Protein AF-A0A947HTC8-F1 (afdb_monomer_lite)

Secondary structure (DSSP, 8-state):
----HHHHHHHHHHHHHHTT-STT----TTHHHHHHHHHHHHHHTT-HHHHHHHHHHHHHHTT-SS--TTHHHHHHHHHHHHS--SS-----SS-TT-HHHHHHHHHHHHHHHHHTTT--HHHHHHHHHHHHHHHHH-TT--HHHHHHHHHHHHHTT--HHHHHHHHHHHHT-TTS-HHHHHHHHHHHHHTT--HHHHHHHHHHHHHHHHHTT-HHHHHHHHHHHHHHHHHHHHHHHHHHHHTT-HHHHHHHHHHHHHH-TT-HHHHHHHHHHHHHHT-HHHHHHHHHHHHHHHHHHT-HHHHHHHHHHHHHHHHHTT-HHHHHHHHHHHHHTT---HHHHHHHHHHTTPPPPHHHHHHHHHHHHHHHHH-HHHHHHHHHHTT-SSHHHHHHHHHTS-HHHHHHHHHHHHHT-TTTTTTTS--

Foldseek 3Di:
DQDPPVNLVVLLVVLVVVVDPDPDDDPPPVCVVVVLVVLVVCLVVLDPSSLSNLLVVLQVQLPDPFQDLCLVVSQVSNCSSQLARLDQADDDDPPSGDSVNSNVSSVSSVVVCVVCHRDDSVVSNVVSLVVLVVLLVDPPRDLSSVLSSLLSCLSNVHDLVSSLVSLLVSLLALPNDPVCNVVSLVSNVSSVNDPVSSVVSPVNSLVVCVVVVNVVSVVVVVLVVLQVQLVVLLVQLVVCVLLVVLVSNLVSLVSSCVSPVLPLSSLLSNLVSCLLVVVLVVSLVSLVVQCVSCVVVVPLVSNLSSLLSNLLSCLLVVVLVVSLVSLVVSVVVVDPDPLSVQLNCQSVVHAHPLVLLLVQQLQLLLLCLVHPVSSVSSCSSSNNSDVVSSVVSLVPDDPVSNVVSNVNSQVSRPSNVVNVVVD

Structure (mmCIF, N/CA/C/O backbone):
data_AF-A0A947HTC8-F1
#
_entry.id   AF-A0A947HTC8-F1
#
loop_
_atom_site.group_PDB
_atom_site.id
_atom_site.type_symbol
_atom_site.label_atom_id
_atom_site.label_alt_id
_atom_site.label_comp_id
_atom_site.label_asym_id
_atom_site.label_entity_id
_atom_site.label_seq_id
_atom_site.pdbx_PDB_ins_code
_atom_site.Cartn_x
_atom_site.Cartn_y
_atom_site.Cartn_z
_atom_site.occupancy
_atom_site.B_iso_or_equiv
_atom_site.auth_seq_id
_atom_site.auth_comp_id
_atom_site.auth_asym_id
_atom_site.auth_atom_id
_atom_site.pdbx_PDB_model_num
ATOM 1 N N . SER A 1 1 ? 40.062 18.038 -25.831 1.00 37.59 1 SER A N 1
ATOM 2 C CA . SER A 1 1 ? 41.380 18.134 -26.493 1.00 37.59 1 SER A CA 1
ATOM 3 C C . SER A 1 1 ? 41.331 17.327 -27.783 1.00 37.59 1 SER A C 1
ATOM 5 O O . SER A 1 1 ? 40.903 16.182 -27.748 1.00 37.59 1 SER A O 1
ATOM 7 N N . LYS A 1 2 ? 41.679 17.910 -28.940 1.00 32.16 2 LYS A N 1
ATOM 8 C CA . LYS A 1 2 ? 41.811 17.141 -30.190 1.00 32.16 2 LYS A CA 1
ATOM 9 C C . LYS A 1 2 ? 43.158 16.424 -30.151 1.00 32.16 2 LYS A C 1
ATOM 11 O O . LYS A 1 2 ? 44.192 17.079 -30.236 1.00 32.16 2 LYS A O 1
ATOM 16 N N . LEU A 1 3 ? 43.154 15.108 -29.970 1.00 39.50 3 LEU A N 1
ATOM 17 C CA . LEU A 1 3 ? 44.371 14.311 -30.090 1.00 39.50 3 LEU A CA 1
ATOM 18 C C . LEU A 1 3 ? 44.641 14.100 -31.583 1.00 39.50 3 LEU A C 1
ATOM 20 O O . LEU A 1 3 ? 43.840 13.495 -32.292 1.00 39.50 3 LEU A O 1
ATOM 24 N N . GLY A 1 4 ? 45.741 14.663 -32.084 1.00 39.41 4 GLY A N 1
ATOM 25 C CA . GLY A 1 4 ? 46.214 14.382 -33.440 1.00 39.41 4 GLY A CA 1
ATOM 26 C C . GLY A 1 4 ? 46.600 12.906 -33.600 1.00 39.41 4 GLY A C 1
ATOM 27 O O . GLY A 1 4 ? 46.805 12.203 -32.611 1.00 39.41 4 GLY A O 1
ATOM 28 N N . LYS A 1 5 ? 46.757 12.443 -34.850 1.00 39.69 5 LYS A N 1
ATOM 29 C CA . LYS A 1 5 ? 47.095 11.043 -35.202 1.00 39.69 5 LYS A CA 1
ATOM 30 C C . LYS A 1 5 ? 48.277 10.450 -34.410 1.00 39.69 5 LYS A C 1
ATOM 32 O O . LYS A 1 5 ? 48.327 9.245 -34.208 1.00 39.69 5 LYS A O 1
ATOM 37 N N . GLN A 1 6 ? 49.205 11.288 -33.945 1.00 39.66 6 GLN A N 1
ATOM 38 C CA . GLN A 1 6 ? 50.375 10.884 -33.157 1.00 39.66 6 GLN A CA 1
ATOM 39 C C . GLN A 1 6 ? 50.067 10.624 -31.669 1.00 39.66 6 GLN A C 1
ATOM 41 O O . GLN A 1 6 ? 50.689 9.748 -31.079 1.00 39.66 6 GLN A O 1
ATOM 46 N N . GLY A 1 7 ? 49.082 11.310 -31.075 1.00 43.47 7 GLY A N 1
ATOM 47 C CA . GLY A 1 7 ? 48.643 11.046 -29.694 1.00 43.47 7 GLY A CA 1
ATOM 48 C C . GLY A 1 7 ? 47.893 9.716 -29.570 1.00 43.47 7 GLY A C 1
ATOM 49 O O . GLY A 1 7 ? 48.117 8.956 -28.640 1.00 43.47 7 GLY A O 1
ATOM 50 N N . LEU A 1 8 ? 47.099 9.378 -30.589 1.00 43.06 8 LEU A N 1
ATOM 51 C CA . LEU A 1 8 ? 46.361 8.114 -30.687 1.00 43.06 8 LEU A CA 1
ATOM 52 C C . LEU A 1 8 ? 47.263 6.874 -30.793 1.00 43.06 8 LEU A C 1
ATOM 54 O O . LEU A 1 8 ? 46.932 5.829 -30.241 1.00 43.06 8 LEU A O 1
ATOM 58 N N . ALA A 1 9 ? 48.408 6.983 -31.472 1.00 43.97 9 ALA A N 1
ATOM 59 C CA . ALA A 1 9 ? 49.385 5.898 -31.556 1.00 43.97 9 ALA A CA 1
ATOM 60 C C . ALA A 1 9 ? 50.110 5.664 -30.219 1.00 43.97 9 ALA A C 1
ATOM 62 O O . ALA A 1 9 ? 50.383 4.519 -29.864 1.00 43.97 9 ALA A O 1
ATOM 63 N N . ALA A 1 10 ? 50.384 6.736 -29.467 1.00 40.41 10 ALA A N 1
ATOM 64 C CA . ALA A 1 10 ? 50.970 6.652 -28.132 1.00 40.41 10 ALA A CA 1
ATOM 65 C C . ALA A 1 10 ? 49.989 6.033 -27.125 1.00 40.41 10 ALA A C 1
ATOM 67 O O . ALA A 1 10 ? 50.370 5.139 -26.376 1.00 40.41 10 ALA A O 1
ATOM 68 N N . ASP A 1 11 ? 48.712 6.414 -27.174 1.00 46.56 11 ASP A N 1
ATOM 69 C CA . ASP A 1 11 ? 47.682 5.842 -26.303 1.00 46.56 11 ASP A CA 1
ATOM 70 C C . ASP A 1 11 ? 47.370 4.377 -26.643 1.00 46.56 11 ASP A C 1
ATOM 72 O O . ASP A 1 11 ? 47.245 3.546 -25.746 1.00 46.56 11 ASP A O 1
ATOM 76 N N . TYR A 1 12 ? 47.327 4.017 -27.932 1.00 43.56 12 TYR A N 1
ATOM 77 C CA . TYR A 1 12 ? 47.220 2.619 -28.362 1.00 43.56 12 TYR A CA 1
ATOM 78 C C . TYR A 1 12 ? 48.422 1.788 -27.885 1.00 43.56 12 TYR A C 1
ATOM 80 O O . TYR A 1 12 ? 48.249 0.652 -27.451 1.00 43.56 12 TYR A O 1
ATOM 88 N N . ALA A 1 13 ? 49.633 2.356 -27.903 1.00 46.38 13 ALA A N 1
ATOM 89 C CA . ALA A 1 13 ? 50.829 1.708 -27.370 1.00 46.38 13 ALA A CA 1
ATOM 90 C C . ALA A 1 13 ? 50.787 1.559 -25.838 1.00 46.38 13 ALA A C 1
ATOM 92 O O . ALA A 1 13 ? 51.180 0.510 -25.335 1.00 46.38 13 ALA A O 1
ATOM 93 N N . ILE A 1 14 ? 50.264 2.550 -25.105 1.00 47.16 14 ILE A N 1
ATOM 94 C CA . ILE A 1 14 ? 50.073 2.496 -23.644 1.00 47.16 14 ILE A CA 1
ATOM 95 C C . ILE A 1 14 ? 49.041 1.428 -23.272 1.00 47.16 14 ILE A C 1
ATOM 97 O O . ILE A 1 14 ? 49.296 0.606 -22.400 1.00 47.16 14 ILE A O 1
ATOM 101 N N . VAL A 1 15 ? 47.910 1.374 -23.975 1.00 48.50 15 VAL A N 1
ATOM 102 C CA . VAL A 1 15 ? 46.885 0.336 -23.792 1.00 48.50 15 VAL A CA 1
ATOM 103 C C . VAL A 1 15 ? 47.446 -1.050 -24.125 1.00 48.50 15 VAL A C 1
ATOM 105 O O . VAL A 1 15 ? 47.226 -1.998 -23.380 1.00 48.50 15 VAL A O 1
ATOM 108 N N . LYS A 1 16 ? 48.240 -1.182 -25.194 1.00 46.19 16 LYS A N 1
ATOM 109 C CA . LYS A 1 16 ? 48.905 -2.442 -25.563 1.00 46.19 16 LYS A CA 1
ATOM 110 C C . LYS A 1 16 ? 49.964 -2.882 -24.537 1.00 46.19 16 LYS A C 1
ATOM 112 O O . LYS A 1 16 ? 50.125 -4.078 -24.321 1.00 46.19 16 LYS A O 1
ATOM 117 N N . LEU A 1 17 ? 50.652 -1.930 -23.899 1.00 43.50 17 LEU A N 1
ATOM 118 C CA . LEU A 1 17 ? 51.604 -2.158 -22.802 1.00 43.50 17 LEU A CA 1
ATOM 119 C C . LEU A 1 17 ? 50.908 -2.560 -21.495 1.00 43.50 17 LEU A C 1
ATOM 121 O O . LEU A 1 17 ? 51.397 -3.443 -20.800 1.00 43.50 17 LEU A O 1
ATOM 125 N N . LEU A 1 18 ? 49.768 -1.944 -21.174 1.00 45.06 18 LEU A N 1
ATOM 126 C CA . LEU A 1 18 ? 48.987 -2.250 -19.970 1.00 45.06 18 LEU A CA 1
ATOM 127 C C . LEU A 1 18 ? 48.257 -3.600 -20.051 1.00 45.06 18 LEU A C 1
ATOM 129 O O . LEU A 1 18 ? 47.931 -4.171 -19.019 1.00 45.06 18 LEU A O 1
ATOM 133 N N . LEU A 1 19 ? 48.013 -4.113 -21.260 1.00 49.78 19 LEU A N 1
ATOM 134 C CA . LEU A 1 19 ? 47.212 -5.318 -21.506 1.00 49.78 19 LEU A CA 1
ATOM 135 C C . LEU A 1 19 ? 48.035 -6.567 -21.871 1.00 49.78 19 LEU A C 1
ATOM 137 O O . LEU A 1 19 ? 47.471 -7.532 -22.378 1.00 49.78 19 LEU A O 1
ATOM 141 N N . GLY A 1 20 ? 49.352 -6.557 -21.630 1.00 46.50 20 GLY A N 1
ATOM 142 C CA . GLY A 1 20 ? 50.170 -7.777 -21.572 1.00 46.50 20 GLY A CA 1
ATOM 143 C C . GLY A 1 20 ? 50.124 -8.674 -22.814 1.00 46.50 20 GLY A C 1
ATOM 144 O O . GLY A 1 20 ? 49.879 -9.868 -22.702 1.00 46.50 20 GLY A O 1
ATOM 145 N N . GLY A 1 21 ? 50.361 -8.124 -24.007 1.00 39.91 21 GLY A N 1
ATOM 146 C CA . GLY A 1 21 ? 50.500 -8.928 -25.227 1.00 39.91 21 GLY A CA 1
ATOM 147 C C . GLY A 1 21 ? 51.840 -9.672 -25.292 1.00 39.91 21 GLY A C 1
ATOM 148 O O . GLY A 1 21 ? 52.751 -9.207 -25.975 1.00 39.91 21 GLY A O 1
ATOM 149 N N . GLY A 1 22 ? 51.948 -10.806 -24.601 1.00 39.06 22 GLY A N 1
ATOM 150 C CA . GLY A 1 22 ? 53.032 -11.783 -24.725 1.00 39.06 22 GLY A CA 1
ATOM 151 C C . GLY A 1 22 ? 52.645 -13.102 -24.053 1.00 39.06 22 GLY A C 1
ATOM 152 O O . GLY A 1 22 ? 51.991 -13.074 -23.015 1.00 39.06 22 GLY A O 1
ATOM 153 N N . ASP A 1 23 ? 53.047 -14.234 -24.638 1.00 38.38 23 ASP A N 1
ATOM 154 C CA . ASP A 1 23 ? 52.631 -15.601 -24.258 1.00 38.38 23 ASP A CA 1
ATOM 155 C C . ASP A 1 23 ? 53.044 -16.052 -22.831 1.00 38.38 23 ASP A C 1
ATOM 157 O O . ASP A 1 23 ? 52.721 -17.164 -22.429 1.00 38.38 23 ASP A O 1
ATOM 161 N N . ASP A 1 24 ? 53.684 -15.179 -22.041 1.00 41.41 24 ASP A N 1
ATOM 162 C CA . ASP A 1 24 ? 54.155 -15.423 -20.666 1.00 41.41 24 ASP A CA 1
ATOM 163 C C . ASP A 1 24 ? 53.624 -14.375 -19.653 1.00 41.41 24 ASP A C 1
ATOM 165 O O . ASP A 1 24 ? 54.340 -13.928 -18.751 1.00 41.41 24 ASP A O 1
ATOM 169 N N . ALA A 1 25 ? 52.378 -13.912 -19.795 1.00 37.25 25 ALA A N 1
ATOM 170 C CA . ALA A 1 25 ? 51.784 -12.976 -18.833 1.00 37.25 25 ALA A CA 1
ATOM 171 C C . ALA A 1 25 ? 51.341 -13.689 -17.525 1.00 37.25 25 ALA A C 1
ATOM 173 O O . ALA A 1 25 ? 50.720 -14.750 -17.602 1.00 37.25 25 ALA A O 1
ATOM 174 N N . PRO A 1 26 ? 51.615 -13.130 -16.323 1.00 32.25 26 PRO A N 1
ATOM 175 C CA . PRO A 1 26 ? 51.184 -13.718 -15.050 1.00 32.25 26 PRO A CA 1
ATOM 176 C C . PRO A 1 26 ? 49.655 -13.812 -14.943 1.00 32.25 26 PRO A C 1
ATOM 178 O O . PRO A 1 26 ? 48.945 -12.937 -15.439 1.00 32.25 26 PRO A O 1
ATOM 181 N N . ASP A 1 27 ? 49.150 -14.836 -14.249 1.00 39.12 27 ASP A N 1
ATOM 182 C CA . ASP A 1 27 ? 47.723 -14.979 -13.933 1.00 39.12 27 ASP A CA 1
ATOM 183 C C . ASP A 1 27 ? 47.271 -13.834 -13.013 1.00 39.12 27 ASP A C 1
ATOM 185 O O . ASP A 1 27 ? 47.595 -13.780 -11.826 1.00 39.12 27 ASP A O 1
ATOM 189 N N . PHE A 1 28 ? 46.558 -12.876 -13.602 1.00 38.16 28 PHE A N 1
ATOM 190 C CA . PHE A 1 28 ? 46.047 -11.680 -12.945 1.00 38.16 28 PHE A CA 1
ATOM 191 C C . PHE A 1 28 ? 44.541 -11.791 -12.691 1.00 38.16 28 PHE A C 1
ATOM 193 O O . PHE A 1 28 ? 43.739 -10.957 -13.122 1.00 38.16 28 PHE A O 1
ATOM 200 N N . THR A 1 29 ? 44.135 -12.809 -11.943 1.00 39.03 29 THR A N 1
ATOM 201 C CA . THR A 1 29 ? 42.746 -12.943 -11.490 1.00 39.03 29 THR A CA 1
ATOM 202 C C . THR A 1 29 ? 42.307 -11.756 -10.607 1.00 39.03 29 THR A C 1
ATOM 204 O O . THR A 1 29 ? 41.148 -11.362 -10.678 1.00 39.03 29 THR A O 1
ATOM 207 N N . GLU A 1 30 ? 43.231 -11.085 -9.899 1.00 34.22 30 GLU A N 1
ATOM 208 C CA . GLU A 1 30 ? 42.984 -9.815 -9.176 1.00 34.22 30 GLU A CA 1
ATOM 209 C C . GLU A 1 30 ? 42.958 -8.556 -10.078 1.00 34.22 30 GLU A C 1
ATOM 211 O O . GLU A 1 30 ? 42.337 -7.550 -9.723 1.00 34.22 30 GLU A O 1
ATOM 216 N N . ALA A 1 31 ? 43.57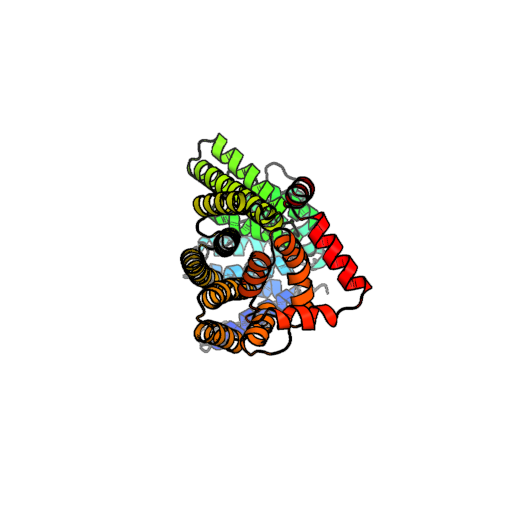1 -8.568 -11.274 1.00 40.47 31 ALA A N 1
ATOM 217 C CA . ALA A 1 31 ? 43.501 -7.404 -12.172 1.00 40.47 31 ALA A CA 1
ATOM 218 C C . ALA A 1 31 ? 42.166 -7.314 -12.925 1.00 40.47 31 ALA A C 1
ATOM 220 O O . ALA A 1 31 ? 41.823 -6.232 -13.397 1.00 40.47 31 ALA A O 1
ATOM 221 N N . ARG A 1 32 ? 41.382 -8.402 -12.993 1.00 47.44 32 ARG A N 1
ATOM 222 C CA . ARG A 1 32 ? 40.043 -8.417 -13.616 1.00 47.44 32 ARG A CA 1
ATOM 223 C C . ARG A 1 32 ? 39.078 -7.410 -12.975 1.00 47.44 32 ARG A C 1
ATOM 225 O O . ARG A 1 32 ? 38.402 -6.682 -13.702 1.00 47.44 32 ARG A O 1
ATOM 232 N N . ASP A 1 33 ? 39.082 -7.294 -11.647 1.00 47.19 33 ASP A N 1
ATOM 233 C CA . ASP A 1 33 ? 38.272 -6.298 -10.924 1.00 47.19 33 ASP A CA 1
ATOM 234 C C . ASP A 1 33 ? 38.830 -4.876 -11.085 1.00 47.19 33 ASP A C 1
ATOM 236 O O . ASP A 1 33 ? 38.086 -3.892 -11.154 1.00 47.19 33 ASP A O 1
ATOM 240 N N . THR A 1 34 ? 40.152 -4.764 -11.233 1.00 52.62 34 THR A N 1
ATOM 241 C CA . THR A 1 34 ? 40.850 -3.490 -11.446 1.00 52.62 34 THR A CA 1
ATOM 242 C C . THR A 1 34 ? 40.570 -2.923 -12.841 1.00 52.62 34 THR A C 1
ATOM 244 O O . THR A 1 34 ? 40.392 -1.718 -12.992 1.00 52.62 34 THR A O 1
ATOM 247 N N . GLU A 1 35 ? 40.461 -3.777 -13.861 1.00 54.34 35 GLU A N 1
ATOM 248 C CA . GLU A 1 35 ? 40.179 -3.393 -15.248 1.00 54.34 35 GLU A CA 1
ATOM 249 C C . GLU A 1 35 ? 38.733 -2.904 -15.421 1.00 54.34 35 GLU A C 1
ATOM 251 O O . GLU A 1 35 ? 38.506 -1.854 -16.020 1.00 54.34 35 GLU A O 1
ATOM 256 N N . SER A 1 36 ? 37.755 -3.611 -14.839 1.00 52.16 36 SER A N 1
ATOM 257 C CA . SER A 1 36 ? 36.343 -3.189 -14.824 1.00 52.16 36 SER A CA 1
ATOM 258 C C . SER A 1 36 ? 36.170 -1.846 -14.103 1.00 52.16 36 SER A C 1
ATOM 260 O O . SER A 1 36 ? 35.521 -0.926 -14.609 1.00 52.16 36 SER A O 1
ATOM 262 N N . THR A 1 37 ? 36.865 -1.679 -12.974 1.00 55.25 37 THR A N 1
ATOM 263 C CA . THR A 1 37 ? 36.914 -0.418 -12.225 1.00 55.25 37 THR A CA 1
ATOM 264 C C . THR A 1 37 ? 37.569 0.699 -13.043 1.00 55.25 37 THR A C 1
ATOM 266 O O . THR A 1 37 ? 37.038 1.806 -13.108 1.00 55.25 37 THR A O 1
ATOM 269 N N . LEU A 1 38 ? 38.681 0.420 -13.729 1.00 57.91 38 LEU A N 1
ATOM 270 C CA . LEU A 1 38 ? 39.374 1.382 -14.587 1.00 57.91 38 LEU A CA 1
ATOM 271 C C . LEU A 1 38 ? 38.491 1.822 -15.760 1.00 57.91 38 LEU A C 1
ATOM 273 O O . LEU A 1 38 ? 38.420 3.013 -16.051 1.00 57.91 38 LEU A O 1
ATOM 277 N N . TYR A 1 39 ? 37.786 0.899 -16.413 1.00 60.38 39 TYR A N 1
ATOM 278 C CA . TYR A 1 39 ? 36.871 1.230 -17.504 1.00 60.38 39 TYR A CA 1
ATOM 279 C C . TYR A 1 39 ? 35.643 1.999 -17.025 1.00 60.38 39 TYR A C 1
ATOM 281 O O . TYR A 1 39 ? 35.261 2.965 -17.681 1.00 60.38 39 TYR A O 1
ATOM 289 N N . GLY A 1 40 ? 35.083 1.654 -15.863 1.00 56.94 40 GLY A N 1
ATOM 290 C CA . GLY A 1 40 ? 34.029 2.440 -15.221 1.00 56.94 40 GLY A CA 1
ATOM 291 C C . GLY A 1 40 ? 34.487 3.866 -14.896 1.00 56.94 40 GLY A C 1
ATOM 292 O O . GLY A 1 40 ? 33.787 4.829 -15.206 1.00 56.94 40 GLY A O 1
ATOM 293 N N . ILE A 1 41 ? 35.700 4.027 -14.358 1.00 55.44 41 ILE A N 1
ATOM 294 C CA . ILE A 1 41 ? 36.325 5.330 -14.076 1.00 55.44 41 ILE A CA 1
ATOM 295 C C . ILE A 1 41 ? 36.556 6.114 -15.376 1.00 55.44 41 ILE A C 1
ATOM 297 O O . ILE A 1 41 ? 36.179 7.280 -15.485 1.00 55.44 41 ILE A O 1
ATOM 301 N N . LEU A 1 42 ? 37.127 5.479 -16.398 1.00 58.28 42 LEU A N 1
ATOM 302 C CA . LEU A 1 42 ? 37.405 6.100 -17.692 1.00 58.28 42 LEU A CA 1
ATOM 303 C C . LEU A 1 42 ? 36.123 6.493 -18.446 1.00 58.28 42 LEU A C 1
ATOM 305 O O . LEU A 1 42 ? 36.099 7.548 -19.087 1.00 58.28 42 LEU A O 1
ATOM 309 N N . ALA A 1 43 ? 35.058 5.695 -18.327 1.00 54.09 43 ALA A N 1
ATOM 310 C CA . ALA A 1 43 ? 33.732 6.008 -18.850 1.00 54.09 43 ALA A CA 1
ATOM 311 C C . ALA A 1 43 ? 33.091 7.186 -18.111 1.00 54.09 43 ALA A C 1
ATOM 313 O O . ALA A 1 43 ? 32.599 8.120 -18.747 1.00 54.09 43 ALA A O 1
ATOM 314 N N . THR A 1 44 ? 33.207 7.202 -16.781 1.00 57.94 44 THR A N 1
ATOM 315 C CA . THR A 1 44 ? 32.726 8.295 -15.923 1.00 57.94 44 THR A CA 1
ATOM 316 C C . THR A 1 44 ? 33.443 9.614 -16.229 1.00 57.94 44 THR A C 1
ATOM 318 O O . THR A 1 44 ? 32.822 10.675 -16.232 1.00 57.94 44 THR A O 1
ATOM 321 N N . HIS A 1 45 ? 34.740 9.570 -16.554 1.00 60.91 45 HIS A N 1
ATOM 322 C CA . HIS A 1 45 ? 35.524 10.756 -16.914 1.00 60.91 45 HIS A CA 1
ATOM 323 C C . HIS A 1 45 ? 35.468 11.127 -18.407 1.00 60.91 45 HIS A C 1
ATOM 325 O O . HIS A 1 45 ? 36.026 12.153 -18.795 1.00 60.91 45 HIS A O 1
ATOM 331 N N . GLY A 1 46 ? 34.796 10.332 -19.250 1.00 59.09 46 GLY A N 1
ATOM 332 C CA . GLY A 1 46 ? 34.501 10.682 -20.643 1.00 59.09 46 GLY A CA 1
ATOM 333 C C . GLY A 1 46 ? 35.718 10.823 -21.566 1.00 59.09 46 GLY A C 1
ATOM 334 O O . GLY A 1 46 ? 35.641 11.511 -22.582 1.00 59.09 46 GLY A O 1
ATOM 335 N N . SER A 1 47 ? 36.857 10.209 -21.237 1.00 69.00 47 SER A N 1
ATOM 336 C CA . SER A 1 47 ? 38.078 10.377 -22.034 1.00 69.00 47 SER A CA 1
ATOM 337 C C . SER A 1 47 ? 37.944 9.702 -23.411 1.00 69.00 47 SER A C 1
ATOM 339 O O . SER A 1 47 ? 37.707 8.496 -23.465 1.00 69.00 47 SER A O 1
ATOM 341 N N . PRO A 1 48 ? 38.178 10.404 -24.541 1.00 67.06 48 PRO A N 1
ATOM 342 C CA . PRO A 1 48 ? 38.238 9.788 -25.873 1.00 67.06 48 PRO A CA 1
ATOM 343 C C . PRO A 1 48 ? 39.234 8.625 -25.983 1.00 67.06 48 PRO A C 1
ATOM 345 O O . PRO A 1 48 ? 39.060 7.732 -26.806 1.00 67.06 48 PRO A O 1
ATOM 348 N N . VAL A 1 49 ? 40.260 8.616 -25.128 1.00 70.12 49 VAL A N 1
ATOM 349 C CA . VAL A 1 49 ? 41.261 7.544 -25.035 1.00 70.12 49 VAL A CA 1
ATOM 350 C C . VAL A 1 49 ? 40.639 6.232 -24.547 1.00 70.12 49 VAL A C 1
ATOM 352 O O . VAL A 1 49 ? 41.025 5.152 -24.993 1.00 70.12 49 VAL A O 1
ATOM 355 N N . ALA A 1 50 ? 39.616 6.319 -23.693 1.00 73.19 50 ALA A N 1
ATOM 356 C CA . ALA A 1 50 ? 38.882 5.164 -23.189 1.00 73.19 50 ALA A CA 1
ATOM 357 C C . ALA A 1 50 ? 38.170 4.399 -24.312 1.00 73.19 50 ALA A C 1
ATOM 359 O O . ALA A 1 50 ? 38.122 3.174 -24.275 1.00 73.19 50 ALA A O 1
ATOM 360 N N . VAL A 1 51 ? 37.682 5.107 -25.339 1.00 74.38 51 VAL A N 1
ATOM 361 C CA . VAL A 1 51 ? 37.001 4.502 -26.495 1.00 74.38 51 VAL A CA 1
ATOM 362 C C . VAL A 1 51 ? 37.935 3.532 -27.215 1.00 74.38 51 VAL A C 1
ATOM 364 O O . VAL A 1 51 ? 37.556 2.398 -27.476 1.00 74.38 51 VAL A O 1
ATOM 367 N N . VAL A 1 52 ? 39.187 3.925 -27.462 1.00 76.44 52 VAL A N 1
ATOM 368 C CA . VAL A 1 52 ? 40.178 3.063 -28.129 1.00 76.44 52 VAL A CA 1
ATOM 369 C C . VAL A 1 52 ? 40.494 1.822 -27.290 1.00 76.44 52 VAL A C 1
ATOM 371 O O . VAL A 1 52 ? 40.593 0.722 -27.834 1.00 76.44 52 VAL A O 1
ATOM 374 N N . GLY A 1 53 ? 40.606 1.979 -25.967 1.00 76.12 53 GLY A N 1
ATOM 375 C CA . GLY A 1 53 ? 40.823 0.861 -25.047 1.00 76.12 53 GLY A CA 1
ATOM 376 C C . GLY A 1 53 ? 39.665 -0.139 -25.031 1.00 76.12 53 GLY A C 1
ATOM 377 O O . GLY A 1 53 ? 39.892 -1.343 -25.154 1.00 76.12 53 GLY A O 1
ATOM 378 N N . LEU A 1 54 ? 38.432 0.365 -24.951 1.00 78.75 54 LEU A N 1
ATOM 379 C CA . LEU A 1 54 ? 37.206 -0.436 -24.961 1.00 78.75 54 LEU A CA 1
ATOM 380 C C . LEU A 1 54 ? 37.006 -1.160 -26.302 1.00 78.75 54 LEU A C 1
ATOM 382 O O . LEU A 1 54 ? 36.711 -2.352 -26.313 1.00 78.75 54 LEU A O 1
ATOM 386 N N . LEU A 1 55 ? 37.254 -0.488 -27.431 1.00 76.56 55 LEU A N 1
ATOM 387 C CA . LEU A 1 55 ? 37.213 -1.106 -28.764 1.00 76.56 55 LEU A CA 1
ATOM 388 C C . LEU A 1 55 ? 38.274 -2.195 -28.928 1.00 76.56 55 LEU A C 1
ATOM 390 O O . LEU A 1 55 ? 37.994 -3.250 -29.491 1.00 76.56 55 LEU A O 1
ATOM 394 N N . GLY A 1 56 ? 39.486 -1.962 -28.414 1.00 76.75 56 GLY A N 1
ATOM 395 C CA . GLY A 1 56 ? 40.552 -2.960 -28.423 1.00 76.75 56 GLY A CA 1
ATOM 396 C C . GLY A 1 56 ? 40.171 -4.223 -27.649 1.00 76.75 56 GLY A C 1
ATOM 397 O O . GLY A 1 56 ? 40.472 -5.326 -28.100 1.00 76.75 56 GLY A O 1
ATOM 398 N N . ARG A 1 57 ? 39.476 -4.075 -26.514 1.00 77.00 57 ARG A N 1
ATOM 399 C CA . ARG A 1 57 ? 38.936 -5.203 -25.744 1.00 77.00 57 ARG A CA 1
ATOM 400 C C . ARG A 1 57 ? 37.823 -5.922 -26.500 1.00 77.00 57 ARG A C 1
ATOM 402 O O . ARG A 1 57 ? 37.917 -7.129 -26.694 1.00 77.00 57 ARG A O 1
ATOM 409 N N . LEU A 1 58 ? 36.844 -5.178 -27.008 1.00 74.38 58 LEU A N 1
ATOM 410 C CA . LEU A 1 58 ? 35.732 -5.728 -27.783 1.00 74.38 58 LEU A CA 1
ATOM 411 C C . LEU A 1 58 ? 36.223 -6.524 -29.009 1.00 74.38 58 LEU A C 1
ATOM 413 O O . LEU A 1 58 ? 35.729 -7.615 -29.277 1.00 74.38 58 LEU A O 1
ATOM 417 N N . HIS A 1 59 ? 37.255 -6.031 -29.703 1.00 73.94 59 HIS A N 1
ATOM 418 C CA . HIS A 1 59 ? 37.867 -6.722 -30.841 1.00 73.94 59 HIS A CA 1
ATOM 419 C C . HIS A 1 59 ? 38.631 -7.997 -30.449 1.00 73.94 59 HIS A C 1
ATOM 421 O O . HIS A 1 59 ? 38.536 -8.996 -31.157 1.00 73.94 59 HIS A O 1
ATOM 427 N N . ARG A 1 60 ? 39.366 -8.002 -29.325 1.00 75.38 60 ARG A N 1
ATOM 428 C CA . ARG A 1 60 ? 40.019 -9.230 -28.826 1.00 75.38 60 ARG A CA 1
ATOM 429 C C . ARG A 1 60 ? 38.990 -10.299 -28.465 1.00 75.38 60 ARG A C 1
ATOM 431 O O . ARG A 1 60 ? 39.170 -11.457 -28.824 1.00 75.38 60 ARG A O 1
ATOM 438 N N . ASN A 1 61 ? 37.897 -9.892 -27.828 1.00 69.12 61 ASN A N 1
ATOM 439 C CA . ASN A 1 61 ? 36.821 -10.794 -27.423 1.00 69.12 61 ASN A CA 1
ATOM 440 C C . ASN A 1 61 ? 36.073 -11.392 -28.618 1.00 69.12 61 ASN A C 1
ATOM 442 O O . ASN A 1 61 ? 35.680 -12.549 -28.578 1.00 69.12 61 ASN A O 1
ATOM 446 N N . ALA A 1 62 ? 35.929 -10.638 -29.710 1.00 66.75 62 ALA A N 1
ATOM 447 C CA . ALA A 1 62 ? 35.354 -11.141 -30.956 1.00 66.75 62 ALA A CA 1
ATOM 448 C C . ALA A 1 62 ? 36.155 -12.297 -31.593 1.00 66.75 62 ALA A C 1
ATOM 450 O O . ALA A 1 62 ? 35.622 -13.014 -32.440 1.00 66.75 62 ALA A O 1
ATOM 451 N N . GLY A 1 63 ? 37.431 -12.458 -31.224 1.00 68.88 63 GLY A N 1
ATOM 452 C CA . GLY A 1 63 ? 38.287 -13.569 -31.647 1.00 68.88 63 GLY A CA 1
ATOM 453 C C . GLY A 1 63 ? 38.376 -14.719 -30.640 1.00 68.88 63 GLY A C 1
ATOM 454 O O . GLY A 1 63 ? 39.073 -15.694 -30.918 1.00 68.88 63 GLY A O 1
ATOM 455 N N . ALA A 1 64 ? 37.719 -14.613 -29.481 1.00 71.88 64 ALA A N 1
ATOM 456 C CA . ALA A 1 64 ? 37.750 -15.640 -28.448 1.00 71.88 64 ALA A CA 1
ATOM 457 C C . ALA A 1 64 ? 36.820 -16.816 -28.790 1.00 71.88 64 ALA A C 1
ATOM 459 O O . ALA A 1 64 ? 35.793 -16.657 -29.449 1.00 71.88 64 ALA A O 1
ATOM 460 N N . THR A 1 65 ? 37.186 -18.012 -28.327 1.00 72.94 65 THR A N 1
ATOM 461 C CA . THR A 1 65 ? 36.377 -19.236 -28.470 1.00 72.94 65 THR A CA 1
ATOM 462 C C . THR A 1 65 ? 35.249 -19.329 -27.450 1.00 72.94 65 THR A C 1
ATOM 464 O O . THR A 1 65 ? 34.404 -20.211 -27.569 1.00 72.94 65 THR A O 1
ATOM 467 N N . GLU A 1 66 ? 35.243 -18.440 -26.459 1.00 71.19 66 GLU A N 1
ATOM 468 C CA . GLU A 1 66 ? 34.217 -18.344 -25.431 1.00 71.19 66 GLU A CA 1
ATOM 469 C C . GLU A 1 66 ? 33.691 -16.902 -25.360 1.00 71.19 66 GLU A C 1
ATOM 471 O O . GLU A 1 66 ? 34.460 -15.957 -25.571 1.00 71.19 66 GLU A O 1
ATOM 476 N N . PRO A 1 67 ? 32.394 -16.714 -25.077 1.00 65.56 67 PRO A N 1
ATOM 477 C CA . PRO A 1 67 ? 31.814 -15.391 -24.887 1.00 65.56 67 PRO A CA 1
ATOM 478 C C . PRO A 1 67 ? 32.475 -14.652 -23.714 1.00 65.56 67 PRO A C 1
ATOM 480 O O . PRO A 1 67 ? 32.622 -15.218 -22.631 1.00 65.56 67 PRO A O 1
ATOM 483 N N . ASP A 1 68 ? 32.832 -13.373 -23.889 1.00 70.19 68 ASP A N 1
ATOM 484 C CA . ASP A 1 68 ? 33.265 -12.550 -22.751 1.00 70.19 68 ASP A CA 1
ATOM 485 C C . ASP A 1 68 ? 32.026 -12.084 -21.965 1.00 70.19 68 ASP A C 1
ATOM 487 O O . ASP A 1 68 ? 31.262 -11.267 -22.493 1.00 70.19 68 ASP A O 1
ATOM 491 N N . PRO A 1 69 ? 31.836 -12.505 -20.698 1.00 67.56 69 PRO A N 1
ATOM 492 C CA . PRO A 1 69 ? 30.722 -12.035 -19.871 1.00 67.56 69 PRO A CA 1
ATOM 493 C C . PRO A 1 69 ? 30.726 -10.510 -19.661 1.00 67.56 69 PRO A C 1
ATOM 495 O O . PRO A 1 69 ? 29.717 -9.938 -19.248 1.00 67.56 69 PRO A O 1
ATOM 498 N N . TRP A 1 70 ? 31.838 -9.829 -19.960 1.00 71.88 70 TRP A N 1
ATOM 499 C CA . TRP A 1 70 ? 31.986 -8.383 -19.814 1.00 71.88 70 TRP A CA 1
ATOM 500 C C . TRP A 1 70 ? 31.688 -7.571 -21.076 1.00 71.88 70 TRP A C 1
ATOM 502 O O . TRP A 1 70 ? 31.695 -6.339 -21.014 1.00 71.88 70 TRP A O 1
ATOM 512 N N . ALA A 1 71 ? 31.419 -8.206 -22.218 1.00 73.12 71 ALA A N 1
ATOM 513 C CA . ALA A 1 71 ? 31.215 -7.480 -23.469 1.00 73.12 71 ALA A CA 1
ATOM 514 C C . ALA A 1 71 ? 30.037 -6.494 -23.396 1.00 73.12 71 ALA A C 1
ATOM 516 O O . ALA A 1 71 ? 30.152 -5.369 -23.882 1.00 73.12 71 ALA A O 1
ATOM 517 N N . THR A 1 72 ? 28.955 -6.860 -22.706 1.00 70.69 72 THR A N 1
ATOM 518 C CA . THR A 1 72 ? 27.816 -5.966 -22.446 1.00 70.69 72 THR A CA 1
ATOM 519 C C . THR A 1 72 ? 28.246 -4.699 -21.700 1.00 70.69 72 THR A C 1
ATOM 521 O O . THR A 1 72 ? 27.883 -3.598 -22.105 1.00 70.69 72 THR A O 1
ATOM 524 N N . TYR A 1 73 ? 29.080 -4.823 -20.662 1.00 73.94 73 TYR A N 1
ATOM 525 C CA . TYR A 1 73 ? 29.577 -3.670 -19.903 1.00 73.94 73 TYR A CA 1
ATOM 526 C C . TYR A 1 73 ? 30.471 -2.761 -20.754 1.00 73.94 73 TYR A C 1
ATOM 528 O O . TYR A 1 73 ? 30.392 -1.538 -20.653 1.00 73.94 73 TYR A O 1
ATOM 536 N N . VAL A 1 74 ? 31.303 -3.350 -21.620 1.00 77.12 74 VAL A N 1
ATOM 537 C CA . VAL A 1 74 ? 32.153 -2.603 -22.562 1.00 77.12 74 VAL A CA 1
ATOM 538 C C . VAL A 1 74 ? 31.300 -1.817 -23.560 1.00 77.12 74 VAL A C 1
ATOM 540 O O . VAL A 1 74 ? 31.592 -0.652 -23.832 1.00 77.12 74 VAL A O 1
ATOM 543 N N . LEU A 1 75 ? 30.233 -2.426 -24.080 1.00 78.25 75 LEU A N 1
ATOM 544 C CA . LEU A 1 75 ? 29.300 -1.788 -25.008 1.00 78.25 75 LEU A CA 1
ATOM 545 C C . LEU A 1 75 ? 28.496 -0.667 -24.337 1.00 78.25 75 LEU A C 1
ATOM 547 O O . LEU A 1 75 ? 28.404 0.425 -24.896 1.00 78.25 75 LEU A O 1
ATOM 551 N N . ASP A 1 76 ? 27.996 -0.889 -23.119 1.00 74.50 76 ASP A N 1
ATOM 552 C CA . ASP A 1 76 ? 27.319 0.145 -22.327 1.00 74.50 76 ASP A CA 1
ATOM 553 C C . ASP A 1 76 ? 28.262 1.328 -22.036 1.00 74.50 76 ASP A C 1
ATOM 555 O O . ASP A 1 76 ? 27.878 2.490 -22.190 1.00 74.50 76 ASP A O 1
ATOM 559 N N . ALA A 1 77 ? 29.525 1.062 -21.687 1.00 76.38 77 ALA A N 1
ATOM 560 C CA . ALA A 1 77 ? 30.527 2.105 -21.465 1.00 76.38 77 ALA A CA 1
ATOM 561 C C . ALA A 1 77 ? 30.826 2.901 -22.748 1.00 76.38 77 ALA A C 1
ATOM 563 O O . ALA A 1 77 ? 30.867 4.135 -22.719 1.00 76.38 77 ALA A O 1
ATOM 564 N N . LEU A 1 78 ? 30.991 2.221 -23.891 1.00 79.38 78 LEU A N 1
ATOM 565 C CA . LEU A 1 78 ? 31.146 2.871 -25.197 1.00 79.38 78 LEU A CA 1
ATOM 566 C C . LEU A 1 78 ? 29.946 3.766 -25.510 1.00 79.38 78 LEU A C 1
ATOM 568 O O . LEU A 1 78 ? 30.129 4.910 -25.947 1.00 79.38 78 LEU A O 1
ATOM 572 N N . ALA A 1 79 ? 28.734 3.289 -25.230 1.00 78.25 79 ALA A N 1
ATOM 573 C CA . ALA A 1 79 ? 27.520 4.049 -25.459 1.00 78.25 79 ALA A CA 1
ATOM 574 C C . ALA A 1 79 ? 27.417 5.292 -24.568 1.00 78.25 79 ALA A C 1
ATOM 576 O O . ALA A 1 79 ? 27.114 6.379 -25.061 1.00 78.25 79 ALA A O 1
ATOM 577 N N . GLN A 1 80 ? 27.766 5.186 -23.286 1.00 74.94 80 GLN A N 1
ATOM 578 C CA . GLN A 1 80 ? 27.779 6.321 -22.355 1.00 74.94 80 GLN A CA 1
ATOM 579 C C . GLN A 1 80 ? 28.837 7.379 -22.709 1.00 74.94 80 GLN A C 1
ATOM 581 O O . GLN A 1 80 ? 28.591 8.592 -22.628 1.00 74.94 80 GLN A O 1
ATOM 586 N N . ILE A 1 81 ? 30.033 6.945 -23.123 1.00 75.25 81 ILE A N 1
ATOM 587 C CA . ILE A 1 81 ? 31.118 7.864 -23.490 1.00 75.25 81 ILE A CA 1
ATOM 588 C C . ILE A 1 81 ? 30.752 8.626 -24.760 1.00 75.25 81 ILE A C 1
ATOM 590 O O . ILE A 1 81 ? 30.871 9.855 -24.800 1.00 75.25 81 ILE A O 1
ATOM 594 N N . THR A 1 82 ? 30.318 7.905 -25.792 1.00 75.81 82 THR A N 1
ATOM 595 C CA . THR A 1 82 ? 30.118 8.459 -27.136 1.00 75.81 82 THR A CA 1
ATOM 596 C C . THR A 1 82 ? 28.733 9.065 -27.330 1.00 75.81 82 THR A C 1
ATOM 598 O O . THR A 1 82 ? 28.547 9.884 -28.225 1.00 75.81 82 THR A O 1
ATOM 601 N N . GLY A 1 83 ? 27.756 8.683 -26.505 1.00 72.50 83 GLY A N 1
ATOM 602 C CA . GLY A 1 83 ? 26.346 8.950 -26.762 1.00 72.50 83 GLY A CA 1
ATOM 603 C C . GLY A 1 83 ? 25.825 8.223 -28.003 1.00 72.50 83 GLY A C 1
ATOM 604 O O . GLY A 1 83 ? 24.776 8.600 -28.508 1.00 72.50 83 GLY A O 1
ATOM 605 N N . HIS A 1 84 ? 26.538 7.229 -28.538 1.00 74.62 84 HIS A N 1
ATOM 606 C CA . HIS A 1 84 ? 26.135 6.461 -29.713 1.00 74.62 84 HIS A CA 1
ATOM 607 C C . HIS A 1 84 ? 25.893 4.999 -29.337 1.00 74.62 84 HIS A C 1
ATOM 609 O O . HIS A 1 84 ? 26.366 4.518 -28.327 1.00 74.62 84 HIS A O 1
ATOM 615 N N . ASP A 1 85 ? 25.151 4.278 -30.156 1.00 71.69 85 ASP A N 1
ATOM 616 C CA . ASP A 1 85 ? 25.001 2.833 -30.055 1.00 71.69 85 ASP A CA 1
ATOM 617 C C . ASP A 1 85 ? 25.169 2.326 -31.471 1.00 71.69 85 ASP A C 1
ATOM 619 O O . ASP A 1 85 ? 24.269 2.447 -32.306 1.00 71.69 85 ASP A O 1
ATOM 623 N N . ALA A 1 86 ? 26.408 1.966 -31.797 1.00 60.62 86 ALA A N 1
ATOM 624 C CA . ALA A 1 86 ? 26.744 1.529 -33.142 1.00 60.62 86 ALA A CA 1
ATOM 625 C C . ALA A 1 86 ? 26.105 0.171 -33.469 1.00 60.62 86 ALA A C 1
ATOM 627 O O . ALA A 1 86 ? 26.116 -0.221 -34.633 1.00 60.62 86 ALA A O 1
ATOM 628 N N . TYR A 1 87 ? 25.519 -0.509 -32.475 1.00 62.22 87 TYR A N 1
ATOM 629 C CA . TYR A 1 87 ? 24.928 -1.823 -32.628 1.00 62.22 87 TYR A CA 1
ATOM 630 C C . TYR A 1 87 ? 23.498 -1.866 -32.072 1.00 62.22 87 TYR A C 1
ATOM 632 O O . TYR A 1 87 ? 23.257 -1.844 -30.875 1.00 62.22 87 TYR A O 1
ATOM 640 N N . THR A 1 88 ? 22.513 -1.910 -32.963 1.00 57.38 88 THR A N 1
ATOM 641 C CA . THR A 1 88 ? 21.090 -1.789 -32.617 1.00 57.38 88 THR A CA 1
ATOM 642 C C . THR A 1 88 ? 20.516 -3.147 -32.187 1.00 57.38 88 THR A C 1
ATOM 644 O O . THR A 1 88 ? 19.968 -3.862 -33.021 1.00 57.38 88 THR A O 1
ATOM 647 N N . TYR A 1 89 ? 20.626 -3.535 -30.909 1.00 55.81 89 TYR A N 1
ATOM 648 C CA . TYR A 1 89 ? 19.820 -4.641 -30.354 1.00 55.81 89 TYR A CA 1
ATOM 649 C C . TYR A 1 89 ? 19.550 -4.528 -28.836 1.00 55.81 89 TYR A C 1
ATOM 651 O O . TYR A 1 89 ? 20.297 -3.872 -28.116 1.00 55.81 89 TYR A O 1
ATOM 659 N N . LEU A 1 90 ? 18.446 -5.132 -28.368 1.00 50.22 90 LEU A N 1
ATOM 660 C CA . LEU A 1 90 ? 17.891 -5.052 -27.000 1.00 50.22 90 LEU A CA 1
ATOM 661 C C . LEU A 1 90 ? 18.797 -5.610 -25.867 1.00 50.22 90 LEU A C 1
ATOM 663 O O . LEU A 1 90 ? 19.739 -6.355 -26.136 1.00 50.22 90 LEU A O 1
ATOM 667 N N . PRO A 1 91 ? 18.475 -5.305 -24.585 1.00 47.53 91 PRO A N 1
ATOM 668 C CA . PRO A 1 91 ? 19.193 -5.784 -23.405 1.00 47.53 91 PRO A CA 1
ATOM 669 C C . PRO A 1 91 ? 19.039 -7.292 -23.175 1.00 47.53 91 PRO A C 1
ATOM 671 O O . PRO A 1 91 ? 17.933 -7.811 -23.047 1.00 47.53 91 PRO A O 1
ATOM 674 N N . THR A 1 92 ? 20.187 -7.955 -23.061 1.00 56.72 92 THR A N 1
ATOM 675 C CA . THR A 1 92 ? 20.544 -8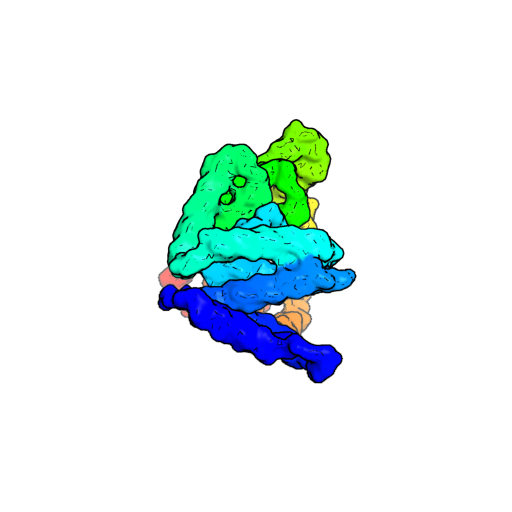.960 -22.046 1.00 56.72 92 THR A CA 1
ATOM 676 C C . THR A 1 92 ? 19.415 -9.647 -21.275 1.00 56.72 92 THR A C 1
ATOM 678 O O . THR A 1 92 ? 18.962 -9.138 -20.255 1.00 56.72 92 THR A O 1
ATOM 681 N N . TYR A 1 93 ? 19.114 -10.879 -21.680 1.00 48.03 93 TYR A N 1
ATOM 682 C CA . TYR A 1 93 ? 19.060 -12.018 -20.746 1.00 48.03 93 TYR A CA 1
ATOM 683 C C . TYR A 1 93 ? 19.625 -13.310 -21.367 1.00 48.03 93 TYR A C 1
ATOM 685 O O . TYR A 1 93 ? 20.077 -14.176 -20.631 1.00 48.03 93 TYR A O 1
ATOM 693 N N . TYR A 1 94 ? 19.720 -13.398 -22.703 1.00 46.06 94 TYR A N 1
ATOM 694 C CA . TYR A 1 94 ? 20.206 -14.597 -23.412 1.00 46.06 94 TYR A CA 1
ATOM 695 C C . TYR A 1 94 ? 21.461 -14.385 -24.283 1.00 46.06 94 TYR A C 1
ATOM 697 O O . TYR A 1 94 ? 21.859 -15.281 -25.017 1.00 46.06 94 TYR A O 1
ATOM 705 N N . LEU A 1 95 ? 22.090 -13.204 -24.242 1.00 51.88 95 LEU A N 1
ATOM 706 C CA . LEU A 1 95 ? 23.117 -12.809 -25.225 1.00 51.88 95 LEU A CA 1
ATOM 707 C C . LEU A 1 95 ? 24.565 -12.942 -24.745 1.00 51.88 95 LEU A C 1
ATOM 709 O O . LEU A 1 95 ? 25.483 -12.748 -25.536 1.00 51.88 95 LEU A O 1
ATOM 713 N N . ASN A 1 96 ? 24.784 -13.343 -23.493 1.00 52.44 96 ASN A N 1
ATOM 714 C CA . ASN A 1 96 ? 26.132 -13.626 -23.002 1.00 52.44 96 ASN A CA 1
ATOM 715 C C . ASN A 1 96 ? 26.739 -14.892 -23.636 1.00 52.44 96 ASN A C 1
ATOM 717 O O . ASN A 1 96 ? 27.833 -15.260 -23.243 1.00 52.44 96 ASN A O 1
ATOM 721 N N . GLU A 1 97 ? 26.067 -15.563 -24.581 1.00 57.44 97 GLU A N 1
ATOM 722 C CA . GLU A 1 97 ? 26.512 -16.852 -25.128 1.00 57.44 97 GLU A CA 1
ATOM 723 C C . GLU A 1 97 ? 26.832 -16.849 -26.637 1.00 57.44 97 GLU A C 1
ATOM 725 O O . GLU A 1 97 ? 27.401 -17.820 -27.133 1.00 57.44 97 GLU A O 1
ATOM 730 N N . ASP A 1 98 ? 26.550 -15.770 -27.381 1.00 70.88 98 ASP A N 1
ATOM 731 C CA . ASP A 1 98 ? 26.750 -15.749 -28.840 1.00 70.88 98 ASP A CA 1
ATOM 732 C C . ASP A 1 98 ? 28.030 -14.992 -29.258 1.00 70.88 98 ASP A C 1
ATOM 734 O O . ASP A 1 98 ? 28.130 -13.765 -29.205 1.00 70.88 98 ASP A O 1
ATOM 738 N N . ILE A 1 99 ? 29.044 -15.733 -29.711 1.00 70.00 99 ILE A N 1
ATOM 739 C CA . ILE A 1 99 ? 30.318 -15.178 -30.204 1.00 70.00 99 ILE A CA 1
ATOM 740 C C . ILE A 1 99 ? 30.135 -14.413 -31.525 1.00 70.00 99 ILE A C 1
ATOM 742 O O . ILE A 1 99 ? 30.809 -13.403 -31.752 1.00 70.00 99 ILE A O 1
ATOM 746 N N . ALA A 1 100 ? 29.213 -14.844 -32.394 1.00 76.12 100 ALA A N 1
ATOM 747 C CA . ALA A 1 100 ? 28.958 -14.159 -33.660 1.00 76.12 100 ALA A CA 1
ATOM 748 C C . ALA A 1 100 ? 28.394 -12.754 -33.413 1.00 76.12 100 ALA A C 1
ATOM 750 O O . ALA A 1 100 ? 28.760 -11.799 -34.105 1.00 76.12 100 ALA A O 1
ATOM 751 N N . TRP A 1 101 ? 27.575 -12.619 -32.370 1.00 75.81 101 TRP A N 1
ATOM 752 C CA . TRP A 1 101 ? 27.051 -11.339 -31.913 1.00 75.81 101 TRP A CA 1
ATOM 753 C C . TRP A 1 101 ? 28.160 -10.390 -31.447 1.00 75.81 101 TRP A C 1
ATOM 755 O O . TRP A 1 101 ? 28.246 -9.259 -31.933 1.00 75.81 101 TRP A O 1
ATOM 765 N N . HIS A 1 102 ? 29.062 -10.858 -30.576 1.00 72.25 102 HIS A N 1
ATOM 766 C CA . HIS A 1 102 ? 30.190 -10.053 -30.093 1.00 72.25 102 HIS A CA 1
ATOM 767 C C . HIS A 1 102 ? 31.046 -9.519 -31.242 1.00 72.25 102 HIS A C 1
ATOM 769 O O . HIS A 1 102 ? 31.462 -8.358 -31.235 1.00 72.25 102 HIS A O 1
ATOM 775 N N . LYS A 1 103 ? 31.265 -10.354 -32.262 1.00 76.25 103 LYS A N 1
ATOM 776 C CA . LYS A 1 103 ? 32.019 -9.976 -33.452 1.00 76.25 103 LYS A CA 1
ATOM 777 C C . LYS A 1 103 ? 31.319 -8.904 -34.280 1.00 76.25 103 LYS A C 1
ATOM 779 O O . LYS A 1 103 ? 31.952 -7.906 -34.621 1.00 76.25 103 LYS A O 1
ATOM 784 N N . ALA A 1 104 ? 30.027 -9.063 -34.552 1.00 80.38 104 ALA A N 1
ATOM 785 C CA . ALA A 1 104 ? 29.262 -8.067 -35.298 1.00 80.38 104 ALA A CA 1
ATOM 786 C C . ALA A 1 104 ? 29.214 -6.715 -34.562 1.00 80.38 104 ALA A C 1
ATOM 788 O O . ALA A 1 104 ? 29.394 -5.661 -35.178 1.00 80.38 104 ALA A O 1
ATOM 789 N N . ALA A 1 105 ? 29.051 -6.737 -33.235 1.00 77.31 105 ALA A N 1
ATOM 790 C CA . ALA A 1 105 ? 29.097 -5.538 -32.405 1.00 77.31 105 ALA A CA 1
ATOM 791 C C . ALA A 1 105 ? 30.474 -4.859 -32.453 1.00 77.31 105 ALA A C 1
ATOM 793 O O . ALA A 1 105 ? 30.552 -3.641 -32.632 1.00 77.31 105 ALA A O 1
ATOM 794 N N . ALA A 1 106 ? 31.560 -5.634 -32.361 1.00 77.69 106 ALA A N 1
ATOM 795 C CA . ALA A 1 106 ? 32.925 -5.124 -32.481 1.00 77.69 106 ALA A CA 1
ATOM 796 C C . ALA A 1 106 ? 33.174 -4.444 -33.833 1.00 77.69 106 ALA A C 1
ATOM 798 O O . ALA A 1 106 ? 33.686 -3.325 -33.881 1.00 77.69 106 ALA A O 1
ATOM 799 N N . GLU A 1 107 ? 32.789 -5.097 -34.930 1.00 81.44 107 GLU A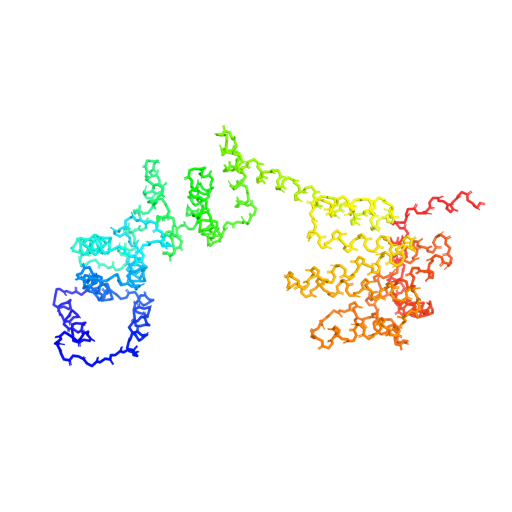 N 1
ATOM 800 C CA . GLU A 1 107 ? 32.960 -4.580 -36.291 1.00 81.44 107 GLU A CA 1
ATOM 801 C C . GLU A 1 107 ? 32.155 -3.294 -36.519 1.00 81.44 107 GLU A C 1
ATOM 803 O O . GLU A 1 107 ? 32.683 -2.319 -37.062 1.00 81.44 107 GLU A O 1
ATOM 808 N N . ALA A 1 108 ? 30.906 -3.245 -36.047 1.00 82.56 108 ALA A N 1
ATOM 809 C CA . ALA A 1 108 ? 30.065 -2.057 -36.150 1.00 82.56 108 ALA A CA 1
ATOM 810 C C . ALA A 1 108 ? 30.665 -0.860 -35.395 1.00 82.56 108 ALA A C 1
ATOM 812 O O . ALA A 1 108 ? 30.733 0.255 -35.923 1.00 82.56 108 ALA A O 1
ATOM 813 N N . TRP A 1 109 ? 31.156 -1.093 -34.179 1.00 82.88 109 TRP A N 1
ATOM 814 C CA . TRP A 1 109 ? 31.788 -0.067 -33.357 1.00 82.88 109 TRP A CA 1
ATOM 815 C C . TRP A 1 109 ? 33.137 0.409 -33.911 1.00 82.88 109 TRP A C 1
ATOM 817 O O . TRP A 1 109 ? 33.419 1.610 -33.876 1.00 82.88 109 TRP A O 1
ATOM 827 N N . LEU A 1 110 ? 33.944 -0.489 -34.483 1.00 80.44 110 LEU A N 1
ATOM 828 C CA . LEU A 1 110 ? 35.176 -0.128 -35.190 1.00 80.44 110 LEU A CA 1
ATOM 829 C C . LEU A 1 110 ? 34.879 0.743 -36.415 1.00 80.44 110 LEU A C 1
ATOM 831 O O . LEU A 1 110 ? 35.450 1.826 -36.551 1.00 80.44 110 LEU A O 1
ATOM 835 N N . GLY A 1 111 ? 33.928 0.332 -37.257 1.00 81.88 111 GLY A N 1
ATOM 836 C CA . GLY A 1 111 ? 33.523 1.113 -38.426 1.00 81.88 111 GLY A CA 1
ATOM 837 C C . GLY A 1 111 ? 32.925 2.475 -38.054 1.00 81.88 111 GLY A C 1
ATOM 838 O O . GLY A 1 111 ? 33.134 3.466 -38.759 1.00 81.88 111 GLY A O 1
ATOM 839 N N . TRP A 1 112 ? 32.206 2.561 -36.931 1.00 87.56 112 TRP A N 1
ATOM 840 C CA . TRP A 1 112 ? 31.746 3.837 -36.384 1.00 87.56 112 TRP A CA 1
ATOM 841 C C . TRP A 1 112 ? 32.920 4.720 -35.951 1.00 87.56 112 TRP A C 1
ATOM 843 O O . TRP A 1 112 ? 32.964 5.897 -36.316 1.00 87.56 112 TRP A O 1
ATOM 853 N N . TRP A 1 113 ? 33.881 4.164 -35.212 1.00 82.94 113 TRP A N 1
ATOM 854 C CA . TRP A 1 113 ? 35.043 4.898 -34.716 1.00 82.94 113 TRP A CA 1
ATOM 855 C C . TRP A 1 113 ? 35.874 5.492 -35.851 1.00 82.94 113 TRP A C 1
ATOM 857 O O . TRP A 1 113 ? 36.196 6.679 -35.818 1.00 82.94 113 TRP A O 1
ATOM 867 N N . GLU A 1 114 ? 36.165 4.702 -36.885 1.00 83.25 114 GLU A N 1
ATOM 868 C CA . GLU A 1 114 ? 36.925 5.138 -38.061 1.00 83.25 114 GLU A CA 1
ATOM 869 C C . GLU A 1 114 ? 36.294 6.354 -38.749 1.00 83.25 114 GLU A C 1
ATOM 871 O O . GLU A 1 114 ? 36.995 7.308 -39.093 1.00 83.25 114 GLU A O 1
ATOM 876 N N . LYS A 1 115 ? 34.962 6.372 -38.878 1.00 85.00 115 LYS A N 1
ATOM 877 C CA . LYS A 1 115 ? 34.211 7.487 -39.480 1.00 85.00 115 LYS A CA 1
ATOM 878 C C . LYS A 1 115 ? 34.173 8.742 -38.608 1.00 85.00 115 LYS A C 1
ATOM 880 O O . LYS A 1 115 ? 33.882 9.824 -39.110 1.00 85.00 115 LYS A O 1
ATOM 885 N N . ASN A 1 116 ? 34.438 8.605 -37.312 1.00 82.94 116 ASN A N 1
ATOM 886 C CA . ASN A 1 116 ? 34.245 9.658 -36.319 1.00 82.94 116 ASN A CA 1
ATOM 887 C C . ASN A 1 116 ? 35.554 10.149 -35.680 1.00 82.94 116 ASN A C 1
ATOM 889 O O . ASN A 1 116 ? 35.513 10.921 -34.715 1.00 82.94 116 ASN A O 1
ATOM 893 N N . GLN A 1 117 ? 36.708 9.752 -36.225 1.00 81.94 117 GLN A N 1
ATOM 894 C CA . GLN A 1 117 ? 38.015 10.217 -35.763 1.00 81.94 117 GLN A CA 1
ATOM 895 C C . GLN A 1 117 ? 38.158 11.743 -35.875 1.00 81.94 117 GLN A C 1
ATOM 897 O O . GLN A 1 117 ? 37.689 12.376 -36.818 1.00 81.94 117 GLN A O 1
ATOM 902 N N . GLY A 1 118 ? 38.847 12.350 -34.903 1.00 81.69 118 GLY A N 1
ATOM 903 C CA . GLY A 1 118 ? 39.131 13.793 -34.878 1.00 81.69 118 GLY A CA 1
ATOM 904 C C . GLY A 1 118 ? 37.984 14.680 -34.376 1.00 81.69 118 GLY A C 1
ATOM 905 O O . GLY A 1 118 ? 38.187 15.884 -34.186 1.00 81.69 118 GLY A O 1
ATOM 906 N N . ARG A 1 119 ? 36.813 14.093 -34.116 1.00 84.44 119 ARG A N 1
ATOM 907 C CA . ARG A 1 119 ? 35.690 14.742 -33.437 1.00 84.44 119 ARG A CA 1
ATOM 908 C C . ARG A 1 119 ? 35.884 14.723 -31.918 1.00 84.44 119 ARG A C 1
ATOM 910 O O . ARG A 1 119 ? 36.642 13.928 -31.366 1.00 84.44 119 ARG A O 1
ATOM 917 N N . THR A 1 120 ? 35.209 15.636 -31.243 1.00 85.00 120 THR A N 1
ATOM 918 C CA . THR A 1 120 ? 35.160 15.752 -29.786 1.00 85.00 120 THR A CA 1
ATOM 919 C C . THR A 1 120 ? 34.011 14.927 -29.211 1.00 85.00 120 THR A C 1
ATOM 921 O O . THR A 1 120 ? 33.029 14.639 -29.891 1.00 85.00 120 THR A O 1
ATOM 924 N N . GLN A 1 121 ? 34.090 14.607 -27.919 1.00 81.50 121 GLN A N 1
ATOM 925 C CA . GLN A 1 121 ? 33.019 13.896 -27.220 1.00 81.50 121 GLN A CA 1
ATOM 926 C C . GLN A 1 121 ? 31.676 14.639 -27.274 1.00 81.50 121 GLN A C 1
ATOM 928 O O . GLN A 1 121 ? 30.632 14.016 -27.441 1.00 81.50 121 GLN A O 1
ATOM 933 N N . ALA A 1 122 ? 31.698 15.970 -27.167 1.00 83.19 122 ALA A N 1
ATOM 934 C CA . ALA A 1 122 ? 30.495 16.788 -27.278 1.00 83.19 122 ALA A CA 1
ATOM 935 C C . ALA A 1 122 ? 29.843 16.652 -28.664 1.00 83.19 122 ALA A C 1
ATOM 937 O O . ALA A 1 122 ? 28.625 16.536 -28.754 1.00 83.19 122 ALA A O 1
ATOM 938 N N . GLU A 1 123 ? 30.646 16.606 -29.732 1.00 86.12 123 GLU A N 1
ATOM 939 C CA . GLU A 1 123 ? 30.153 16.387 -31.096 1.00 86.12 123 GLU A CA 1
ATOM 940 C C . GLU A 1 123 ? 29.587 14.972 -31.275 1.00 86.12 123 GLU A C 1
ATOM 942 O O . GLU A 1 123 ? 28.537 14.828 -31.894 1.00 86.12 123 GLU A O 1
ATOM 947 N N . TRP A 1 124 ? 30.223 13.935 -30.714 1.00 86.75 124 TRP A N 1
ATOM 948 C CA . TRP A 1 124 ? 29.666 12.574 -30.739 1.00 86.75 124 TRP A CA 1
ATOM 949 C C . TRP A 1 124 ? 28.322 12.493 -30.018 1.00 86.75 124 TRP A C 1
ATOM 951 O O . TRP A 1 124 ? 27.359 11.966 -30.573 1.00 86.75 124 TRP A O 1
ATOM 961 N N . ARG A 1 125 ? 28.234 13.071 -28.814 1.00 83.56 125 ARG A N 1
ATOM 962 C CA . ARG A 1 125 ? 26.999 13.081 -28.024 1.00 83.56 125 ARG A CA 1
ATOM 963 C C . ARG A 1 125 ? 25.889 13.857 -28.719 1.00 83.56 125 ARG A C 1
ATOM 965 O O . ARG A 1 125 ? 24.759 13.383 -28.752 1.00 83.56 125 ARG A O 1
ATOM 972 N N . ALA A 1 126 ? 26.198 15.017 -29.298 1.00 86.50 126 ALA A N 1
ATOM 973 C CA . ALA A 1 126 ? 25.222 15.811 -30.039 1.00 86.50 126 ALA A CA 1
ATOM 974 C C . ALA A 1 126 ? 24.632 15.027 -31.223 1.00 86.50 126 ALA A C 1
ATOM 976 O O . ALA A 1 126 ? 23.410 14.976 -31.369 1.00 86.50 126 ALA A O 1
ATOM 977 N N . ASP A 1 127 ? 25.476 14.355 -32.010 1.00 86.69 127 ASP A N 1
ATOM 978 C CA . ASP A 1 127 ? 25.030 13.508 -33.120 1.00 86.69 127 ASP A CA 1
ATOM 979 C C . ASP A 1 127 ? 24.240 12.295 -32.644 1.00 86.69 127 ASP A C 1
ATOM 981 O O . ASP A 1 127 ? 23.199 11.967 -33.206 1.00 86.69 127 ASP A O 1
ATOM 985 N N . GLY A 1 128 ? 24.713 11.634 -31.590 1.00 84.25 128 GLY A N 1
ATOM 986 C CA . GLY A 1 128 ? 24.050 10.478 -31.009 1.00 84.25 128 GLY A CA 1
ATOM 987 C C . GLY A 1 128 ? 22.652 10.804 -30.481 1.00 84.25 128 GLY A C 1
ATOM 988 O O . GLY A 1 128 ? 21.711 10.035 -30.708 1.00 84.25 128 GLY A O 1
ATOM 989 N N . LEU A 1 129 ? 22.494 11.969 -29.844 1.00 85.75 129 LEU A N 1
ATOM 990 C CA . LEU A 1 129 ? 21.203 12.513 -29.425 1.00 85.75 129 LEU A CA 1
ATOM 991 C C . LEU A 1 129 ? 20.333 12.884 -30.632 1.00 85.75 129 LEU A C 1
ATOM 993 O O . LEU A 1 129 ? 19.150 12.555 -30.646 1.00 85.75 129 LEU A O 1
ATOM 997 N N . ALA A 1 130 ? 20.891 13.533 -31.658 1.00 87.50 130 ALA A N 1
ATOM 998 C CA . ALA A 1 130 ? 20.155 13.870 -32.877 1.00 87.50 130 ALA A CA 1
ATOM 999 C C . ALA A 1 130 ? 19.636 12.614 -33.600 1.00 87.50 130 ALA A C 1
ATOM 1001 O O . ALA A 1 130 ? 18.464 12.562 -33.974 1.00 87.50 130 ALA A O 1
ATOM 1002 N N . ALA A 1 131 ? 20.469 11.578 -33.712 1.00 86.12 131 ALA A N 1
ATOM 1003 C CA . ALA A 1 131 ? 20.093 10.286 -34.270 1.00 86.12 131 ALA A CA 1
ATOM 1004 C C . ALA A 1 131 ? 18.989 9.613 -33.445 1.00 86.12 131 ALA A C 1
ATOM 1006 O O . ALA A 1 131 ? 18.014 9.138 -34.016 1.00 86.12 131 ALA A O 1
ATOM 1007 N N . ALA A 1 132 ? 19.077 9.632 -32.109 1.00 85.62 132 ALA A N 1
ATOM 1008 C CA . ALA A 1 132 ? 18.010 9.097 -31.263 1.00 85.62 132 ALA A CA 1
ATOM 1009 C C . ALA A 1 132 ? 16.679 9.833 -31.466 1.00 85.62 132 ALA A C 1
ATOM 1011 O O . ALA A 1 132 ? 15.643 9.188 -31.613 1.00 85.62 132 ALA A O 1
ATOM 1012 N N . ARG A 1 133 ? 16.692 11.169 -31.553 1.00 87.06 133 ARG A N 1
ATOM 1013 C CA . ARG A 1 133 ? 15.476 11.940 -31.863 1.00 87.06 133 ARG A CA 1
ATOM 1014 C C . ARG A 1 133 ? 14.894 11.559 -33.223 1.00 87.06 133 ARG A C 1
ATOM 1016 O O . ARG A 1 133 ? 13.680 11.411 -33.330 1.00 87.06 133 ARG A O 1
ATOM 1023 N N . ALA A 1 134 ? 15.744 11.371 -34.233 1.00 87.81 134 ALA A N 1
ATOM 1024 C CA . ALA A 1 134 ? 15.316 10.939 -35.560 1.00 87.81 134 ALA A CA 1
ATOM 1025 C C . ALA A 1 134 ? 14.687 9.536 -35.528 1.00 87.81 134 ALA A C 1
ATOM 1027 O O . ALA A 1 134 ? 13.601 9.348 -36.070 1.00 87.81 134 ALA A O 1
ATOM 1028 N N . THR A 1 135 ? 15.303 8.582 -34.825 1.00 87.12 135 THR A N 1
ATOM 1029 C CA . THR A 1 135 ? 14.768 7.222 -34.648 1.00 87.12 135 THR A CA 1
ATOM 1030 C C . THR A 1 135 ? 13.421 7.219 -33.925 1.00 87.12 135 THR A C 1
ATOM 1032 O O . THR A 1 135 ? 12.520 6.476 -34.302 1.00 87.12 135 THR A O 1
ATOM 1035 N N . LEU A 1 136 ? 13.241 8.066 -32.907 1.00 84.75 136 LEU A N 1
ATOM 1036 C CA . LEU A 1 136 ? 11.955 8.187 -32.211 1.00 84.75 136 LEU A CA 1
ATOM 1037 C C . LEU A 1 136 ? 10.871 8.863 -33.059 1.00 84.75 136 LEU A C 1
ATOM 1039 O O . LEU A 1 136 ? 9.690 8.569 -32.881 1.00 84.75 136 LEU A O 1
ATOM 1043 N N . ALA A 1 137 ? 11.256 9.769 -33.961 1.00 85.19 137 ALA A N 1
ATOM 1044 C CA . ALA A 1 137 ? 10.336 10.445 -34.871 1.00 85.19 137 ALA A CA 1
ATOM 1045 C C . ALA A 1 137 ? 9.926 9.570 -36.068 1.00 85.19 137 ALA A C 1
ATOM 1047 O O . ALA A 1 137 ? 8.847 9.762 -36.628 1.00 85.19 137 ALA A O 1
ATOM 1048 N N . ALA A 1 138 ? 10.766 8.613 -36.464 1.00 86.75 138 ALA A N 1
ATOM 1049 C CA . ALA A 1 138 ? 10.500 7.722 -37.581 1.00 86.75 138 ALA A CA 1
ATOM 1050 C C . ALA A 1 138 ? 9.394 6.707 -37.240 1.00 86.75 138 ALA A C 1
ATOM 1052 O O . ALA A 1 138 ? 9.507 5.903 -36.309 1.00 86.75 138 ALA A O 1
ATOM 1053 N N . ALA A 1 139 ? 8.315 6.727 -38.029 1.00 75.94 139 ALA A N 1
ATOM 1054 C CA . ALA A 1 139 ? 7.175 5.829 -37.850 1.00 75.94 139 ALA A CA 1
ATOM 1055 C C . ALA A 1 139 ? 7.597 4.353 -37.955 1.00 75.94 139 ALA A C 1
ATOM 1057 O O . ALA A 1 139 ? 7.276 3.566 -37.062 1.00 75.94 139 ALA A O 1
ATOM 1058 N N . ASP A 1 140 ? 8.416 4.034 -38.959 1.00 81.38 140 ASP A N 1
ATOM 1059 C CA . ASP A 1 140 ? 8.784 2.664 -39.340 1.00 81.38 140 ASP A CA 1
ATOM 1060 C C . ASP A 1 140 ? 10.038 2.131 -38.636 1.00 81.38 140 ASP A C 1
ATOM 1062 O O . ASP A 1 140 ? 10.503 1.031 -38.935 1.00 81.38 140 ASP A O 1
ATOM 1066 N N . SER A 1 141 ? 10.629 2.890 -37.705 1.00 80.12 141 SER A N 1
ATOM 1067 C CA . SER A 1 141 ? 11.761 2.368 -36.941 1.00 80.12 141 SER A CA 1
ATOM 1068 C C . SER A 1 141 ? 11.336 1.153 -36.123 1.00 80.12 141 SER A C 1
ATOM 1070 O O . SER A 1 141 ? 10.324 1.189 -35.414 1.00 80.12 141 SER A O 1
ATOM 1072 N N . ALA A 1 142 ? 12.156 0.103 -36.205 1.00 81.56 142 ALA A N 1
ATOM 1073 C CA . ALA A 1 142 ? 12.001 -1.103 -35.410 1.00 81.56 142 ALA A CA 1
ATOM 1074 C C . ALA A 1 142 ? 11.882 -0.757 -33.919 1.00 81.56 142 ALA A C 1
ATOM 1076 O O . ALA A 1 142 ? 12.502 0.195 -33.432 1.00 81.56 142 ALA A O 1
ATOM 1077 N N . ARG A 1 143 ? 11.092 -1.549 -33.191 1.00 78.81 143 ARG A N 1
ATOM 1078 C CA . ARG A 1 143 ? 10.839 -1.360 -31.757 1.00 78.81 143 ARG A CA 1
ATOM 1079 C C . ARG A 1 143 ? 12.134 -1.208 -30.961 1.00 78.81 143 ARG A C 1
ATOM 1081 O O . ARG A 1 143 ? 12.282 -0.261 -30.194 1.00 78.81 143 ARG A O 1
ATOM 1088 N N . ASP A 1 144 ? 13.087 -2.089 -31.223 1.00 74.56 144 ASP A N 1
ATOM 1089 C CA . ASP A 1 144 ? 14.371 -2.147 -30.526 1.00 74.56 144 ASP A CA 1
ATOM 1090 C C . ASP A 1 144 ? 15.189 -0.872 -30.755 1.00 74.56 144 ASP A C 1
ATOM 1092 O O . ASP A 1 144 ? 15.786 -0.322 -29.829 1.00 74.56 144 ASP A O 1
ATOM 1096 N N . ALA A 1 145 ? 15.133 -0.325 -31.972 1.00 79.69 145 ALA A N 1
ATOM 1097 C CA . ALA A 1 145 ? 15.769 0.946 -32.290 1.00 79.69 145 ALA A CA 1
ATOM 1098 C C . ALA A 1 145 ? 15.124 2.108 -31.515 1.00 79.69 145 ALA A C 1
ATOM 1100 O O . ALA A 1 145 ? 15.835 2.984 -31.017 1.00 79.69 145 ALA A O 1
ATOM 1101 N N . LYS A 1 146 ? 13.792 2.105 -31.357 1.00 82.69 146 LYS A N 1
ATOM 1102 C CA . LYS A 1 146 ? 13.077 3.108 -30.549 1.00 82.69 146 LYS A CA 1
ATOM 1103 C C . LYS A 1 146 ? 13.414 2.988 -29.060 1.00 82.69 146 LYS A C 1
ATOM 1105 O O . LYS A 1 146 ? 13.609 4.012 -28.408 1.00 82.69 146 LYS A O 1
ATOM 1110 N N . TYR A 1 147 ? 13.557 1.772 -28.534 1.00 81.69 147 TYR A N 1
ATOM 1111 C CA . TYR A 1 147 ? 13.990 1.546 -27.153 1.00 81.69 147 TYR A CA 1
ATOM 1112 C C . TYR A 1 147 ? 15.385 2.117 -26.885 1.00 81.69 147 TYR A C 1
ATOM 1114 O O . TYR A 1 147 ? 15.555 2.929 -25.974 1.00 81.69 147 TYR A O 1
ATOM 1122 N N . LEU A 1 148 ? 16.375 1.750 -27.706 1.00 79.19 148 LEU A N 1
ATOM 1123 C CA . LEU A 1 148 ? 17.754 2.219 -27.540 1.00 79.19 148 LEU A CA 1
ATOM 1124 C C . LEU A 1 148 ? 17.850 3.741 -27.684 1.00 79.19 148 LEU A C 1
ATOM 1126 O O . LEU A 1 148 ? 18.559 4.401 -26.922 1.00 79.19 148 LEU A O 1
ATOM 1130 N N . ALA A 1 149 ? 17.080 4.320 -28.609 1.00 84.44 149 ALA A N 1
ATOM 1131 C CA . ALA A 1 149 ? 16.981 5.765 -28.761 1.00 84.44 149 ALA A CA 1
ATOM 1132 C C . ALA A 1 149 ? 16.397 6.449 -27.512 1.00 84.44 149 ALA A C 1
ATOM 1134 O O . ALA A 1 149 ? 16.935 7.465 -27.066 1.00 84.44 149 ALA A O 1
ATOM 1135 N N . ALA A 1 150 ? 15.342 5.893 -26.909 1.00 84.62 150 ALA A N 1
ATOM 1136 C CA . ALA A 1 150 ? 14.761 6.445 -25.690 1.00 84.62 150 ALA A CA 1
ATOM 1137 C C . ALA A 1 150 ? 15.694 6.302 -24.476 1.00 84.62 150 ALA A C 1
ATOM 1139 O O . ALA A 1 150 ? 15.902 7.279 -23.757 1.00 84.62 150 ALA A O 1
ATOM 1140 N N . ARG A 1 151 ? 16.323 5.132 -24.284 1.00 83.31 151 ARG A N 1
ATOM 1141 C CA . ARG A 1 151 ? 17.345 4.912 -23.244 1.00 83.31 151 ARG A CA 1
ATOM 1142 C C . ARG A 1 151 ? 18.474 5.937 -23.362 1.00 83.31 151 ARG A C 1
ATOM 1144 O O . ARG A 1 151 ? 18.842 6.564 -22.373 1.00 83.31 151 ARG A O 1
ATOM 1151 N N . ARG A 1 152 ? 18.956 6.192 -24.582 1.00 81.44 152 ARG A N 1
ATOM 1152 C CA . ARG A 1 152 ? 20.000 7.191 -24.839 1.00 81.44 152 ARG A CA 1
ATOM 1153 C C . ARG A 1 152 ? 19.587 8.601 -24.430 1.00 81.44 152 ARG A C 1
ATOM 1155 O O . ARG A 1 152 ? 20.377 9.308 -23.809 1.00 81.44 152 ARG A O 1
ATOM 1162 N N . LEU A 1 153 ? 18.368 9.022 -24.772 1.00 85.06 153 LEU A N 1
ATOM 1163 C CA . LEU A 1 153 ? 17.865 10.335 -24.361 1.00 85.06 153 LEU A CA 1
ATOM 1164 C C . LEU A 1 153 ? 17.768 10.468 -22.831 1.00 85.06 153 LEU A C 1
ATOM 1166 O O . LEU A 1 153 ? 17.894 11.579 -22.325 1.00 85.06 153 LEU A O 1
ATOM 1170 N N . LEU A 1 154 ? 17.587 9.369 -22.092 1.00 82.62 154 LEU A N 1
ATOM 1171 C CA . LEU A 1 154 ? 17.576 9.387 -20.627 1.00 82.62 154 LEU A CA 1
ATOM 1172 C C . LEU A 1 154 ? 18.966 9.486 -20.004 1.00 82.62 154 LEU A C 1
ATOM 1174 O O . LEU A 1 154 ? 19.138 10.226 -19.037 1.00 82.62 154 LEU A O 1
ATOM 1178 N N . GLU A 1 155 ? 19.929 8.730 -20.529 1.00 78.12 155 GLU A N 1
ATOM 1179 C CA . GLU A 1 155 ? 21.261 8.586 -19.929 1.00 78.12 155 GLU A CA 1
ATOM 1180 C C . GLU A 1 155 ? 22.204 9.749 -20.266 1.00 78.12 155 GLU A C 1
ATOM 1182 O O . GLU A 1 155 ? 23.055 10.104 -19.456 1.00 78.12 155 GLU A O 1
ATOM 1187 N N . ALA A 1 156 ? 22.055 10.375 -21.437 1.00 72.06 156 ALA A N 1
ATOM 1188 C CA . ALA A 1 156 ? 22.979 11.402 -21.927 1.00 72.06 156 ALA A CA 1
ATOM 1189 C C . ALA A 1 156 ? 22.530 12.852 -21.630 1.00 72.06 156 ALA A C 1
ATOM 1191 O O . ALA A 1 156 ? 22.814 13.746 -22.428 1.00 72.06 156 ALA A O 1
ATOM 1192 N N . ASP A 1 157 ? 21.797 13.081 -20.530 1.00 69.12 157 ASP A N 1
ATOM 1193 C CA . ASP A 1 157 ? 21.139 14.368 -20.210 1.00 69.12 157 ASP A CA 1
ATOM 1194 C C . ASP A 1 157 ? 20.296 14.918 -21.380 1.00 69.12 157 ASP A C 1
ATOM 1196 O O . ASP A 1 157 ? 20.215 16.123 -21.634 1.00 69.12 157 ASP A O 1
ATOM 1200 N N . GLY A 1 158 ? 19.679 14.009 -22.138 1.00 69.06 158 GLY A N 1
ATOM 1201 C CA . GLY A 1 158 ? 18.841 14.336 -23.280 1.00 69.06 158 GLY A CA 1
ATOM 1202 C C . GLY A 1 158 ? 17.438 14.800 -22.883 1.00 69.06 158 GLY A C 1
ATOM 1203 O O . GLY A 1 158 ? 17.135 15.138 -21.738 1.00 69.06 158 GLY A O 1
ATOM 1204 N N . ASP A 1 159 ? 16.546 14.821 -23.873 1.00 84.19 159 ASP A N 1
ATOM 1205 C CA . ASP A 1 159 ? 15.152 15.209 -23.672 1.00 84.19 159 ASP A CA 1
ATOM 1206 C C . ASP A 1 159 ? 14.377 14.084 -22.963 1.00 84.19 159 ASP A C 1
ATOM 1208 O O . ASP A 1 159 ? 13.806 13.192 -23.597 1.00 84.19 159 ASP A O 1
ATOM 1212 N N . LYS A 1 160 ? 14.379 14.117 -21.624 1.00 84.56 160 LYS A N 1
ATOM 1213 C CA . LYS A 1 160 ? 13.682 13.131 -20.782 1.00 84.56 160 LYS A CA 1
ATOM 1214 C C . LYS A 1 160 ? 12.179 13.086 -21.053 1.00 84.56 160 LYS A C 1
ATOM 1216 O O . LYS A 1 160 ? 11.582 12.019 -20.937 1.00 84.56 160 LYS A O 1
ATOM 1221 N N . ALA A 1 161 ? 11.572 14.208 -21.445 1.00 87.94 161 ALA A N 1
ATOM 1222 C CA . ALA A 1 161 ? 10.153 14.252 -21.777 1.00 87.94 161 ALA A CA 1
ATOM 1223 C C . ALA A 1 161 ? 9.878 13.483 -23.075 1.00 87.94 161 ALA A C 1
ATOM 1225 O O . ALA A 1 161 ? 8.985 12.637 -23.116 1.00 87.94 161 ALA A O 1
ATOM 1226 N N . GLN A 1 162 ? 10.693 13.702 -24.109 1.00 87.12 162 GLN A N 1
ATOM 1227 C CA . GLN A 1 162 ? 10.597 12.943 -25.355 1.00 87.12 162 GLN A CA 1
ATOM 1228 C C . GLN A 1 162 ? 10.869 11.447 -25.138 1.00 87.12 162 GLN A C 1
ATOM 1230 O O . GLN A 1 162 ? 10.158 10.605 -25.689 1.00 87.12 162 GLN A O 1
ATOM 1235 N N . ALA A 1 163 ? 11.862 11.112 -24.311 1.00 87.69 163 ALA A N 1
ATOM 1236 C CA . ALA A 1 163 ? 12.168 9.731 -23.958 1.00 87.69 163 ALA A CA 1
ATOM 1237 C C . ALA A 1 163 ? 10.995 9.050 -23.241 1.00 87.69 163 ALA A C 1
ATOM 1239 O O . ALA A 1 163 ? 10.595 7.957 -23.637 1.00 87.69 163 ALA A O 1
ATOM 1240 N N . ARG A 1 164 ? 10.401 9.718 -22.241 1.00 91.12 164 ARG A N 1
ATOM 1241 C CA . ARG A 1 164 ? 9.205 9.245 -21.531 1.00 91.12 164 ARG A CA 1
ATOM 1242 C C . ARG A 1 164 ? 8.079 8.930 -22.511 1.00 91.12 164 ARG A C 1
ATOM 1244 O O . ARG A 1 164 ? 7.591 7.808 -22.506 1.00 91.12 164 ARG A O 1
ATOM 1251 N N . VAL A 1 165 ? 7.724 9.866 -23.397 1.00 90.50 165 VAL A N 1
ATOM 1252 C CA . VAL A 1 165 ? 6.653 9.665 -24.394 1.00 90.50 165 VAL A CA 1
ATOM 1253 C C . VAL A 1 165 ? 6.929 8.452 -25.286 1.00 90.50 165 VAL A C 1
ATOM 1255 O O . VAL A 1 165 ? 6.028 7.656 -25.544 1.00 90.50 165 VAL A O 1
ATOM 1258 N N . ALA A 1 166 ? 8.169 8.287 -25.750 1.00 89.31 166 ALA A N 1
ATOM 1259 C CA . ALA A 1 166 ? 8.542 7.138 -26.566 1.00 89.31 166 ALA A CA 1
ATOM 1260 C C . ALA A 1 166 ? 8.435 5.810 -25.803 1.00 89.31 166 ALA A C 1
ATOM 1262 O O . ALA A 1 166 ? 7.915 4.842 -2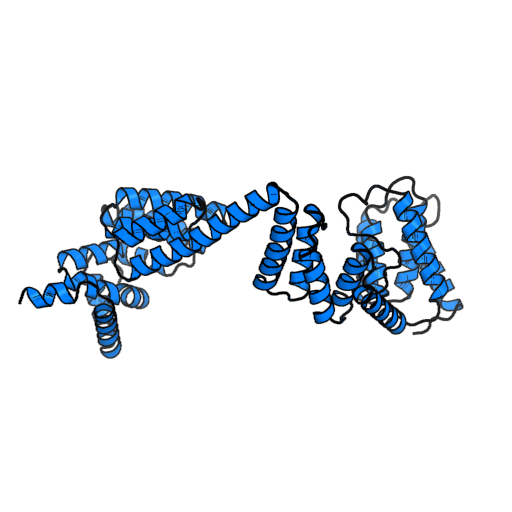6.349 1.00 89.31 166 ALA A O 1
ATOM 1263 N N . ILE A 1 167 ? 8.890 5.767 -24.548 1.00 89.56 167 ILE A N 1
ATOM 1264 C CA . ILE A 1 167 ? 8.829 4.557 -23.719 1.00 89.56 167 ILE A CA 1
ATOM 1265 C C . ILE A 1 167 ? 7.383 4.193 -23.400 1.00 89.56 167 ILE A C 1
ATOM 1267 O O . ILE A 1 167 ? 7.033 3.024 -23.512 1.00 89.56 167 ILE A O 1
ATOM 1271 N N . MET A 1 168 ? 6.530 5.169 -23.078 1.00 92.75 168 MET A N 1
ATOM 1272 C CA . MET A 1 168 ? 5.113 4.909 -22.811 1.00 92.75 168 MET A CA 1
ATOM 1273 C C . MET A 1 168 ? 4.419 4.261 -24.012 1.00 92.75 168 MET A C 1
ATOM 1275 O O . MET A 1 168 ? 3.745 3.251 -23.847 1.00 92.75 168 MET A O 1
ATOM 1279 N N . ARG A 1 169 ? 4.689 4.734 -25.236 1.00 90.44 169 ARG A N 1
ATOM 1280 C CA . ARG A 1 169 ? 4.177 4.093 -26.464 1.00 90.44 169 ARG A CA 1
ATOM 1281 C C . ARG A 1 169 ? 4.669 2.659 -26.653 1.00 90.44 169 ARG A C 1
ATOM 1283 O O . ARG A 1 169 ? 3.964 1.845 -27.234 1.00 90.44 169 ARG A O 1
ATOM 1290 N N . LEU A 1 170 ? 5.887 2.355 -26.205 1.00 88.56 170 LEU A N 1
ATOM 1291 C CA . LEU A 1 170 ? 6.430 0.997 -26.256 1.00 88.56 170 LEU A CA 1
ATOM 1292 C C . LEU A 1 170 ? 5.771 0.098 -25.200 1.00 88.56 170 LEU A C 1
ATOM 1294 O O . LEU A 1 170 ? 5.503 -1.060 -25.490 1.00 88.56 170 LEU A O 1
ATOM 1298 N N . VAL A 1 171 ? 5.461 0.630 -24.012 1.00 90.00 171 VAL A N 1
ATOM 1299 C CA . VAL A 1 171 ? 4.701 -0.081 -22.966 1.00 90.00 171 VAL A CA 1
ATOM 1300 C C . VAL A 1 171 ? 3.266 -0.378 -23.415 1.00 90.00 171 VAL A C 1
ATOM 1302 O O . VAL A 1 171 ? 2.727 -1.419 -23.057 1.00 90.00 171 VAL A O 1
ATOM 1305 N N . GLU A 1 172 ? 2.653 0.497 -24.215 1.00 92.69 172 GLU A N 1
ATOM 1306 C CA . GLU A 1 172 ? 1.318 0.287 -24.798 1.00 92.69 172 GLU A CA 1
ATOM 1307 C C . GLU A 1 172 ? 1.295 -0.785 -25.903 1.00 92.69 172 GLU A C 1
ATOM 1309 O O . GLU A 1 172 ? 0.222 -1.297 -26.229 1.00 92.69 172 GLU A O 1
ATOM 1314 N N . ASP A 1 173 ? 2.448 -1.128 -26.491 1.00 88.62 173 ASP A N 1
ATOM 1315 C CA . ASP A 1 173 ? 2.536 -2.028 -27.642 1.00 88.62 173 ASP A CA 1
ATOM 1316 C C . ASP A 1 173 ? 2.176 -3.478 -27.240 1.00 88.62 173 ASP A C 1
ATOM 1318 O O . ASP A 1 173 ? 2.919 -4.119 -26.486 1.00 88.62 173 ASP A O 1
ATOM 1322 N N . PRO A 1 174 ? 1.058 -4.045 -27.737 1.00 87.88 174 PRO A N 1
ATOM 1323 C CA . PRO A 1 174 ? 0.660 -5.421 -27.430 1.00 87.88 174 PRO A CA 1
ATOM 1324 C C . PRO A 1 174 ? 1.641 -6.465 -27.966 1.00 87.88 174 PRO A C 1
ATOM 1326 O O . PRO A 1 174 ? 1.689 -7.574 -27.453 1.00 87.88 174 PRO A O 1
ATOM 1329 N N . GLU A 1 175 ? 2.444 -6.123 -28.969 1.00 85.75 175 GLU A N 1
ATOM 1330 C CA . GLU A 1 175 ? 3.466 -7.013 -29.512 1.00 85.75 175 GLU A CA 1
ATOM 1331 C C . GLU A 1 175 ? 4.763 -6.983 -28.677 1.00 85.75 175 GLU A C 1
ATOM 1333 O O . GLU A 1 175 ? 5.713 -7.701 -29.000 1.00 85.75 175 GLU A O 1
ATOM 1338 N N . LEU A 1 176 ? 4.858 -6.136 -27.637 1.00 82.50 176 LEU A N 1
ATOM 1339 C CA . LEU A 1 176 ? 5.992 -6.136 -26.711 1.00 82.50 176 LEU A CA 1
ATOM 1340 C C . LEU A 1 176 ? 6.020 -7.463 -25.923 1.00 82.50 176 LEU A C 1
ATOM 1342 O O . LEU A 1 176 ? 5.030 -7.777 -25.242 1.00 82.50 176 LEU A O 1
ATOM 1346 N N . PRO A 1 177 ? 7.144 -8.210 -25.961 1.00 79.75 177 PRO A N 1
ATOM 1347 C CA . PRO A 1 177 ? 7.310 -9.434 -25.184 1.00 79.75 177 PRO A CA 1
ATOM 1348 C C . PRO A 1 177 ? 7.072 -9.209 -23.685 1.00 79.75 177 PRO A C 1
ATOM 1350 O O . PRO A 1 177 ? 7.454 -8.177 -23.127 1.00 79.75 177 PRO A O 1
ATOM 1353 N N . ALA A 1 178 ? 6.417 -10.166 -23.025 1.00 76.94 178 ALA A N 1
ATOM 1354 C CA . ALA A 1 178 ? 6.040 -10.038 -21.616 1.00 76.94 178 ALA A CA 1
ATOM 1355 C C . ALA A 1 178 ? 7.259 -9.945 -20.677 1.00 76.94 178 ALA A C 1
ATOM 1357 O O . ALA A 1 178 ? 7.228 -9.197 -19.704 1.00 76.94 178 ALA A O 1
ATOM 1358 N N . ASP A 1 179 ? 8.345 -10.645 -21.001 1.00 76.12 179 ASP A N 1
ATOM 1359 C CA . ASP A 1 179 ? 9.630 -10.596 -20.293 1.00 76.12 179 ASP A CA 1
ATOM 1360 C C . ASP A 1 179 ? 10.332 -9.235 -20.435 1.00 76.12 179 ASP A C 1
ATOM 1362 O O . ASP A 1 179 ? 10.984 -8.760 -19.505 1.00 76.12 179 ASP A O 1
ATOM 1366 N N . ALA A 1 180 ? 10.132 -8.548 -21.560 1.00 77.25 180 ALA A N 1
ATOM 1367 C CA . ALA A 1 180 ? 10.635 -7.197 -21.764 1.00 77.25 180 ALA A CA 1
ATOM 1368 C C . ALA A 1 180 ? 9.847 -6.142 -20.963 1.00 77.25 180 ALA A C 1
ATOM 1370 O O . ALA A 1 180 ? 10.397 -5.093 -20.628 1.00 77.25 180 ALA A O 1
ATOM 1371 N N . LEU A 1 181 ? 8.582 -6.392 -20.611 1.00 84.06 181 LEU A N 1
ATOM 1372 C CA . LEU A 1 181 ? 7.687 -5.397 -20.006 1.00 84.06 181 LEU A CA 1
ATOM 1373 C C . LEU A 1 181 ? 8.243 -4.775 -18.714 1.00 84.06 181 LEU A C 1
ATOM 1375 O O . LEU A 1 181 ? 8.134 -3.563 -18.506 1.00 84.06 181 LEU A O 1
ATOM 1379 N N . TRP A 1 182 ? 8.891 -5.579 -17.869 1.00 83.00 182 TRP A N 1
ATOM 1380 C CA . TRP A 1 182 ? 9.526 -5.094 -16.640 1.00 83.00 182 TRP A CA 1
ATOM 1381 C C . TRP A 1 182 ? 10.636 -4.072 -16.924 1.00 83.00 182 TRP A C 1
ATOM 1383 O O . TRP A 1 182 ? 10.733 -3.037 -16.260 1.00 83.00 182 TRP A O 1
ATOM 1393 N N . THR A 1 183 ? 11.436 -4.305 -17.965 1.00 82.25 183 THR A N 1
ATOM 1394 C CA . THR A 1 183 ? 12.525 -3.405 -18.362 1.00 82.25 183 THR A CA 1
ATOM 1395 C C . THR A 1 183 ? 11.977 -2.060 -18.835 1.00 82.25 183 THR A C 1
ATOM 1397 O O . THR A 1 183 ? 12.501 -1.006 -18.472 1.00 82.25 183 THR A O 1
ATOM 1400 N N . TYR A 1 184 ? 10.886 -2.072 -19.603 1.00 84.50 184 TYR A N 1
ATOM 1401 C CA . TYR A 1 184 ? 10.303 -0.855 -20.171 1.00 84.50 184 TYR A CA 1
ATOM 1402 C C . TYR A 1 184 ? 9.546 -0.029 -19.128 1.00 84.50 184 TYR A C 1
ATOM 1404 O O . TYR A 1 184 ? 9.701 1.191 -19.087 1.00 84.50 184 TYR A O 1
ATOM 1412 N N . THR A 1 185 ? 8.793 -0.670 -18.234 1.00 87.19 185 THR A N 1
ATOM 1413 C CA . THR A 1 185 ? 8.135 0.012 -17.103 1.00 87.19 185 THR A CA 1
ATOM 1414 C C . THR A 1 185 ? 9.158 0.605 -16.119 1.00 87.19 185 THR A C 1
ATOM 1416 O O . THR A 1 185 ? 9.013 1.749 -15.669 1.00 87.19 185 THR A O 1
ATOM 1419 N N . SER A 1 186 ? 10.265 -0.101 -15.865 1.00 86.31 186 SER A N 1
ATOM 1420 C CA . SER A 1 186 ? 11.407 0.428 -15.102 1.00 86.31 186 SER A CA 1
ATOM 1421 C C . SER A 1 186 ? 12.040 1.646 -15.778 1.00 86.31 186 SER A C 1
ATOM 1423 O O . SER A 1 186 ? 12.370 2.635 -15.116 1.00 86.31 186 SER A O 1
ATOM 1425 N N . LEU A 1 187 ? 12.195 1.613 -17.104 1.00 84.81 187 LEU A N 1
ATOM 1426 C CA . LEU A 1 187 ? 12.755 2.729 -17.860 1.00 84.81 187 LEU A CA 1
ATOM 1427 C C . LEU A 1 187 ? 11.810 3.942 -17.873 1.00 84.81 187 LEU A C 1
ATOM 1429 O O . LEU A 1 187 ? 12.276 5.069 -17.724 1.00 84.81 187 LEU A O 1
ATOM 1433 N N . ALA A 1 188 ? 10.494 3.725 -17.960 1.00 88.50 188 ALA A N 1
ATOM 1434 C CA . ALA A 1 188 ? 9.490 4.784 -17.839 1.00 88.50 188 ALA A CA 1
ATOM 1435 C C . ALA A 1 188 ? 9.594 5.493 -16.480 1.00 88.50 188 ALA A C 1
ATOM 1437 O O . ALA A 1 188 ? 9.614 6.722 -16.410 1.00 88.50 188 ALA A O 1
ATOM 1438 N N . SER A 1 189 ? 9.767 4.722 -15.405 1.00 87.38 189 SER A N 1
ATOM 1439 C CA . SER A 1 189 ? 9.979 5.265 -14.058 1.00 87.38 189 SER A CA 1
ATOM 1440 C C . SER A 1 189 ? 11.253 6.117 -13.985 1.00 87.38 189 SER A C 1
ATOM 1442 O O . SER A 1 189 ? 11.221 7.239 -13.479 1.00 87.38 189 SER A O 1
ATOM 1444 N N . LYS A 1 190 ? 12.368 5.647 -14.569 1.00 85.56 190 LYS A N 1
ATOM 1445 C CA . LYS A 1 190 ? 13.618 6.431 -14.690 1.00 85.56 190 LYS A CA 1
ATOM 1446 C C . LYS A 1 190 ? 13.438 7.707 -15.520 1.00 85.56 190 LYS A C 1
ATOM 1448 O O . LYS A 1 190 ? 14.098 8.710 -15.252 1.00 85.56 190 LYS A O 1
ATOM 1453 N N . ALA A 1 191 ? 12.531 7.687 -16.495 1.00 86.56 191 ALA A N 1
ATOM 1454 C CA . ALA A 1 191 ? 12.137 8.850 -17.285 1.00 86.56 191 ALA A CA 1
ATOM 1455 C C . ALA A 1 191 ? 11.256 9.855 -16.525 1.00 86.56 191 ALA A C 1
ATOM 1457 O O . ALA A 1 191 ? 10.926 10.911 -17.066 1.00 86.56 191 ALA A O 1
ATOM 1458 N N . GLY A 1 192 ? 10.869 9.548 -15.284 1.00 89.50 192 GLY A N 1
ATOM 1459 C CA . GLY A 1 192 ? 9.961 10.373 -14.494 1.00 89.50 192 GLY A CA 1
ATOM 1460 C C . GLY A 1 192 ? 8.493 10.208 -14.891 1.00 89.50 192 GLY A C 1
ATOM 1461 O O . GLY A 1 192 ? 7.714 11.145 -14.710 1.00 89.50 192 GLY A O 1
ATOM 1462 N N . ALA A 1 193 ? 8.109 9.060 -15.461 1.00 90.25 193 ALA A N 1
ATOM 1463 C CA . ALA A 1 193 ? 6.704 8.701 -15.621 1.00 90.25 193 ALA A CA 1
ATOM 1464 C C . ALA A 1 193 ? 6.077 8.426 -14.241 1.00 90.25 193 ALA A C 1
ATOM 1466 O O . ALA A 1 193 ? 6.614 7.615 -13.480 1.00 90.25 193 ALA A O 1
ATOM 1467 N N . PRO A 1 194 ? 4.963 9.087 -13.880 1.00 93.12 194 PRO A N 1
ATOM 1468 C CA . PRO A 1 194 ? 4.191 8.722 -12.703 1.00 93.12 194 PRO A CA 1
ATOM 1469 C C . PRO A 1 194 ? 3.693 7.279 -12.811 1.00 93.12 194 PRO A C 1
ATOM 1471 O O . PRO A 1 194 ? 3.289 6.841 -13.886 1.00 93.12 194 PRO A O 1
ATOM 1474 N N . GLN A 1 195 ? 3.625 6.569 -11.683 1.00 87.94 195 GLN A N 1
ATOM 1475 C CA . GLN A 1 195 ? 3.111 5.192 -11.644 1.00 87.94 195 GLN A CA 1
ATOM 1476 C C . GLN A 1 195 ? 1.699 5.068 -12.240 1.00 87.94 195 GLN A C 1
ATOM 1478 O O . GLN A 1 195 ? 1.413 4.102 -12.936 1.00 87.94 195 GLN A O 1
ATOM 1483 N N . ALA A 1 196 ? 0.847 6.081 -12.039 1.00 89.69 196 ALA A N 1
ATOM 1484 C CA . ALA A 1 196 ? -0.492 6.124 -12.627 1.00 89.69 196 ALA A CA 1
ATOM 1485 C C . ALA A 1 196 ? -0.468 6.106 -14.167 1.00 89.69 196 ALA A C 1
ATOM 1487 O O . ALA A 1 196 ? -1.243 5.389 -14.783 1.00 89.69 196 ALA A O 1
ATOM 1488 N N . GLU A 1 197 ? 0.466 6.827 -14.792 1.00 91.75 197 GLU A N 1
ATOM 1489 C CA . GLU A 1 197 ? 0.590 6.841 -16.255 1.00 91.75 197 GLU A CA 1
ATOM 1490 C C . GLU A 1 197 ? 1.078 5.486 -16.783 1.00 91.75 197 GLU A C 1
ATOM 1492 O O . GLU A 1 197 ? 0.609 5.010 -17.814 1.00 91.75 197 GLU A O 1
ATOM 1497 N N . VAL A 1 198 ? 2.009 4.838 -16.070 1.00 91.50 198 VAL A N 1
ATOM 1498 C CA . VAL A 1 198 ? 2.483 3.490 -16.423 1.00 91.50 198 VAL A CA 1
ATOM 1499 C C . VAL A 1 198 ? 1.345 2.475 -16.322 1.00 91.50 198 VAL A C 1
ATOM 1501 O O . VAL A 1 198 ? 1.176 1.662 -17.229 1.00 91.50 198 VAL A O 1
ATOM 1504 N N . ALA A 1 199 ? 0.531 2.554 -15.268 1.00 89.56 199 ALA A N 1
ATOM 1505 C CA . ALA A 1 199 ? -0.657 1.721 -15.112 1.00 89.56 199 ALA A CA 1
ATOM 1506 C C . ALA A 1 199 ? -1.669 1.936 -16.255 1.00 89.56 199 ALA A C 1
ATOM 1508 O O . ALA A 1 199 ? -2.178 0.961 -16.814 1.00 89.56 199 ALA A O 1
ATOM 1509 N N . ASP A 1 200 ? -1.900 3.186 -16.669 1.00 92.12 200 ASP A N 1
ATOM 1510 C CA . ASP A 1 200 ? -2.779 3.507 -17.799 1.00 92.12 200 ASP A CA 1
ATOM 1511 C C . ASP A 1 200 ? -2.271 2.895 -19.118 1.00 92.12 200 ASP A C 1
ATOM 1513 O O . ASP A 1 200 ? -3.046 2.276 -19.853 1.00 92.12 200 ASP A O 1
ATOM 1517 N N . ALA A 1 201 ? -0.968 2.984 -19.400 1.00 92.31 201 ALA A N 1
ATOM 1518 C CA . ALA A 1 201 ? -0.365 2.368 -20.585 1.00 92.31 201 ALA A CA 1
ATOM 1519 C C . ALA A 1 201 ? -0.495 0.836 -20.586 1.00 92.31 201 ALA A C 1
ATOM 1521 O O . ALA A 1 201 ? -0.835 0.228 -21.605 1.00 92.31 201 ALA A O 1
ATOM 1522 N N . LEU A 1 202 ? -0.295 0.196 -19.430 1.00 92.12 202 LEU A N 1
ATOM 1523 C CA . LEU A 1 202 ? -0.502 -1.246 -19.271 1.00 92.12 202 LEU A CA 1
ATOM 1524 C C . LEU A 1 202 ? -1.965 -1.644 -19.509 1.00 92.12 202 LEU A C 1
ATOM 1526 O O . LEU A 1 202 ? -2.230 -2.685 -20.115 1.00 92.12 202 LEU A O 1
ATOM 1530 N N . LYS A 1 203 ? -2.919 -0.802 -19.097 1.00 91.88 203 LYS A N 1
ATOM 1531 C CA . LYS A 1 203 ? -4.350 -0.999 -19.365 1.00 91.88 203 LYS A CA 1
ATOM 1532 C C . LYS A 1 203 ? -4.664 -0.911 -20.858 1.00 91.88 203 LYS A C 1
ATOM 1534 O O . LYS A 1 203 ? -5.443 -1.719 -21.368 1.00 91.88 203 LYS A O 1
ATOM 1539 N N . VAL A 1 204 ? -4.044 0.026 -21.580 1.00 94.06 204 VAL A N 1
ATOM 1540 C CA . VAL A 1 204 ? -4.155 0.129 -23.048 1.00 94.06 204 VAL A CA 1
ATOM 1541 C C . VAL A 1 204 ? -3.615 -1.136 -23.720 1.00 94.06 204 VAL A C 1
ATOM 1543 O O . VAL A 1 204 ? -4.337 -1.755 -24.507 1.00 94.06 204 VAL A O 1
ATOM 1546 N N . ARG A 1 205 ? -2.402 -1.572 -23.352 1.00 93.62 205 ARG A N 1
ATOM 1547 C CA . ARG A 1 205 ? -1.785 -2.807 -23.866 1.00 93.62 205 ARG A CA 1
ATOM 1548 C C . ARG A 1 205 ? -2.691 -4.018 -23.658 1.00 93.62 205 ARG A C 1
ATOM 1550 O O . ARG A 1 205 ? -2.957 -4.774 -24.592 1.00 93.62 205 ARG A O 1
ATOM 1557 N N . ARG A 1 206 ? -3.203 -4.189 -22.439 1.00 93.94 206 ARG A N 1
ATOM 1558 C CA . ARG A 1 206 ? -4.064 -5.317 -22.064 1.00 93.94 206 ARG A CA 1
ATOM 1559 C C . ARG A 1 206 ? -5.353 -5.357 -22.874 1.00 93.94 206 ARG A C 1
ATOM 1561 O O . ARG A 1 206 ? -5.703 -6.403 -23.407 1.00 93.94 206 ARG A O 1
ATOM 1568 N N . LYS A 1 207 ? -6.021 -4.214 -23.055 1.00 93.69 207 LYS A N 1
ATOM 1569 C CA . LYS A 1 207 ? -7.213 -4.120 -23.915 1.00 93.69 207 LYS A CA 1
ATOM 1570 C C . LYS A 1 207 ? -6.918 -4.532 -25.357 1.00 93.69 207 LYS A C 1
ATOM 1572 O O . LYS A 1 207 ? -7.735 -5.223 -25.965 1.00 93.69 207 LYS A O 1
ATOM 1577 N N . ALA A 1 208 ? -5.764 -4.139 -25.896 1.00 92.75 208 ALA A N 1
ATOM 1578 C CA . ALA A 1 208 ? -5.355 -4.531 -27.241 1.00 92.75 208 ALA A CA 1
ATOM 1579 C C . ALA A 1 208 ? -5.090 -6.045 -27.355 1.00 92.75 208 ALA A C 1
ATOM 1581 O O . ALA A 1 208 ? -5.492 -6.655 -28.344 1.00 92.75 208 ALA A O 1
ATOM 1582 N N . LEU A 1 209 ? -4.482 -6.664 -26.337 1.00 92.75 209 LEU A N 1
ATOM 1583 C CA . LEU A 1 209 ? -4.290 -8.118 -26.261 1.00 92.75 209 LEU A CA 1
ATOM 1584 C C . LEU A 1 209 ? -5.624 -8.877 -26.158 1.00 92.75 209 LEU A C 1
ATOM 1586 O O . LEU A 1 209 ? -5.862 -9.810 -26.924 1.00 92.75 209 LEU A O 1
ATOM 1590 N N . ILE A 1 210 ? -6.546 -8.423 -25.304 1.00 93.69 210 ILE A N 1
ATOM 1591 C CA . ILE A 1 210 ? -7.894 -9.003 -25.177 1.00 93.69 210 ILE A CA 1
ATOM 1592 C C . ILE A 1 210 ? -8.641 -8.959 -26.515 1.00 93.69 210 ILE A C 1
ATOM 1594 O O . ILE A 1 210 ? -9.251 -9.950 -26.916 1.00 93.69 210 ILE A O 1
ATOM 1598 N N . ALA A 1 211 ? -8.571 -7.832 -27.233 1.00 94.19 211 ALA A N 1
ATOM 1599 C CA . ALA A 1 211 ? -9.204 -7.677 -28.544 1.00 94.19 211 ALA A CA 1
ATOM 1600 C C . ALA A 1 211 ? -8.650 -8.649 -29.603 1.00 94.19 211 ALA A C 1
ATOM 1602 O O . ALA A 1 211 ? -9.334 -8.947 -30.581 1.00 94.19 211 ALA A O 1
ATOM 1603 N N . ARG A 1 212 ? -7.432 -9.166 -29.401 1.00 94.94 212 ARG A N 1
ATOM 1604 C CA . ARG A 1 212 ? -6.786 -10.177 -30.251 1.00 94.94 212 ARG A CA 1
ATOM 1605 C C . ARG A 1 212 ? -7.058 -11.614 -29.802 1.00 94.94 212 ARG A C 1
ATOM 1607 O O . ARG A 1 212 ? -6.587 -12.541 -30.451 1.00 94.94 212 ARG A O 1
ATOM 1614 N N . GLY A 1 213 ? -7.828 -11.803 -28.731 1.00 93.56 213 GLY A N 1
ATOM 1615 C CA . GLY A 1 213 ? -8.169 -13.121 -28.201 1.00 93.56 213 GLY A CA 1
ATOM 1616 C C . GLY A 1 213 ? -7.129 -13.709 -27.247 1.00 93.56 213 GLY A C 1
ATOM 1617 O O . GLY A 1 213 ? -7.139 -14.916 -27.040 1.00 93.56 213 GLY A O 1
ATOM 1618 N N . ASP A 1 214 ? -6.250 -12.890 -26.665 1.00 93.06 214 ASP A N 1
ATOM 1619 C CA . ASP A 1 214 ? -5.312 -13.346 -25.634 1.00 93.06 214 ASP A CA 1
ATOM 1620 C C . ASP A 1 214 ? -6.064 -13.656 -24.323 1.00 93.06 214 ASP A C 1
ATOM 1622 O O . ASP A 1 214 ? -6.620 -12.758 -23.684 1.00 93.06 214 ASP A O 1
ATOM 1626 N N . GLU A 1 215 ? -6.115 -14.935 -23.940 1.00 93.44 215 GLU A N 1
ATOM 1627 C CA . GLU A 1 215 ? -6.788 -15.394 -22.715 1.00 93.44 215 GLU A CA 1
ATOM 1628 C C . GLU A 1 215 ? -6.032 -14.991 -21.442 1.00 93.44 215 GLU A C 1
ATOM 1630 O O . GLU A 1 215 ? -6.667 -14.613 -20.459 1.00 93.44 215 GLU A O 1
ATOM 1635 N N . ASN A 1 216 ? -4.695 -14.950 -21.468 1.00 89.50 216 ASN A N 1
ATOM 1636 C CA . ASN A 1 216 ? -3.905 -14.519 -20.311 1.00 89.50 216 ASN A CA 1
ATOM 1637 C C . ASN A 1 216 ? -4.193 -13.046 -19.992 1.00 89.50 216 ASN A C 1
ATOM 1639 O O . ASN A 1 216 ? -4.365 -12.677 -18.833 1.00 89.50 216 ASN A O 1
ATOM 1643 N N . ALA A 1 217 ? -4.314 -12.202 -21.022 1.00 90.38 217 ALA A N 1
ATOM 1644 C CA . ALA A 1 217 ? -4.676 -10.798 -20.846 1.00 90.38 217 ALA A CA 1
ATOM 1645 C C . ALA A 1 217 ? -6.099 -10.617 -20.281 1.00 90.38 217 ALA A C 1
ATOM 1647 O O . ALA A 1 217 ? -6.342 -9.671 -19.528 1.00 90.38 217 ALA A O 1
ATOM 1648 N N . LYS A 1 218 ? -7.041 -11.516 -20.613 1.00 91.94 218 LYS A N 1
ATOM 1649 C CA . LYS A 1 218 ? -8.391 -11.518 -20.021 1.00 91.94 218 LYS A CA 1
ATOM 1650 C C . LYS A 1 218 ? -8.356 -11.912 -18.550 1.00 91.94 218 LYS A C 1
ATOM 1652 O O . LYS A 1 218 ? -8.991 -11.244 -17.738 1.00 91.94 218 LYS A O 1
ATOM 1657 N N . GLU A 1 219 ? -7.621 -12.965 -18.204 1.00 92.12 219 GLU A N 1
ATOM 1658 C CA . GLU A 1 219 ? -7.442 -13.386 -16.811 1.00 92.12 219 GLU A CA 1
ATOM 1659 C C . GLU A 1 219 ? -6.792 -12.277 -15.978 1.00 92.12 219 GLU A C 1
ATOM 1661 O O . GLU A 1 219 ? -7.259 -11.974 -14.879 1.00 92.12 219 GLU A O 1
ATOM 1666 N N . GLU A 1 220 ? -5.782 -11.603 -16.533 1.00 89.50 220 GLU A N 1
ATOM 1667 C CA . GLU A 1 220 ? -5.124 -10.473 -15.885 1.00 89.50 220 GLU A CA 1
ATOM 1668 C C . GLU A 1 220 ? -6.098 -9.306 -15.654 1.00 89.50 220 GLU A C 1
ATOM 1670 O O . GLU A 1 220 ? -6.112 -8.715 -14.576 1.00 89.50 220 GLU A O 1
ATOM 1675 N N . GLU A 1 221 ? -6.934 -8.953 -16.639 1.00 92.75 221 GLU A N 1
ATOM 1676 C CA . GLU A 1 221 ? -7.972 -7.914 -16.500 1.00 92.75 221 GLU A CA 1
ATOM 1677 C C . GLU A 1 221 ? -8.990 -8.274 -15.414 1.00 92.75 221 GLU A C 1
ATOM 1679 O O . GLU A 1 221 ? -9.331 -7.427 -14.592 1.00 92.75 221 GLU A O 1
ATOM 1684 N N . VAL A 1 222 ? -9.439 -9.530 -15.357 1.00 92.69 222 VAL A N 1
ATOM 1685 C CA . VAL A 1 222 ? -10.347 -9.993 -14.298 1.00 92.69 222 VAL A CA 1
ATOM 1686 C C . VAL A 1 222 ? -9.674 -9.911 -12.926 1.00 92.69 222 VAL A C 1
ATOM 1688 O O . VAL A 1 222 ? -10.306 -9.473 -11.963 1.00 92.69 222 VAL A O 1
ATOM 1691 N N . ALA A 1 223 ? -8.404 -10.305 -12.818 1.00 90.56 223 ALA A N 1
ATOM 1692 C CA . ALA A 1 223 ? -7.642 -10.196 -11.577 1.00 90.56 223 ALA A CA 1
ATOM 1693 C C . ALA A 1 223 ? -7.489 -8.733 -11.129 1.00 90.56 223 ALA A C 1
ATOM 1695 O O . ALA A 1 223 ? -7.676 -8.429 -9.953 1.00 90.56 223 ALA A O 1
ATOM 1696 N N . GLU A 1 224 ? -7.223 -7.815 -12.058 1.00 89.44 224 GLU A N 1
ATOM 1697 C CA . GLU A 1 224 ? -7.095 -6.390 -11.749 1.00 89.44 224 GLU A CA 1
ATOM 1698 C C . GLU A 1 224 ? -8.427 -5.771 -11.318 1.00 89.44 224 GLU A C 1
ATOM 1700 O O . GLU A 1 224 ? -8.491 -5.106 -10.288 1.00 89.44 224 GLU A O 1
ATOM 1705 N N . GLN A 1 225 ? -9.526 -6.079 -12.012 1.00 92.06 225 GLN A N 1
ATOM 1706 C CA . GLN A 1 225 ? -10.865 -5.643 -11.603 1.00 92.06 225 GLN A CA 1
ATOM 1707 C C . GLN A 1 225 ? -11.242 -6.164 -10.208 1.00 92.06 225 GLN A C 1
ATOM 1709 O O . GLN A 1 225 ? -11.890 -5.459 -9.429 1.00 92.06 225 GLN A O 1
ATOM 1714 N N . ARG A 1 226 ? -10.827 -7.391 -9.858 1.00 94.56 226 ARG A N 1
ATOM 1715 C CA . ARG A 1 226 ? -11.001 -7.934 -8.501 1.00 94.56 226 ARG A CA 1
ATOM 1716 C C . ARG A 1 226 ? -10.214 -7.130 -7.465 1.00 94.56 226 ARG A C 1
ATOM 1718 O O . ARG A 1 226 ? -10.790 -6.801 -6.429 1.00 94.56 226 ARG A O 1
ATOM 1725 N N . ARG A 1 227 ? -8.960 -6.757 -7.749 1.00 91.31 227 ARG A N 1
ATOM 1726 C CA . ARG A 1 227 ? -8.142 -5.902 -6.866 1.00 91.31 227 ARG A CA 1
ATOM 1727 C C . ARG A 1 227 ? -8.730 -4.499 -6.713 1.00 91.31 227 ARG A C 1
ATOM 1729 O O . ARG A 1 227 ? -8.917 -4.051 -5.585 1.00 91.31 227 ARG A O 1
ATOM 1736 N N . GLU A 1 228 ? -9.096 -3.834 -7.812 1.00 92.25 228 GLU A N 1
ATOM 1737 C CA . GLU A 1 228 ? -9.738 -2.506 -7.794 1.00 92.25 228 GLU A CA 1
ATOM 1738 C C . GLU A 1 228 ? -11.022 -2.523 -6.941 1.00 92.25 228 GLU A C 1
ATOM 1740 O O . GLU A 1 228 ? -11.263 -1.638 -6.108 1.00 92.25 228 GLU A O 1
ATOM 1745 N N . ARG A 1 229 ? -11.839 -3.573 -7.097 1.00 96.69 229 ARG A N 1
ATOM 1746 C CA . ARG A 1 229 ? -13.047 -3.763 -6.289 1.00 96.69 229 ARG A CA 1
ATOM 1747 C C . ARG A 1 229 ? -12.721 -4.044 -4.821 1.00 96.69 229 ARG A C 1
ATOM 1749 O O . ARG A 1 229 ? -13.396 -3.486 -3.958 1.00 96.69 229 ARG A O 1
ATOM 1756 N N . SER A 1 230 ? -11.701 -4.852 -4.529 1.00 97.00 230 SER A N 1
ATOM 1757 C CA . SER A 1 230 ? -11.247 -5.107 -3.156 1.00 97.00 230 SER A CA 1
ATOM 1758 C C . SER A 1 230 ? -10.842 -3.806 -2.453 1.00 97.00 230 SER A C 1
ATOM 1760 O O . SER A 1 230 ? -11.349 -3.521 -1.372 1.00 97.00 230 SER A O 1
ATOM 1762 N N . VAL A 1 231 ? -10.049 -2.946 -3.104 1.00 95.31 231 VAL A N 1
ATOM 1763 C CA . VAL A 1 231 ? -9.660 -1.625 -2.570 1.00 95.31 231 VAL A CA 1
ATOM 1764 C C . VAL A 1 231 ? -10.879 -0.735 -2.317 1.00 95.31 231 VAL A C 1
ATOM 1766 O O . VAL A 1 231 ? -10.979 -0.084 -1.275 1.00 95.31 231 VAL A O 1
ATOM 1769 N N . THR A 1 232 ? -11.836 -0.722 -3.247 1.00 97.31 232 THR A N 1
ATOM 1770 C CA . THR A 1 232 ? -13.083 0.040 -3.086 1.00 97.31 232 THR A CA 1
ATOM 1771 C C . THR A 1 232 ? -13.862 -0.424 -1.853 1.00 97.31 232 THR A C 1
ATOM 1773 O O . THR A 1 232 ? -14.313 0.399 -1.054 1.00 97.31 232 THR A O 1
ATOM 1776 N N . LEU A 1 233 ? -13.971 -1.738 -1.657 1.00 98.12 233 LEU A N 1
ATOM 1777 C CA . LEU A 1 233 ? -14.632 -2.332 -0.497 1.00 98.12 233 LEU A CA 1
ATOM 1778 C C . LEU A 1 233 ? -13.855 -2.101 0.807 1.00 98.12 233 LEU A C 1
ATOM 1780 O O . LEU A 1 233 ? -14.475 -1.860 1.839 1.00 98.12 233 LEU A O 1
ATOM 1784 N N . THR A 1 234 ? -12.520 -2.076 0.783 1.00 97.88 234 THR A N 1
ATOM 1785 C CA . THR A 1 234 ? -11.705 -1.669 1.940 1.00 97.88 234 THR A CA 1
ATOM 1786 C C . THR A 1 234 ? -12.021 -0.242 2.372 1.00 97.88 234 THR A C 1
ATOM 1788 O O . THR A 1 234 ? -12.189 0.011 3.565 1.00 97.88 234 THR A O 1
ATOM 1791 N N . ASN A 1 235 ? -12.136 0.688 1.421 1.00 96.25 235 ASN A N 1
ATOM 1792 C CA . ASN A 1 235 ? -12.490 2.074 1.723 1.00 96.25 235 ASN A CA 1
ATOM 1793 C C . ASN A 1 235 ? -13.903 2.163 2.314 1.00 96.25 235 ASN A C 1
ATOM 1795 O O . ASN A 1 235 ? -14.082 2.793 3.355 1.00 96.25 235 ASN A O 1
ATOM 1799 N N . ALA A 1 236 ? -14.876 1.465 1.717 1.00 97.38 236 ALA A N 1
ATOM 1800 C CA . ALA A 1 236 ? -16.238 1.385 2.245 1.00 97.38 236 ALA A CA 1
ATOM 1801 C C . ALA A 1 236 ? -16.273 0.781 3.661 1.00 97.38 236 ALA A C 1
ATOM 1803 O O . ALA A 1 236 ? -16.972 1.287 4.538 1.00 97.38 236 ALA A O 1
ATOM 1804 N N . CYS A 1 237 ? -15.468 -0.255 3.916 1.00 97.38 237 CYS A N 1
ATOM 1805 C CA . CYS A 1 237 ? -15.329 -0.848 5.239 1.00 97.38 237 CYS A CA 1
ATOM 1806 C C . CYS A 1 237 ? -14.804 0.156 6.272 1.00 97.38 237 CYS A C 1
ATOM 1808 O O . CYS A 1 237 ? -15.339 0.234 7.382 1.00 97.38 237 CYS A O 1
ATOM 1810 N N . GLN A 1 238 ? -13.766 0.922 5.925 1.00 95.12 238 GLN A N 1
ATOM 1811 C CA . GLN A 1 238 ? -13.199 1.933 6.815 1.00 95.12 238 GLN A CA 1
ATOM 1812 C C . GLN A 1 238 ? -14.196 3.059 7.079 1.00 95.12 238 GLN A C 1
ATOM 1814 O O . GLN A 1 238 ? -14.401 3.419 8.235 1.00 95.12 238 GLN A O 1
ATOM 1819 N N . GLU A 1 239 ? -14.837 3.586 6.038 1.00 94.25 239 GLU A N 1
ATOM 1820 C CA . GLU A 1 239 ? -15.859 4.626 6.157 1.00 94.25 239 GLU A CA 1
ATOM 1821 C C . GLU A 1 239 ? -16.992 4.178 7.089 1.00 94.25 239 GLU A C 1
ATOM 1823 O O . GLU A 1 239 ? -17.233 4.811 8.117 1.00 94.25 239 GLU A O 1
ATOM 1828 N N . ALA A 1 240 ? -17.588 3.011 6.824 1.00 94.94 240 ALA A N 1
ATOM 1829 C CA . ALA A 1 240 ? -18.629 2.438 7.670 1.00 94.94 240 ALA A CA 1
ATOM 1830 C C . ALA A 1 240 ? -18.153 2.222 9.120 1.00 94.94 240 ALA A C 1
ATOM 1832 O O . ALA A 1 240 ? -18.901 2.476 10.066 1.00 94.94 240 ALA A O 1
ATOM 1833 N N . PHE A 1 241 ? -16.895 1.815 9.328 1.00 93.69 241 PHE A N 1
ATOM 1834 C CA . PHE A 1 241 ? -16.315 1.678 10.666 1.00 93.69 241 PHE A CA 1
ATOM 1835 C C . PHE A 1 241 ? -16.200 3.022 11.401 1.00 93.69 241 PHE A C 1
ATOM 1837 O O . PHE A 1 241 ? -16.449 3.092 12.608 1.00 93.69 241 PHE A O 1
ATOM 1844 N N . TYR A 1 242 ? -15.776 4.085 10.710 1.00 88.56 242 TYR A N 1
ATOM 1845 C CA . TYR A 1 242 ? -15.667 5.427 11.290 1.00 88.56 242 TYR A CA 1
ATOM 1846 C C . TYR A 1 242 ? -17.034 6.049 11.581 1.00 88.56 242 TYR A C 1
ATOM 1848 O O . TYR A 1 242 ? -17.158 6.724 12.604 1.00 88.56 242 TYR A O 1
ATOM 1856 N N . ASP A 1 243 ? -18.044 5.713 10.782 1.00 88.69 243 ASP A N 1
ATOM 1857 C CA . ASP A 1 243 ? -19.444 6.094 10.996 1.00 88.69 243 ASP A CA 1
ATOM 1858 C C . ASP A 1 243 ? -20.173 5.201 12.011 1.00 88.69 243 ASP A C 1
ATOM 1860 O O . ASP A 1 243 ? -21.355 5.404 12.279 1.00 88.69 243 ASP A O 1
ATOM 1864 N N . LEU A 1 244 ? -19.495 4.194 12.577 1.00 89.44 244 LEU A N 1
ATOM 1865 C CA . LEU A 1 244 ? -20.056 3.221 13.525 1.00 89.44 244 LEU A CA 1
ATOM 1866 C C . LEU A 1 244 ? -21.224 2.390 12.946 1.00 89.44 244 LEU A C 1
ATOM 1868 O O . LEU A 1 244 ? -22.017 1.819 13.699 1.00 89.44 244 LEU A O 1
ATOM 1872 N N . ARG A 1 245 ? -21.282 2.246 11.615 1.00 93.12 245 ARG A N 1
ATOM 1873 C CA . ARG A 1 245 ? -22.115 1.276 10.881 1.00 93.12 245 ARG A CA 1
ATOM 1874 C C . ARG A 1 245 ? -21.411 -0.085 10.862 1.00 93.12 245 ARG A C 1
ATOM 1876 O O . ARG A 1 245 ? -20.893 -0.538 9.845 1.00 93.12 245 ARG A O 1
ATOM 1883 N N . LEU A 1 246 ? -21.312 -0.708 12.037 1.00 94.88 246 LEU A N 1
ATOM 1884 C CA . LEU A 1 246 ? -20.400 -1.836 12.272 1.00 94.88 246 LEU A CA 1
ATOM 1885 C C . LEU A 1 246 ? -20.729 -3.096 11.453 1.00 94.88 246 LEU A C 1
ATOM 1887 O O . LEU A 1 246 ? -19.802 -3.747 10.978 1.00 94.88 246 LEU A O 1
ATOM 1891 N N . ASP A 1 247 ? -22.007 -3.428 11.252 1.00 96.38 247 ASP A N 1
ATOM 1892 C CA . ASP A 1 247 ? -22.393 -4.570 10.409 1.00 96.38 247 ASP A CA 1
ATOM 1893 C C . ASP A 1 247 ? -22.036 -4.339 8.933 1.00 96.38 247 ASP A C 1
ATOM 1895 O O . ASP A 1 247 ? -21.476 -5.230 8.297 1.00 96.38 247 ASP A O 1
ATOM 1899 N N . GLU A 1 248 ? -22.276 -3.132 8.409 1.00 97.25 248 GLU A N 1
ATOM 1900 C CA . GLU A 1 248 ? -21.882 -2.757 7.042 1.00 97.25 248 GLU A CA 1
ATOM 1901 C C . GLU A 1 248 ? -20.361 -2.797 6.872 1.00 97.25 248 GLU A C 1
ATOM 1903 O O . GLU A 1 248 ? -19.857 -3.311 5.875 1.00 97.25 248 GLU A O 1
ATOM 1908 N N . SER A 1 249 ? -19.624 -2.311 7.876 1.00 97.88 249 SER A N 1
ATOM 1909 C CA . SER A 1 249 ? -18.165 -2.394 7.910 1.00 97.88 249 SER A CA 1
ATOM 1910 C C . SER A 1 249 ? -17.684 -3.844 7.859 1.00 97.88 249 SER A C 1
ATOM 1912 O O . SER A 1 249 ? -16.846 -4.183 7.022 1.00 97.88 249 SER A O 1
ATOM 1914 N N . ARG A 1 250 ? -18.259 -4.721 8.695 1.00 98.06 250 ARG A N 1
ATOM 1915 C CA . ARG A 1 250 ? -17.943 -6.154 8.714 1.00 98.06 250 ARG A CA 1
ATOM 1916 C C . ARG A 1 250 ? -18.152 -6.779 7.332 1.00 98.06 250 ARG A C 1
ATOM 1918 O O . ARG A 1 250 ? -17.223 -7.396 6.820 1.00 98.06 250 ARG A O 1
ATOM 1925 N N . THR A 1 251 ? -19.322 -6.576 6.721 1.00 98.25 251 THR A N 1
ATOM 1926 C CA . THR A 1 251 ? -19.654 -7.130 5.397 1.00 98.25 251 THR A CA 1
ATOM 1927 C C . THR A 1 251 ? -18.717 -6.617 4.306 1.00 98.25 251 THR A C 1
ATOM 1929 O O . THR A 1 251 ? -18.167 -7.415 3.552 1.00 98.25 251 THR A O 1
ATOM 1932 N N . ALA A 1 252 ? -18.468 -5.306 4.242 1.00 98.31 252 ALA A N 1
ATOM 1933 C CA . ALA A 1 252 ? -17.584 -4.734 3.228 1.00 98.31 252 ALA A CA 1
ATOM 1934 C C . ALA A 1 252 ? -16.144 -5.259 3.353 1.00 98.31 252 ALA A C 1
ATOM 1936 O O . ALA A 1 252 ? -15.504 -5.572 2.349 1.00 98.31 252 ALA A O 1
ATOM 1937 N N . CYS A 1 253 ? -15.634 -5.395 4.579 1.00 98.19 253 CYS A N 1
ATOM 1938 C CA . CYS A 1 253 ? -14.306 -5.953 4.802 1.00 98.19 253 CYS A CA 1
ATOM 1939 C C . CYS A 1 253 ? -14.216 -7.443 4.433 1.00 98.19 253 CYS A C 1
ATOM 1941 O O . CYS A 1 253 ? -13.232 -7.854 3.822 1.00 98.19 253 CYS A O 1
ATOM 1943 N N . GLU A 1 254 ? -15.230 -8.244 4.764 1.00 97.69 254 GLU A N 1
ATOM 1944 C CA . GLU A 1 254 ? -15.284 -9.668 4.408 1.00 97.69 254 GLU A CA 1
ATOM 1945 C C . GLU A 1 254 ? -15.329 -9.874 2.883 1.00 97.69 254 GLU A C 1
ATOM 1947 O O . GLU A 1 254 ? -14.592 -10.701 2.337 1.00 97.69 254 GLU A O 1
ATOM 1952 N N . GLU A 1 255 ? -16.116 -9.064 2.167 1.00 98.00 255 GLU A N 1
ATOM 1953 C CA . GLU A 1 255 ? -16.128 -9.073 0.701 1.00 98.00 255 GLU A CA 1
ATOM 1954 C C . GLU A 1 255 ? -14.771 -8.655 0.113 1.00 98.00 255 GLU A C 1
ATOM 1956 O O . GLU A 1 255 ? -14.290 -9.289 -0.829 1.00 98.00 255 GLU A O 1
ATOM 1961 N N . ALA A 1 256 ? -14.118 -7.630 0.674 1.00 97.88 256 ALA A N 1
ATOM 1962 C CA . ALA A 1 256 ? -12.788 -7.205 0.233 1.00 97.88 256 ALA A CA 1
ATOM 1963 C C . ALA A 1 256 ? -11.749 -8.329 0.390 1.00 97.88 256 ALA A C 1
ATOM 1965 O O . ALA A 1 256 ? -10.988 -8.591 -0.544 1.00 97.88 256 ALA A O 1
ATOM 1966 N N . MET A 1 257 ? -11.759 -9.021 1.534 1.00 96.44 257 MET A N 1
ATOM 1967 C CA . MET A 1 257 ? -10.875 -10.159 1.821 1.00 96.44 257 MET A CA 1
ATOM 1968 C C . MET A 1 257 ? -11.164 -11.379 0.938 1.00 96.44 257 MET A C 1
ATOM 1970 O O . MET A 1 257 ? -10.256 -12.145 0.636 1.00 96.44 257 MET A O 1
ATOM 1974 N N . THR A 1 258 ? -12.413 -11.561 0.503 1.00 96.81 258 THR A N 1
ATOM 1975 C CA . THR A 1 258 ? -12.785 -12.630 -0.440 1.00 96.81 258 THR A CA 1
ATOM 1976 C C . THR A 1 258 ? -12.232 -12.363 -1.844 1.00 96.81 258 THR A C 1
ATOM 1978 O O . THR A 1 258 ? -11.909 -13.296 -2.577 1.00 96.81 258 THR A O 1
ATOM 1981 N N . LEU A 1 259 ? -12.133 -11.090 -2.239 1.00 95.81 259 LEU A N 1
ATOM 1982 C CA . LEU A 1 259 ? -11.574 -10.688 -3.534 1.00 95.81 259 LEU A CA 1
ATOM 1983 C C . LEU A 1 259 ? -10.043 -10.647 -3.541 1.00 95.81 259 LEU A C 1
ATOM 1985 O O . LEU A 1 259 ? -9.443 -10.874 -4.591 1.00 95.81 259 LEU A O 1
ATOM 1989 N N . ASP A 1 260 ? -9.437 -10.340 -2.396 1.00 94.00 260 ASP A N 1
ATOM 1990 C CA . ASP A 1 260 ? -7.993 -10.292 -2.195 1.00 94.00 260 ASP A CA 1
ATOM 1991 C C . ASP A 1 260 ? -7.650 -10.795 -0.789 1.00 94.00 260 ASP A C 1
ATOM 1993 O O . ASP A 1 260 ? -7.791 -10.085 0.213 1.00 94.00 260 ASP A O 1
ATOM 1997 N N . GLU A 1 261 ? -7.182 -12.039 -0.722 1.00 92.06 261 GLU A N 1
ATOM 1998 C CA . GLU A 1 261 ? -6.822 -12.697 0.532 1.00 92.06 261 GLU A CA 1
ATOM 1999 C C . GLU A 1 261 ? -5.647 -12.016 1.245 1.00 92.06 261 GLU A C 1
ATOM 2001 O O . GLU A 1 261 ? -5.529 -12.137 2.466 1.00 92.06 261 GLU A O 1
ATOM 2006 N N . ASN A 1 262 ? -4.829 -11.243 0.526 1.00 91.31 262 ASN A N 1
ATOM 2007 C CA . ASN A 1 262 ? -3.692 -10.506 1.073 1.00 91.31 262 ASN A CA 1
ATOM 2008 C C . ASN A 1 262 ? -4.055 -9.060 1.433 1.00 91.31 262 ASN A C 1
ATOM 2010 O O . ASN A 1 262 ? -3.192 -8.274 1.811 1.00 91.31 262 ASN A O 1
ATOM 2014 N N . ASN A 1 263 ? -5.339 -8.687 1.395 1.00 93.25 263 ASN A N 1
ATOM 2015 C CA . ASN A 1 263 ? -5.761 -7.341 1.758 1.00 93.25 263 ASN A CA 1
ATOM 2016 C C . ASN A 1 263 ? -5.686 -7.112 3.280 1.00 93.25 263 ASN A C 1
ATOM 2018 O O . ASN A 1 263 ? -6.661 -7.251 4.029 1.00 93.25 263 ASN A O 1
ATOM 2022 N N . PHE A 1 264 ? -4.495 -6.734 3.744 1.00 94.31 264 PHE A N 1
ATOM 2023 C CA . PHE A 1 264 ? -4.190 -6.474 5.148 1.00 94.31 264 PHE A CA 1
ATOM 2024 C C . PHE A 1 264 ? -5.086 -5.384 5.760 1.00 94.31 264 PHE A C 1
ATOM 2026 O O . PHE A 1 264 ? -5.563 -5.516 6.891 1.00 94.31 264 PHE A O 1
ATOM 2033 N N . ALA A 1 265 ? -5.361 -4.313 5.011 1.00 94.19 265 ALA A N 1
ATOM 2034 C CA . ALA A 1 265 ? -6.180 -3.201 5.487 1.00 94.19 265 ALA A CA 1
ATOM 2035 C C . ALA A 1 265 ? -7.639 -3.619 5.736 1.00 94.19 265 ALA A C 1
ATOM 2037 O O . ALA A 1 265 ? -8.214 -3.231 6.758 1.00 94.19 265 ALA A O 1
ATOM 2038 N N . ALA A 1 266 ? -8.219 -4.438 4.851 1.00 96.38 266 ALA A N 1
ATOM 2039 C CA . ALA A 1 266 ? -9.533 -5.035 5.070 1.00 96.38 266 ALA A CA 1
ATOM 2040 C C . ALA A 1 266 ? -9.519 -5.987 6.274 1.00 96.38 266 ALA A C 1
ATOM 2042 O O . ALA A 1 266 ? -10.403 -5.916 7.123 1.00 96.38 266 ALA A O 1
ATOM 2043 N N . ARG A 1 267 ? -8.476 -6.810 6.424 1.00 97.06 267 ARG A N 1
ATOM 2044 C CA . ARG A 1 267 ? -8.358 -7.739 7.558 1.00 97.06 267 ARG A CA 1
ATOM 2045 C C . ARG A 1 267 ? -8.301 -7.018 8.909 1.00 97.06 267 ARG A C 1
ATOM 2047 O O . ARG A 1 267 ? -9.007 -7.399 9.843 1.00 97.06 267 ARG A O 1
ATOM 2054 N N . LEU A 1 268 ? -7.549 -5.920 9.008 1.00 96.06 268 LEU A N 1
ATOM 2055 C CA . LEU A 1 268 ? -7.568 -5.070 10.203 1.00 96.06 268 LEU A CA 1
ATOM 2056 C C . LEU A 1 268 ? -8.939 -4.435 10.451 1.00 96.06 268 LEU A C 1
ATOM 2058 O O . LEU A 1 268 ? -9.402 -4.420 11.593 1.00 96.06 268 LEU A O 1
ATOM 2062 N N . GLY A 1 269 ? -9.574 -3.892 9.408 1.00 96.62 269 GLY A N 1
ATOM 2063 C CA . GLY A 1 269 ? -10.907 -3.294 9.511 1.00 96.62 269 GLY A CA 1
ATOM 2064 C C . GLY A 1 269 ? -11.942 -4.300 10.018 1.00 96.62 269 GLY A C 1
ATOM 2065 O O . GLY A 1 269 ? -12.671 -4.003 10.964 1.00 96.62 269 GLY A O 1
ATOM 2066 N N . PHE A 1 270 ? -11.916 -5.520 9.475 1.00 98.25 270 PHE A N 1
ATOM 2067 C CA . PHE A 1 270 ? -12.760 -6.637 9.885 1.00 98.25 270 PHE A CA 1
ATOM 2068 C C . PHE A 1 270 ? -12.576 -6.966 11.367 1.00 98.25 270 PHE A C 1
ATOM 2070 O O . PHE A 1 270 ? -13.544 -7.006 12.125 1.00 98.25 270 PHE A O 1
ATOM 2077 N N . GLY A 1 271 ? -11.326 -7.128 11.809 1.00 98.00 271 GLY A N 1
ATOM 2078 C CA . GLY A 1 271 ? -11.015 -7.437 13.201 1.00 98.00 271 GLY A CA 1
ATOM 2079 C C . GLY A 1 271 ? -11.463 -6.344 14.178 1.00 98.00 271 GLY A C 1
ATOM 2080 O O . GLY A 1 271 ? -12.019 -6.649 15.234 1.00 98.00 271 GLY A O 1
ATOM 2081 N N . TRP A 1 272 ? -11.301 -5.066 13.822 1.00 97.56 272 TRP A N 1
ATOM 2082 C CA . TRP A 1 272 ? -11.818 -3.963 14.637 1.00 97.56 272 TRP A CA 1
ATOM 2083 C C . TRP A 1 272 ? -13.348 -3.911 14.661 1.00 97.56 272 TRP A C 1
ATOM 2085 O O . TRP A 1 272 ? -13.914 -3.662 15.725 1.00 97.56 272 TRP A O 1
ATOM 2095 N N . ALA A 1 273 ? -14.023 -4.157 13.534 1.00 97.44 273 ALA A N 1
ATOM 2096 C CA . ALA A 1 273 ? -15.482 -4.222 13.484 1.00 97.44 273 ALA A CA 1
ATOM 2097 C C . ALA A 1 273 ? -16.016 -5.352 14.380 1.00 97.44 273 ALA A C 1
ATOM 2099 O O . ALA A 1 273 ? -16.887 -5.109 15.215 1.00 97.44 273 ALA A O 1
ATOM 2100 N N . LEU A 1 274 ? -15.425 -6.551 14.294 1.00 98.06 274 LEU A N 1
ATOM 2101 C CA . LEU A 1 274 ? -15.752 -7.688 15.162 1.00 98.06 274 LEU A CA 1
ATOM 2102 C C . LEU A 1 274 ? -15.568 -7.350 16.644 1.00 98.06 274 LEU A C 1
ATOM 2104 O O . LEU A 1 274 ? -16.444 -7.637 17.461 1.00 98.06 274 LEU A O 1
ATOM 2108 N N . LEU A 1 275 ? -14.458 -6.697 17.000 1.00 97.00 275 LEU A N 1
ATOM 2109 C CA . LEU A 1 275 ? -14.199 -6.303 18.382 1.00 97.00 275 LEU A CA 1
ATOM 2110 C C . LEU A 1 275 ? -15.252 -5.312 18.901 1.00 97.00 275 LEU A C 1
ATOM 2112 O O . LEU A 1 275 ? -15.709 -5.435 20.038 1.00 97.00 275 LEU A O 1
ATOM 2116 N N . GLU A 1 276 ? -15.654 -4.338 18.079 1.00 94.31 276 GLU A N 1
ATOM 2117 C CA . GLU A 1 276 ? -16.680 -3.356 18.449 1.00 94.31 276 GLU A CA 1
ATOM 2118 C C . GLU A 1 276 ? -18.091 -3.975 18.538 1.00 94.31 276 GLU A C 1
ATOM 2120 O O . GLU A 1 276 ? -18.903 -3.539 19.360 1.00 94.31 276 GLU A O 1
ATOM 2125 N N . LEU A 1 277 ? -18.356 -5.036 17.771 1.00 94.69 277 LEU A N 1
ATOM 2126 C CA . LEU A 1 277 ? -19.565 -5.866 17.862 1.00 94.69 277 LEU A CA 1
ATOM 2127 C C . LEU A 1 277 ? -19.551 -6.834 19.060 1.00 94.69 277 LEU A C 1
ATOM 2129 O O . LEU A 1 277 ? -20.571 -7.442 19.370 1.00 94.69 277 LEU A O 1
ATOM 2133 N N . GLY A 1 278 ? -18.421 -6.963 19.765 1.00 94.19 278 GLY A N 1
ATOM 2134 C CA . GLY A 1 278 ? -18.267 -7.880 20.900 1.00 94.19 278 GLY A CA 1
ATOM 2135 C C . GLY A 1 278 ? -17.922 -9.322 20.509 1.00 94.19 278 GLY A C 1
ATOM 2136 O O . GLY A 1 278 ? -17.902 -10.197 21.370 1.00 94.19 278 GLY A O 1
ATOM 2137 N N . GLU A 1 279 ? -17.598 -9.583 19.242 1.00 97.06 279 GLU A N 1
ATOM 2138 C CA . GLU A 1 279 ? -17.139 -10.886 18.745 1.00 97.06 279 GLU A CA 1
ATOM 2139 C C . GLU A 1 279 ? -15.631 -11.086 19.021 1.00 97.06 279 GLU A C 1
ATOM 2141 O O . GLU A 1 279 ? -14.828 -11.312 18.113 1.00 97.06 279 GLU A O 1
ATOM 2146 N N . THR A 1 280 ? -15.224 -10.972 20.291 1.00 97.00 280 THR A N 1
ATOM 2147 C CA . THR A 1 280 ? -13.817 -10.812 20.708 1.00 97.00 280 THR A CA 1
ATOM 2148 C C . THR A 1 280 ? -12.896 -11.963 20.293 1.00 97.00 280 THR A C 1
ATOM 2150 O O . THR A 1 280 ? -11.798 -11.704 19.805 1.00 97.00 280 THR A O 1
ATOM 2153 N N . GLU A 1 281 ? -13.319 -13.225 20.426 1.00 96.75 281 GLU A N 1
ATOM 2154 C CA . GLU A 1 281 ? -12.485 -14.373 20.017 1.00 96.75 281 GLU A CA 1
ATOM 2155 C C . GLU A 1 281 ? -12.255 -14.415 18.504 1.00 96.75 281 GLU A C 1
ATOM 2157 O O . GLU A 1 281 ? -11.146 -14.692 18.050 1.00 96.75 281 GLU A O 1
ATOM 2162 N N . LYS A 1 282 ? -13.272 -14.068 17.704 1.00 97.69 282 LYS A N 1
ATOM 2163 C CA . LYS A 1 282 ? -13.102 -13.967 16.249 1.00 97.69 282 LYS A CA 1
ATOM 2164 C C . LYS A 1 282 ? -12.161 -12.821 15.893 1.00 97.69 282 LYS A C 1
ATOM 2166 O O . LYS A 1 282 ? -11.262 -13.008 15.082 1.00 97.69 282 LYS A O 1
ATOM 2171 N N . ALA A 1 283 ? -12.319 -11.662 16.540 1.00 98.00 283 ALA A N 1
ATOM 2172 C CA . ALA A 1 283 ? -11.412 -10.531 16.363 1.00 98.00 283 ALA A CA 1
ATOM 2173 C C . ALA A 1 283 ? -9.960 -10.904 16.706 1.00 98.00 283 ALA A C 1
ATOM 2175 O O . ALA A 1 283 ? -9.036 -10.504 16.000 1.00 98.00 283 ALA A O 1
ATOM 2176 N N . ARG A 1 284 ? -9.755 -11.706 17.760 1.00 97.56 284 ARG A N 1
ATOM 2177 C CA . ARG A 1 284 ? -8.438 -12.223 18.146 1.00 97.56 284 ARG A CA 1
ATOM 2178 C C . ARG A 1 284 ? -7.835 -13.126 17.071 1.00 97.56 284 ARG A C 1
ATOM 2180 O O . ARG A 1 284 ? -6.659 -12.949 16.767 1.00 97.56 284 ARG A O 1
ATOM 2187 N N . GLY A 1 285 ? -8.620 -14.054 16.517 1.00 97.56 285 GLY A N 1
ATOM 2188 C CA . GLY A 1 285 ? -8.190 -14.926 15.418 1.00 97.56 285 GLY A CA 1
ATOM 2189 C C . GLY A 1 285 ? -7.757 -14.119 14.195 1.00 97.56 285 GLY A C 1
ATOM 2190 O O . GLY A 1 285 ? -6.625 -14.238 13.748 1.00 97.56 285 GLY A O 1
ATOM 2191 N N . VAL A 1 286 ? -8.596 -13.174 13.762 1.00 97.44 286 VAL A N 1
ATOM 2192 C CA . VAL A 1 286 ? -8.28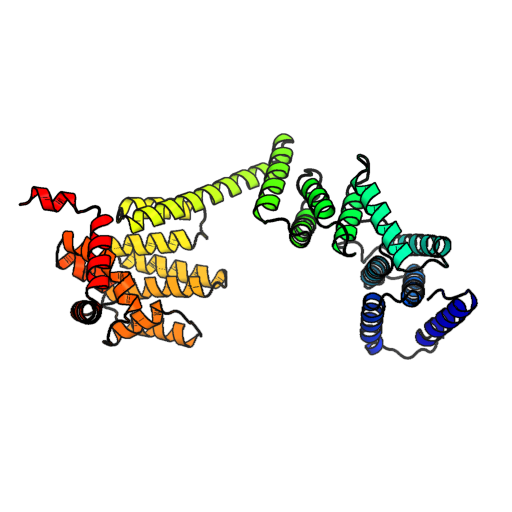9 -12.266 12.642 1.00 97.44 286 VAL A CA 1
ATOM 2193 C C . VAL A 1 286 ? -7.023 -11.439 12.895 1.00 97.44 286 VAL A C 1
ATOM 2195 O O . VAL A 1 286 ? -6.270 -11.158 11.966 1.00 97.44 286 VAL A O 1
ATOM 2198 N N . ALA A 1 287 ? -6.768 -11.037 14.142 1.00 96.62 287 ALA A N 1
ATOM 2199 C CA . ALA A 1 287 ? -5.561 -10.297 14.494 1.00 96.62 287 ALA A CA 1
ATOM 2200 C C . ALA A 1 287 ? -4.285 -11.144 14.376 1.00 96.62 287 ALA A C 1
ATOM 2202 O O . ALA A 1 287 ? -3.250 -10.606 13.990 1.00 96.62 287 ALA A O 1
ATOM 2203 N N . LEU A 1 288 ? -4.361 -12.439 14.700 1.00 95.94 288 LEU A N 1
ATOM 2204 C CA . LEU A 1 288 ? -3.257 -13.383 14.507 1.00 95.94 288 LEU A CA 1
ATOM 2205 C C . LEU A 1 288 ? -3.015 -13.636 13.015 1.00 95.94 288 LEU A C 1
ATOM 2207 O O . LEU A 1 288 ? -1.880 -13.517 12.569 1.00 95.94 288 LEU A O 1
ATOM 2211 N N . ASP A 1 289 ? -4.077 -13.829 12.230 1.00 94.88 289 ASP A N 1
ATOM 2212 C CA . ASP A 1 289 ? -3.964 -13.954 10.770 1.00 94.88 289 ASP A CA 1
ATOM 2213 C C . ASP A 1 289 ? -3.341 -12.693 10.139 1.00 94.88 289 ASP A C 1
ATOM 2215 O O . ASP A 1 289 ? -2.545 -12.765 9.204 1.00 94.88 289 ASP A O 1
ATOM 2219 N N . ALA A 1 290 ? -3.699 -11.505 10.643 1.00 94.38 290 ALA A N 1
ATOM 2220 C CA . ALA A 1 290 ? -3.138 -10.236 10.179 1.00 94.38 290 ALA A CA 1
ATOM 2221 C C . ALA A 1 290 ? -1.659 -10.081 10.558 1.00 94.38 290 ALA A C 1
ATOM 2223 O O . ALA A 1 290 ? -0.892 -9.515 9.783 1.00 94.38 290 ALA A O 1
ATOM 2224 N N . VAL A 1 291 ? -1.272 -10.579 11.735 1.00 92.38 291 VAL A N 1
ATOM 2225 C CA . VAL A 1 291 ? 0.125 -10.697 12.158 1.00 92.38 291 VAL A CA 1
ATOM 2226 C C . VAL A 1 291 ? 0.876 -11.565 11.146 1.00 92.38 291 VAL A C 1
ATOM 2228 O O . VAL A 1 291 ? 1.799 -11.075 10.504 1.00 92.38 291 VAL A O 1
ATOM 2231 N N . ASP A 1 292 ? 0.439 -12.796 10.899 1.00 90.75 292 ASP A N 1
ATOM 2232 C CA . ASP A 1 292 ? 1.141 -13.705 9.985 1.00 90.75 292 ASP A CA 1
ATOM 2233 C C . ASP A 1 292 ? 1.308 -13.106 8.577 1.00 90.75 292 ASP A C 1
ATOM 2235 O O . ASP A 1 292 ? 2.374 -13.211 7.965 1.00 90.75 292 ASP A O 1
ATOM 2239 N N . LEU A 1 293 ? 0.289 -12.393 8.089 1.00 89.38 293 LEU A N 1
ATOM 2240 C CA . LEU A 1 293 ? 0.352 -11.698 6.807 1.00 89.38 293 LEU A CA 1
ATOM 2241 C C . LEU A 1 293 ? 1.377 -10.550 6.794 1.00 89.38 293 LEU A C 1
ATOM 2243 O O . LEU A 1 293 ? 2.154 -10.432 5.847 1.00 89.38 293 LEU A O 1
ATOM 2247 N N . SER A 1 294 ? 1.418 -9.708 7.830 1.00 86.06 294 SER A N 1
ATOM 2248 C CA . SER A 1 294 ? 2.290 -8.526 7.843 1.00 86.06 294 SER A CA 1
ATOM 2249 C C . SER A 1 294 ? 3.778 -8.875 7.914 1.00 86.06 294 SER A C 1
ATOM 2251 O O . SER A 1 294 ? 4.615 -8.134 7.391 1.00 86.06 294 SER A O 1
ATOM 2253 N N . TRP A 1 295 ? 4.118 -10.012 8.527 1.00 77.06 295 TRP A N 1
ATOM 2254 C CA . TRP A 1 295 ? 5.485 -10.535 8.531 1.00 77.06 295 TRP A CA 1
ATOM 2255 C C . TRP A 1 295 ? 5.953 -10.957 7.132 1.00 77.06 295 TRP A C 1
ATOM 2257 O O . TRP A 1 295 ? 7.125 -10.759 6.811 1.00 77.06 295 TRP A O 1
ATOM 2267 N N . ASN A 1 296 ? 5.051 -11.460 6.285 1.00 72.31 296 ASN A N 1
ATOM 2268 C CA . ASN A 1 296 ? 5.373 -11.841 4.907 1.00 72.31 296 ASN A CA 1
ATOM 2269 C C . ASN A 1 296 ? 5.584 -10.625 3.990 1.00 72.31 296 ASN A C 1
ATOM 2271 O O . ASN A 1 296 ? 6.368 -10.698 3.047 1.00 72.31 296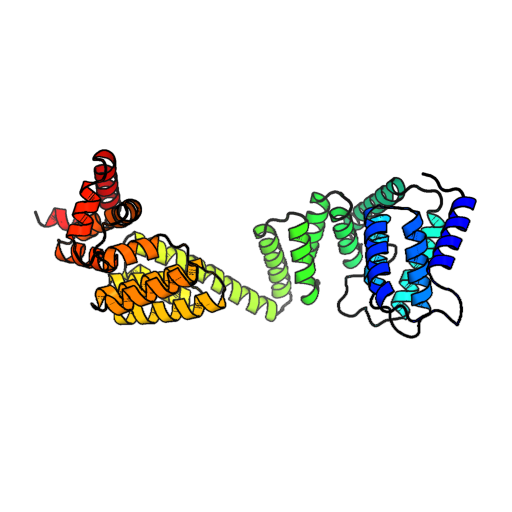 ASN A O 1
ATOM 2275 N N . GLU A 1 297 ? 4.931 -9.495 4.279 1.00 68.56 297 GLU A N 1
ATOM 2276 C CA . GLU A 1 297 ? 5.062 -8.261 3.490 1.00 68.56 297 GLU A CA 1
ATOM 2277 C C . GLU A 1 297 ? 6.245 -7.372 3.917 1.00 68.56 297 GLU A C 1
ATOM 2279 O O . GLU A 1 297 ? 6.606 -6.434 3.205 1.00 68.56 297 GLU A O 1
ATOM 2284 N N . GLY A 1 298 ? 6.868 -7.639 5.072 1.00 67.12 298 GLY A N 1
ATOM 2285 C CA . GLY A 1 298 ? 8.007 -6.858 5.575 1.00 67.12 298 GLY A CA 1
ATOM 2286 C C . GLY A 1 298 ? 7.655 -5.421 5.986 1.00 67.12 298 GLY A C 1
ATOM 2287 O O . GLY A 1 298 ? 8.532 -4.556 6.035 1.00 67.12 298 GLY A O 1
ATOM 2288 N N . VAL A 1 299 ? 6.380 -5.141 6.275 1.00 71.81 299 VAL A N 1
ATOM 2289 C CA . VAL A 1 299 ? 5.895 -3.795 6.616 1.00 71.81 299 VAL A CA 1
ATOM 2290 C C . VAL A 1 299 ? 5.747 -3.658 8.134 1.00 71.81 299 VAL A C 1
ATOM 2292 O O . VAL A 1 299 ? 4.735 -4.039 8.719 1.00 71.81 299 VAL A O 1
ATOM 2295 N N . ASP A 1 300 ? 6.741 -3.057 8.794 1.00 77.12 300 ASP A N 1
ATOM 2296 C CA . ASP A 1 300 ? 6.784 -2.936 10.263 1.00 77.12 300 ASP A CA 1
ATOM 2297 C C . ASP A 1 300 ? 5.554 -2.250 10.893 1.00 77.12 300 ASP A C 1
ATOM 2299 O O . ASP A 1 300 ? 5.124 -2.625 11.989 1.00 77.12 300 ASP A O 1
ATOM 2303 N N . ASP A 1 301 ? 4.976 -1.259 10.206 1.00 86.12 301 ASP A N 1
ATOM 2304 C CA . ASP A 1 301 ? 3.776 -0.539 10.661 1.00 86.12 301 ASP A CA 1
ATOM 2305 C C . ASP A 1 301 ? 2.513 -1.417 10.612 1.00 86.12 301 ASP A C 1
ATOM 2307 O O . ASP A 1 301 ? 1.630 -1.294 11.464 1.00 86.12 301 ASP A O 1
ATOM 2311 N N . ALA A 1 302 ? 2.434 -2.338 9.646 1.00 89.25 302 ALA A N 1
ATOM 2312 C CA . ALA A 1 302 ? 1.334 -3.290 9.544 1.00 89.25 302 ALA A CA 1
ATOM 2313 C C . ALA A 1 302 ? 1.356 -4.243 10.749 1.00 89.25 302 ALA A C 1
ATOM 2315 O O . ALA A 1 302 ? 0.366 -4.352 11.477 1.00 89.25 302 ALA A O 1
ATOM 2316 N N . THR A 1 303 ? 2.521 -4.813 11.056 1.00 92.19 303 THR A N 1
ATOM 2317 C CA . THR A 1 303 ? 2.700 -5.678 12.229 1.00 92.19 303 THR A CA 1
ATOM 2318 C C . THR A 1 303 ? 2.317 -4.974 13.531 1.00 92.19 303 THR A C 1
ATOM 2320 O O . THR A 1 303 ? 1.612 -5.546 14.365 1.00 92.19 303 THR A O 1
ATOM 2323 N N . ASP A 1 304 ? 2.696 -3.703 13.699 1.00 94.31 304 ASP A N 1
ATOM 2324 C CA . ASP A 1 304 ? 2.334 -2.924 14.888 1.00 94.31 304 ASP A CA 1
ATOM 2325 C C . ASP A 1 304 ? 0.812 -2.773 15.051 1.00 94.31 304 ASP A C 1
ATOM 2327 O O . ASP A 1 304 ? 0.294 -2.896 16.165 1.00 94.31 304 ASP A O 1
ATOM 2331 N N . LYS A 1 305 ? 0.079 -2.542 13.956 1.00 94.12 305 LYS A N 1
ATOM 2332 C CA . LYS A 1 305 ? -1.388 -2.420 13.967 1.00 94.12 305 LYS A CA 1
ATOM 2333 C C . LYS A 1 305 ? -2.087 -3.750 14.250 1.00 94.12 305 LYS A C 1
ATOM 2335 O O . LYS A 1 305 ? -3.069 -3.765 14.995 1.00 94.12 305 LYS A O 1
ATOM 2340 N N . ALA A 1 306 ? -1.586 -4.855 13.701 1.00 95.69 306 ALA A N 1
ATOM 2341 C CA . ALA A 1 306 ? -2.133 -6.187 13.956 1.00 95.69 306 ALA A CA 1
ATOM 2342 C C . ALA A 1 306 ? -1.932 -6.601 15.423 1.00 95.69 306 ALA A C 1
ATOM 2344 O O . ALA A 1 306 ? -2.883 -7.000 16.097 1.00 95.69 306 ALA A O 1
ATOM 2345 N N . ILE A 1 307 ? -0.735 -6.370 15.972 1.00 96.38 307 ILE A N 1
ATOM 2346 C CA . ILE A 1 307 ? -0.438 -6.592 17.396 1.00 96.38 307 ILE A CA 1
ATOM 2347 C C . ILE A 1 307 ? -1.293 -5.690 18.285 1.00 96.38 307 ILE A C 1
ATOM 2349 O O . ILE A 1 307 ? -1.793 -6.123 19.325 1.00 96.38 307 ILE A O 1
ATOM 2353 N N . HIS A 1 308 ? -1.513 -4.441 17.874 1.00 96.19 308 HIS A N 1
ATOM 2354 C CA . HIS A 1 308 ? -2.378 -3.523 18.599 1.00 96.19 308 HIS A CA 1
ATOM 2355 C C . HIS A 1 308 ? -3.822 -4.050 18.696 1.00 96.19 308 HIS A C 1
ATOM 2357 O O . HIS A 1 308 ? -4.410 -3.994 19.782 1.00 96.19 308 HIS A O 1
ATOM 2363 N N . LEU A 1 309 ? -4.374 -4.593 17.605 1.00 97.50 309 LEU A N 1
ATOM 2364 C CA . LEU A 1 309 ? -5.681 -5.255 17.592 1.00 97.50 309 LEU A CA 1
ATOM 2365 C C . LEU A 1 309 ? -5.680 -6.537 18.444 1.00 97.50 309 LEU A C 1
ATOM 2367 O O . LEU A 1 309 ? -6.593 -6.729 19.247 1.00 97.50 309 LEU A O 1
ATOM 2371 N N . HIS A 1 310 ? -4.647 -7.376 18.339 1.00 97.81 310 HIS A N 1
ATOM 2372 C CA . HIS A 1 310 ? -4.535 -8.610 19.123 1.00 97.81 310 HIS A CA 1
ATOM 2373 C C . HIS A 1 310 ? -4.537 -8.327 20.631 1.00 97.81 310 HIS A C 1
ATOM 2375 O O . HIS A 1 310 ? -5.344 -8.876 21.383 1.00 97.81 310 HIS A O 1
ATOM 2381 N N . ALA A 1 311 ? -3.708 -7.375 21.067 1.00 97.38 311 ALA A N 1
ATOM 2382 C CA . ALA A 1 311 ? -3.683 -6.915 22.449 1.00 97.38 311 ALA A CA 1
ATOM 2383 C C . ALA A 1 311 ? -5.023 -6.294 22.879 1.00 97.38 311 ALA A C 1
ATOM 2385 O O . ALA A 1 311 ? -5.374 -6.342 24.059 1.00 97.38 311 ALA A O 1
ATOM 2386 N N . ALA A 1 312 ? -5.798 -5.729 21.944 1.00 97.19 312 ALA A N 1
ATOM 2387 C CA . ALA A 1 312 ? -7.155 -5.260 22.213 1.00 97.19 312 ALA A CA 1
ATOM 2388 C C . ALA A 1 312 ? -8.096 -6.386 22.598 1.00 97.19 312 ALA A C 1
ATOM 2390 O O . ALA A 1 312 ? -8.765 -6.287 23.626 1.00 97.19 312 ALA A O 1
ATOM 2391 N N . ALA A 1 313 ? -8.111 -7.446 21.797 1.00 97.88 313 ALA A N 1
ATOM 2392 C CA . ALA A 1 313 ? -8.948 -8.603 22.049 1.00 97.88 313 ALA A CA 1
ATOM 2393 C C . ALA A 1 313 ? -8.561 -9.286 23.371 1.00 97.88 313 ALA A C 1
ATOM 2395 O O . ALA A 1 313 ? -9.428 -9.535 24.204 1.00 97.88 313 ALA A O 1
ATOM 2396 N N . LEU A 1 314 ? -7.257 -9.464 23.627 1.00 97.56 314 LEU A N 1
ATOM 2397 C CA . LEU A 1 314 ? -6.752 -9.974 24.908 1.00 97.56 314 LEU A CA 1
ATOM 2398 C C . LEU A 1 314 ? -7.202 -9.109 26.095 1.00 97.56 314 LEU A C 1
ATOM 2400 O O . LEU A 1 314 ? -7.667 -9.639 27.101 1.00 97.56 314 LEU A O 1
ATOM 2404 N N . THR A 1 315 ? -7.137 -7.778 25.957 1.00 96.56 315 THR A N 1
ATOM 2405 C CA . THR A 1 315 ? -7.586 -6.855 27.013 1.00 96.56 315 THR A CA 1
ATOM 2406 C C . THR A 1 315 ? -9.075 -7.027 27.314 1.00 96.56 315 THR A C 1
ATOM 2408 O O . THR A 1 315 ? -9.465 -7.087 28.474 1.00 96.56 315 THR A O 1
ATOM 2411 N N . VAL A 1 316 ? -9.914 -7.120 26.280 1.00 96.19 316 VAL A N 1
ATOM 2412 C CA . VAL A 1 316 ? -11.368 -7.293 26.444 1.00 96.19 316 VAL A CA 1
ATOM 2413 C C . VAL A 1 316 ? -11.708 -8.636 27.091 1.00 96.19 316 VAL A C 1
ATOM 2415 O O . VAL A 1 316 ? -12.639 -8.704 27.888 1.00 96.19 316 VAL A O 1
ATOM 2418 N N . ASN A 1 317 ? -10.922 -9.676 26.815 1.00 95.38 317 ASN A N 1
ATOM 2419 C CA . ASN A 1 317 ? -11.046 -10.989 27.450 1.00 95.38 317 ASN A CA 1
ATOM 2420 C C . ASN A 1 317 ? -10.512 -11.042 28.894 1.00 95.38 317 ASN A C 1
ATOM 2422 O O . ASN A 1 317 ? -10.622 -12.077 29.546 1.00 95.38 317 ASN A O 1
ATOM 2426 N N . GLY A 1 318 ? -9.924 -9.954 29.400 1.00 95.44 318 GLY A N 1
ATOM 2427 C CA . GLY A 1 318 ? -9.323 -9.894 30.734 1.00 95.44 318 GLY A CA 1
ATOM 2428 C C . GLY A 1 318 ? -7.912 -10.482 30.824 1.00 95.44 318 GLY A C 1
ATOM 2429 O O . GLY A 1 318 ? -7.333 -10.496 31.909 1.00 95.44 318 GLY A O 1
ATOM 2430 N N . ASP A 1 319 ? -7.323 -10.914 29.706 1.00 96.88 319 ASP A N 1
ATOM 2431 C CA . ASP A 1 319 ? -5.950 -11.422 29.641 1.00 96.88 319 ASP A CA 1
ATOM 2432 C C . ASP A 1 319 ? -4.945 -10.267 29.485 1.00 96.88 319 ASP A C 1
ATOM 2434 O O . ASP A 1 319 ? -4.288 -10.063 28.458 1.00 96.88 319 ASP A O 1
ATOM 2438 N N . HIS A 1 320 ? -4.881 -9.431 30.521 1.00 95.69 320 HIS A N 1
ATOM 2439 C CA . HIS A 1 320 ? -4.032 -8.241 30.539 1.00 95.69 320 HIS A CA 1
ATOM 2440 C C . HIS A 1 320 ? -2.537 -8.577 30.561 1.00 95.69 320 HIS A C 1
ATOM 2442 O O . HIS A 1 320 ? -1.726 -7.765 30.116 1.00 95.69 320 HIS A O 1
ATOM 2448 N N . ASP A 1 321 ? -2.163 -9.739 31.093 1.00 96.81 321 ASP A N 1
ATOM 2449 C CA . ASP A 1 321 ? -0.767 -10.156 31.219 1.00 96.81 321 ASP A CA 1
ATOM 2450 C C . ASP A 1 321 ? -0.210 -10.525 29.849 1.00 96.81 321 ASP A C 1
ATOM 2452 O O . ASP A 1 321 ? 0.751 -9.892 29.404 1.00 96.81 321 ASP A O 1
ATOM 2456 N N . THR A 1 322 ? -0.902 -11.401 29.113 1.00 97.50 322 THR A N 1
ATOM 2457 C CA . THR A 1 322 ? -0.526 -11.731 27.734 1.00 97.50 322 THR A CA 1
ATOM 2458 C C . THR A 1 322 ? -0.551 -10.484 26.852 1.00 97.50 322 THR A C 1
ATOM 2460 O O . THR A 1 322 ? 0.387 -10.251 26.096 1.00 97.50 322 THR A O 1
ATOM 2463 N N . ALA A 1 323 ? -1.557 -9.607 26.998 1.00 97.25 323 ALA A N 1
ATOM 2464 C CA . ALA A 1 323 ? -1.606 -8.358 26.234 1.00 97.25 323 ALA A CA 1
ATOM 2465 C C . ALA A 1 323 ? -0.366 -7.474 26.467 1.00 97.25 323 ALA A C 1
ATOM 2467 O O . ALA A 1 323 ? 0.159 -6.881 25.521 1.00 97.25 323 ALA A O 1
ATOM 2468 N N . ARG A 1 324 ? 0.112 -7.367 27.716 1.00 97.31 324 ARG A N 1
ATOM 2469 C CA . ARG A 1 324 ? 1.325 -6.603 28.048 1.00 97.31 324 ARG A CA 1
ATOM 2470 C C . ARG A 1 324 ? 2.569 -7.246 27.461 1.00 97.31 324 ARG A C 1
ATOM 2472 O O . ARG A 1 324 ? 3.392 -6.527 26.893 1.00 97.31 324 ARG A O 1
ATOM 2479 N N . ASP A 1 325 ? 2.702 -8.557 27.599 1.00 97.50 325 ASP A N 1
ATOM 2480 C CA . ASP A 1 325 ? 3.896 -9.274 27.167 1.00 97.50 325 ASP A CA 1
ATOM 2481 C C . ASP A 1 325 ? 4.031 -9.264 25.641 1.00 97.50 325 ASP A C 1
ATOM 2483 O O . ASP A 1 325 ? 5.098 -8.903 25.145 1.00 97.50 325 ASP A O 1
ATOM 2487 N N . THR A 1 326 ? 2.935 -9.464 24.896 1.00 96.50 326 THR A N 1
ATOM 2488 C CA . THR A 1 326 ? 2.927 -9.316 23.430 1.00 96.50 326 THR A CA 1
ATOM 2489 C C . THR A 1 326 ? 3.382 -7.917 22.995 1.00 96.50 326 THR A C 1
ATOM 2491 O O . THR A 1 326 ? 4.197 -7.771 22.081 1.00 96.50 326 THR A O 1
ATOM 2494 N N . ILE A 1 327 ? 2.894 -6.855 23.649 1.00 96.94 327 ILE A N 1
ATOM 2495 C CA . ILE A 1 327 ? 3.301 -5.486 23.298 1.00 96.94 327 ILE A CA 1
ATOM 2496 C C . ILE A 1 327 ? 4.780 -5.242 23.637 1.00 96.94 327 ILE A C 1
ATOM 2498 O O . ILE A 1 327 ? 5.489 -4.593 22.864 1.00 96.94 327 ILE A O 1
ATOM 2502 N N . ARG A 1 328 ? 5.257 -5.730 24.788 1.00 97.12 328 ARG A N 1
ATOM 2503 C CA . ARG A 1 328 ? 6.660 -5.578 25.206 1.00 97.12 328 ARG A CA 1
ATOM 2504 C C . ARG A 1 328 ? 7.608 -6.276 24.250 1.00 97.12 328 ARG A C 1
ATOM 2506 O O . ARG A 1 328 ? 8.596 -5.667 23.855 1.00 97.12 328 ARG A O 1
ATOM 2513 N N . GLU A 1 329 ? 7.289 -7.504 23.859 1.00 95.38 329 GLU A N 1
ATOM 2514 C CA . GLU A 1 329 ? 8.065 -8.259 22.881 1.00 95.38 329 GLU A CA 1
ATOM 2515 C C . GLU A 1 329 ? 8.217 -7.464 21.579 1.00 95.38 329 GLU A C 1
ATOM 2517 O O . GLU A 1 329 ? 9.340 -7.227 21.122 1.00 95.38 329 GLU A O 1
ATOM 2522 N N . ARG A 1 330 ? 7.112 -6.920 21.048 1.00 94.12 330 ARG A N 1
ATOM 2523 C CA . ARG A 1 330 ? 7.158 -6.105 19.827 1.00 94.12 330 ARG A CA 1
ATOM 2524 C C . ARG A 1 330 ? 7.971 -4.821 19.984 1.00 94.12 330 ARG A C 1
ATOM 2526 O O . ARG A 1 330 ? 8.733 -4.463 19.088 1.00 94.12 330 ARG A O 1
ATOM 2533 N N . LEU A 1 331 ? 7.825 -4.113 21.103 1.00 94.12 331 LEU A N 1
ATOM 2534 C CA . LEU A 1 331 ? 8.590 -2.889 21.364 1.00 94.12 331 LEU A CA 1
ATOM 2535 C C . LEU A 1 331 ? 10.092 -3.166 21.545 1.00 94.12 331 LEU A C 1
ATOM 2537 O O . LEU A 1 331 ? 10.905 -2.333 21.144 1.00 94.12 331 LEU A O 1
ATOM 2541 N N . THR A 1 332 ? 10.469 -4.326 22.094 1.00 93.69 332 THR A N 1
ATOM 2542 C CA . THR A 1 332 ? 11.871 -4.766 22.192 1.00 93.69 332 THR A CA 1
ATOM 2543 C C . THR A 1 332 ? 12.449 -5.125 20.822 1.00 93.69 332 THR A C 1
ATOM 2545 O O . THR A 1 332 ? 13.611 -4.818 20.562 1.00 93.69 332 THR A O 1
ATOM 2548 N N . ALA A 1 333 ? 11.640 -5.661 19.902 1.00 86.31 333 ALA A N 1
ATOM 2549 C CA . ALA A 1 333 ? 12.015 -5.927 18.507 1.00 86.31 333 ALA A CA 1
ATOM 2550 C C . ALA A 1 333 ? 12.121 -4.653 17.627 1.00 86.31 333 ALA A C 1
ATOM 2552 O O . ALA A 1 333 ? 11.878 -4.696 16.426 1.00 86.31 333 ALA A O 1
ATOM 2553 N N . ALA A 1 334 ? 12.490 -3.514 18.224 1.00 78.38 334 ALA A N 1
ATOM 2554 C CA . ALA A 1 334 ? 12.701 -2.207 17.594 1.00 78.38 334 ALA A CA 1
ATOM 2555 C C . ALA A 1 334 ? 11.457 -1.462 17.058 1.00 78.38 334 ALA A C 1
ATOM 2557 O O . ALA A 1 334 ? 11.617 -0.443 16.376 1.00 78.38 334 ALA A O 1
ATOM 2558 N N . SER A 1 335 ? 10.229 -1.862 17.423 1.00 83.44 335 SER A N 1
ATOM 2559 C CA . SER A 1 335 ? 9.033 -1.079 17.069 1.00 83.44 335 SER A CA 1
ATOM 2560 C C . SER A 1 335 ? 9.087 0.344 17.640 1.00 83.44 335 SER A C 1
ATOM 2562 O O . SER A 1 335 ? 9.444 0.593 18.801 1.00 83.44 335 SER A O 1
ATOM 2564 N N . ARG A 1 336 ? 8.682 1.315 16.810 1.00 88.31 336 ARG A N 1
ATOM 2565 C CA . ARG A 1 336 ? 8.559 2.723 17.205 1.00 88.31 336 ARG A CA 1
ATOM 2566 C C . ARG A 1 336 ? 7.118 3.179 17.431 1.00 88.31 336 ARG A C 1
ATOM 2568 O O . ARG A 1 336 ? 6.915 4.379 17.641 1.00 88.31 336 ARG A O 1
ATOM 2575 N N . SER A 1 337 ? 6.150 2.261 17.458 1.00 91.62 337 SER A N 1
ATOM 2576 C CA . SER A 1 337 ? 4.727 2.598 17.540 1.00 91.62 337 SER A CA 1
ATOM 2577 C C . SER A 1 337 ? 4.359 3.347 18.823 1.00 91.62 337 SER A C 1
ATOM 2579 O O . SER A 1 337 ? 4.548 2.883 19.950 1.00 91.62 337 SER A O 1
ATOM 2581 N N . ASN A 1 338 ? 3.784 4.537 18.646 1.00 91.44 338 ASN A N 1
ATOM 2582 C CA . ASN A 1 338 ? 3.241 5.328 19.747 1.00 91.44 338 ASN A CA 1
ATOM 2583 C C . ASN A 1 338 ? 1.940 4.734 20.299 1.00 91.44 338 ASN A C 1
ATOM 2585 O O . ASN A 1 338 ? 1.652 4.926 21.479 1.00 91.44 338 ASN A O 1
ATOM 2589 N N . GLU A 1 339 ? 1.179 4.011 19.476 1.00 91.44 339 GLU A N 1
ATOM 2590 C CA . GLU A 1 339 ? -0.062 3.354 19.894 1.00 91.44 339 GLU A CA 1
ATOM 2591 C C . GLU A 1 339 ? 0.233 2.195 20.842 1.00 91.44 339 GLU A C 1
ATOM 2593 O O . GLU A 1 339 ? -0.322 2.141 21.939 1.00 91.44 339 GLU A O 1
ATOM 2598 N N . LEU A 1 340 ? 1.195 1.338 20.481 1.00 94.50 340 LEU A N 1
ATOM 2599 C CA . LEU A 1 340 ? 1.637 0.233 21.329 1.00 94.50 340 LEU A CA 1
ATOM 2600 C C . LEU A 1 340 ? 2.180 0.739 22.670 1.00 94.50 340 LEU A C 1
ATOM 2602 O O . LEU A 1 340 ? 1.781 0.249 23.725 1.00 94.50 340 LEU A O 1
ATOM 2606 N N . ARG A 1 341 ? 3.019 1.785 22.665 1.00 94.94 341 ARG A N 1
ATOM 2607 C CA . ARG A 1 341 ? 3.510 2.403 23.911 1.00 94.94 341 ARG A CA 1
ATOM 2608 C C . ARG A 1 341 ? 2.389 2.992 24.761 1.00 94.94 341 ARG A C 1
ATOM 2610 O O . ARG A 1 341 ? 2.433 2.864 25.984 1.00 94.94 341 ARG A O 1
ATOM 2617 N N . ALA A 1 342 ? 1.413 3.653 24.138 1.00 93.06 342 ALA A N 1
ATOM 2618 C CA . ALA A 1 342 ? 0.272 4.215 24.850 1.00 93.06 342 ALA A CA 1
ATOM 2619 C C . ALA A 1 342 ? -0.575 3.113 25.490 1.00 93.06 342 ALA A C 1
ATOM 2621 O O . ALA A 1 342 ? -0.934 3.224 26.661 1.00 93.06 342 ALA A O 1
ATOM 2622 N N . ARG A 1 343 ? -0.832 2.028 24.757 1.00 94.62 343 ARG A N 1
ATOM 2623 C CA . ARG A 1 343 ? -1.575 0.878 25.268 1.00 94.62 343 ARG A CA 1
ATOM 2624 C C . ARG A 1 343 ? -0.841 0.169 26.398 1.00 94.62 343 ARG A C 1
ATOM 2626 O O . ARG A 1 343 ? -1.451 -0.089 27.431 1.00 94.62 343 ARG A O 1
ATOM 2633 N N . LEU A 1 344 ? 0.460 -0.078 26.246 1.00 95.69 344 LEU A N 1
ATOM 2634 C CA . LEU A 1 344 ? 1.284 -0.658 27.307 1.00 95.69 344 LEU A CA 1
ATOM 2635 C C . LEU A 1 344 ? 1.247 0.209 28.569 1.00 95.69 344 LEU A C 1
ATOM 2637 O O . LEU A 1 344 ? 1.062 -0.312 29.663 1.00 95.69 344 LEU A O 1
ATOM 2641 N N . ALA A 1 345 ? 1.350 1.534 28.422 1.00 93.44 345 ALA A N 1
ATOM 2642 C CA . ALA A 1 345 ? 1.241 2.453 29.550 1.00 93.44 345 ALA A CA 1
ATOM 2643 C C . ALA A 1 345 ? -0.098 2.305 30.286 1.00 93.44 345 ALA A C 1
ATOM 2645 O O . ALA A 1 345 ? -0.106 2.214 31.512 1.00 93.44 345 ALA A O 1
ATOM 2646 N N . LEU A 1 346 ? -1.213 2.218 29.557 1.00 93.44 346 LEU A N 1
ATOM 2647 C CA . LEU A 1 346 ? -2.533 2.023 30.159 1.00 93.44 346 LEU A CA 1
ATOM 2648 C C . LEU A 1 346 ? -2.668 0.676 30.879 1.00 93.44 346 LEU A C 1
ATOM 2650 O O . LEU A 1 346 ? -3.173 0.640 32.001 1.00 93.44 346 LEU A O 1
ATOM 2654 N N . LEU A 1 347 ? -2.186 -0.412 30.269 1.00 93.94 347 LEU A N 1
ATOM 2655 C CA . LEU A 1 347 ? -2.196 -1.748 30.876 1.00 93.94 347 LEU A CA 1
ATOM 2656 C C . LEU A 1 347 ? -1.312 -1.825 32.132 1.00 93.94 347 LEU A C 1
ATOM 2658 O O . LEU A 1 347 ? -1.579 -2.604 33.041 1.00 93.94 347 LEU A O 1
ATOM 2662 N N . GLU A 1 348 ? -0.273 -0.995 32.214 1.00 93.62 348 GLU A N 1
ATOM 2663 C CA . GLU A 1 348 ? 0.588 -0.848 33.394 1.00 93.62 348 GLU A CA 1
ATOM 2664 C C . GLU A 1 348 ? 0.025 0.131 34.441 1.00 93.62 348 GLU A C 1
ATOM 2666 O O . GLU A 1 348 ? 0.691 0.428 35.431 1.00 93.62 348 GLU A O 1
ATOM 2671 N N . GLY A 1 349 ? -1.185 0.660 34.234 1.00 90.06 349 GLY A N 1
ATOM 2672 C CA . GLY A 1 349 ? -1.812 1.624 35.141 1.00 90.06 349 GLY A CA 1
ATOM 2673 C C . GLY A 1 349 ? -1.165 3.012 35.122 1.00 90.06 349 GLY A C 1
ATOM 2674 O O . GLY A 1 349 ? -1.406 3.814 36.025 1.00 90.06 349 GLY A O 1
ATOM 2675 N N . ARG A 1 350 ? -0.347 3.319 34.109 1.00 90.81 350 ARG A N 1
ATOM 2676 C CA . ARG A 1 350 ? 0.234 4.651 33.914 1.00 90.81 350 ARG A CA 1
ATOM 2677 C C . ARG A 1 350 ? -0.800 5.604 33.293 1.00 90.81 350 ARG A C 1
ATOM 2679 O O . ARG A 1 350 ? -1.725 5.156 32.610 1.00 90.81 350 ARG A O 1
ATOM 2686 N N . PRO A 1 351 ? -0.653 6.930 33.490 1.00 87.25 351 PRO A N 1
ATOM 2687 C CA . PRO A 1 351 ? -1.550 7.906 32.884 1.00 87.25 351 PRO A CA 1
ATOM 2688 C C . PRO A 1 351 ? -1.589 7.794 31.358 1.00 87.25 351 PRO A C 1
ATOM 2690 O O . PRO A 1 351 ? -0.560 7.621 30.702 1.00 87.25 351 PRO A O 1
ATOM 2693 N N . ALA A 1 352 ? -2.784 7.955 30.794 1.00 86.19 352 ALA A N 1
ATOM 2694 C CA . ALA A 1 352 ? -2.995 7.934 29.356 1.00 86.19 352 ALA A CA 1
ATOM 2695 C C . ALA A 1 352 ? -2.213 9.067 28.666 1.00 86.19 352 ALA A C 1
ATOM 2697 O O . ALA A 1 352 ? -2.379 10.235 29.041 1.00 86.19 352 ALA A O 1
ATOM 2698 N N . PRO A 1 353 ? -1.412 8.784 27.623 1.00 90.38 353 PRO A N 1
ATOM 2699 C CA . PRO A 1 353 ? -0.780 9.842 26.851 1.00 90.38 353 PRO A CA 1
ATOM 2700 C C . PRO A 1 353 ? -1.824 10.793 26.263 1.00 90.38 353 PRO A C 1
ATOM 2702 O O . PRO A 1 353 ? -2.857 10.372 25.738 1.00 90.38 353 PRO A O 1
ATOM 2705 N N . ARG A 1 354 ? -1.536 12.097 26.291 1.00 90.81 354 ARG A N 1
ATOM 2706 C CA . ARG A 1 354 ? -2.446 13.144 25.793 1.00 90.81 354 ARG A CA 1
ATOM 2707 C C . ARG A 1 354 ? -2.913 12.903 24.350 1.00 90.81 354 ARG A C 1
ATOM 2709 O O . ARG A 1 354 ? -4.053 13.215 23.994 1.00 90.81 354 ARG A O 1
ATOM 2716 N N . THR A 1 355 ? -2.018 12.391 23.510 1.00 89.94 355 THR A N 1
ATOM 2717 C CA . THR A 1 355 ? -2.295 12.027 22.114 1.00 89.94 355 THR A CA 1
ATOM 2718 C C . THR A 1 355 ? -3.334 10.916 22.029 1.00 89.94 355 THR A C 1
ATOM 2720 O O . THR A 1 355 ? -4.307 11.061 21.294 1.00 89.94 355 THR A O 1
ATOM 2723 N N . TRP A 1 356 ? -3.194 9.882 22.858 1.00 92.25 356 TRP A N 1
ATOM 2724 C CA . TRP A 1 356 ? -4.117 8.754 22.923 1.00 92.25 356 TRP A CA 1
ATOM 2725 C C . TRP A 1 356 ? -5.512 9.169 23.398 1.00 92.25 356 TRP A C 1
ATOM 2727 O O . TRP A 1 356 ? -6.506 8.860 22.749 1.00 92.25 356 TRP A O 1
ATOM 2737 N N . VAL A 1 357 ? -5.597 9.985 24.454 1.00 92.81 357 VAL A N 1
ATOM 2738 C CA . VAL A 1 357 ? -6.879 10.549 24.921 1.00 92.81 357 VAL A CA 1
ATOM 2739 C C . VAL A 1 357 ? -7.571 11.351 23.815 1.00 92.81 357 VAL A C 1
ATOM 2741 O O . VAL A 1 357 ? -8.779 11.243 23.635 1.00 92.81 357 VAL A O 1
ATOM 2744 N N . THR A 1 358 ? -6.811 12.135 23.041 1.00 92.06 358 THR A N 1
ATOM 2745 C CA . THR A 1 358 ? -7.369 12.915 21.922 1.00 92.06 358 THR A CA 1
ATOM 2746 C C . THR A 1 358 ? -7.928 12.013 20.825 1.00 92.06 358 THR A C 1
ATOM 2748 O O . THR A 1 358 ? -8.958 12.348 20.252 1.00 92.06 358 THR A O 1
ATOM 2751 N N . TYR A 1 359 ? -7.258 10.898 20.534 1.00 90.94 359 TYR A N 1
ATOM 2752 C CA . TYR A 1 359 ? -7.701 9.929 19.534 1.00 90.94 359 TYR A CA 1
ATOM 2753 C C . TYR A 1 359 ? -8.980 9.199 19.973 1.00 90.94 359 TYR A C 1
ATOM 2755 O O . TYR A 1 359 ? -9.911 9.041 19.191 1.00 90.94 359 TYR A O 1
ATOM 2763 N N . VAL A 1 360 ? -9.061 8.814 21.249 1.00 92.62 360 VAL A N 1
ATOM 2764 C CA . VAL A 1 360 ? -10.167 8.008 21.788 1.00 92.62 360 VAL A CA 1
ATOM 2765 C C . VAL A 1 360 ? -11.422 8.837 22.084 1.00 92.62 360 VAL A C 1
ATOM 2767 O O . VAL A 1 360 ? -12.535 8.325 21.938 1.00 92.62 360 VAL A O 1
ATOM 2770 N N . ALA A 1 361 ? -11.265 10.108 22.468 1.00 93.75 361 ALA A N 1
ATOM 2771 C CA . ALA A 1 361 ? -12.356 10.941 22.976 1.00 93.75 361 ALA A CA 1
ATOM 2772 C C . ALA A 1 361 ? -13.552 11.142 22.021 1.00 93.75 361 ALA A C 1
ATOM 2774 O O . ALA A 1 361 ? -14.675 10.995 22.502 1.00 93.75 361 ALA A O 1
ATOM 2775 N N . PRO A 1 362 ? -13.391 11.438 20.712 1.00 91.69 362 PRO A N 1
ATOM 2776 C CA . PRO A 1 362 ? -14.542 11.680 19.837 1.00 91.69 362 PRO A CA 1
ATOM 2777 C C . PRO A 1 362 ? -15.516 10.495 19.813 1.00 91.69 362 PRO A C 1
ATOM 2779 O O . PRO A 1 362 ? -16.711 10.661 20.038 1.00 91.69 362 PRO A O 1
ATOM 2782 N N . ARG A 1 363 ? -14.996 9.275 19.648 1.00 90.31 363 ARG A N 1
ATOM 2783 C CA . ARG A 1 363 ? -15.818 8.059 19.653 1.00 90.31 363 ARG A CA 1
ATOM 2784 C C . ARG A 1 363 ? -16.348 7.709 21.042 1.00 90.31 363 ARG A C 1
ATOM 2786 O O . ARG A 1 363 ? -17.477 7.241 21.132 1.00 90.31 363 ARG A O 1
ATOM 2793 N N . TYR A 1 364 ? -15.599 7.983 22.118 1.00 93.75 364 TYR A N 1
ATOM 2794 C CA . TYR A 1 364 ? -16.097 7.794 23.489 1.00 93.75 364 TYR A CA 1
ATOM 2795 C C . TYR A 1 364 ? -17.412 8.544 23.712 1.00 93.75 364 TYR A C 1
ATOM 2797 O O . TYR A 1 364 ? -18.363 7.965 24.227 1.00 93.75 364 TYR A O 1
ATOM 2805 N N . PHE A 1 365 ? -17.494 9.810 23.288 1.00 91.31 365 PHE A N 1
ATOM 2806 C CA . PHE A 1 365 ? -18.718 10.596 23.456 1.00 91.31 365 PHE A CA 1
ATOM 2807 C C . PHE A 1 365 ? -19.879 10.095 22.606 1.00 91.31 365 PHE A C 1
ATOM 2809 O O . PHE A 1 365 ? -21.024 10.221 23.032 1.00 91.31 365 PHE A O 1
ATOM 2816 N N . CYS A 1 366 ? -19.594 9.493 21.453 1.00 90.19 366 CYS A N 1
ATOM 2817 C CA . CYS A 1 366 ? -20.636 8.839 20.686 1.00 90.19 366 CYS A CA 1
ATOM 2818 C C . CYS A 1 366 ? -21.152 7.581 21.402 1.00 90.19 366 CYS A C 1
ATOM 2820 O O . CYS A 1 366 ? -22.347 7.474 21.648 1.00 90.19 366 CYS A O 1
ATOM 2822 N N . TRP A 1 367 ? -20.272 6.683 21.859 1.00 90.75 367 TRP A N 1
ATOM 2823 C CA . TRP A 1 367 ? -20.682 5.502 22.637 1.00 90.75 367 TRP A CA 1
ATOM 2824 C C . TRP A 1 367 ? -21.402 5.867 23.937 1.00 90.75 367 TRP A C 1
ATOM 2826 O O . TRP A 1 367 ? -22.371 5.215 24.314 1.00 90.75 367 TRP A O 1
ATOM 2836 N N . LYS A 1 368 ? -21.004 6.970 24.574 1.00 91.44 368 LYS A N 1
ATOM 2837 C CA . LYS A 1 368 ? -21.688 7.519 25.747 1.00 91.44 368 LYS A CA 1
ATOM 2838 C C . LYS A 1 368 ? -23.138 7.919 25.477 1.00 91.44 368 LYS A C 1
ATOM 2840 O O . LYS A 1 368 ? -23.938 7.880 26.405 1.00 91.44 368 LYS A O 1
ATOM 2845 N N . ALA A 1 369 ? -23.500 8.253 24.237 1.00 88.38 369 ALA A N 1
ATOM 2846 C CA . ALA A 1 369 ? -24.894 8.500 23.874 1.00 88.38 369 ALA A CA 1
ATOM 2847 C C . ALA A 1 369 ? -25.766 7.230 23.954 1.00 88.38 369 ALA A C 1
ATOM 2849 O O . ALA A 1 369 ? -26.969 7.354 24.158 1.00 88.38 369 ALA A O 1
ATOM 2850 N N . LYS A 1 370 ? -25.178 6.025 23.848 1.00 86.38 370 LYS A N 1
ATOM 2851 C CA . LYS A 1 370 ? -25.884 4.744 24.059 1.00 86.38 370 LYS A CA 1
ATOM 2852 C C . LYS A 1 370 ? -26.005 4.377 25.540 1.00 86.38 370 LYS A C 1
ATOM 2854 O O . LYS A 1 370 ? -26.986 3.762 25.942 1.00 86.38 370 LYS A O 1
ATOM 2859 N N . GLY A 1 371 ? -25.028 4.786 26.347 1.00 92.81 371 GLY A N 1
ATOM 2860 C CA . GLY A 1 371 ? -25.013 4.588 27.794 1.00 92.81 371 GLY A CA 1
ATOM 2861 C C . GLY A 1 371 ? -23.598 4.478 28.358 1.00 92.81 371 GLY A C 1
ATOM 2862 O O . GLY A 1 371 ? -22.621 4.301 27.628 1.00 92.81 371 GLY A O 1
ATOM 2863 N N . ASP A 1 372 ? -23.472 4.564 29.684 1.00 93.50 372 ASP A N 1
ATOM 2864 C CA . ASP A 1 372 ? -22.167 4.466 30.355 1.00 93.50 372 ASP A CA 1
ATOM 2865 C C . ASP A 1 372 ? -21.541 3.067 30.219 1.00 93.50 372 ASP A C 1
ATOM 2867 O O . ASP A 1 372 ? -20.319 2.945 30.136 1.00 93.50 372 ASP A O 1
ATOM 2871 N N . ALA A 1 373 ? -22.362 2.012 30.147 1.00 94.38 373 ALA A N 1
ATOM 2872 C CA . ALA A 1 373 ? -21.887 0.644 29.940 1.00 94.38 373 ALA A CA 1
ATOM 2873 C C . ALA A 1 373 ? -21.179 0.488 28.582 1.00 94.38 373 ALA A C 1
ATOM 2875 O O . ALA A 1 373 ? -20.043 0.016 28.534 1.00 94.38 373 ALA A O 1
ATOM 2876 N N . ASP A 1 374 ? -21.803 0.961 27.500 1.00 92.31 374 ASP A N 1
ATOM 2877 C CA . ASP A 1 374 ? -21.222 0.967 26.155 1.00 92.31 374 ASP A CA 1
ATOM 2878 C C . ASP A 1 374 ? -19.952 1.823 26.074 1.00 92.31 374 ASP A C 1
ATOM 2880 O O . ASP A 1 374 ? -18.942 1.413 25.499 1.00 92.31 374 ASP A O 1
ATOM 2884 N N . ALA A 1 375 ? -19.965 3.003 26.700 1.00 93.81 375 ALA A N 1
ATOM 2885 C CA . ALA A 1 375 ? -18.800 3.879 26.743 1.00 93.81 375 ALA A CA 1
ATOM 2886 C C . ALA A 1 375 ? -17.612 3.227 27.469 1.00 93.81 375 ALA A C 1
ATOM 2888 O O . ALA A 1 375 ? -16.472 3.331 27.011 1.00 93.81 375 ALA A O 1
ATOM 2889 N N . ASN A 1 376 ? -17.871 2.526 28.575 1.00 95.00 376 ASN A N 1
ATOM 2890 C CA . ASN A 1 376 ? -16.847 1.800 29.322 1.00 95.00 376 ASN A CA 1
ATOM 2891 C C . ASN A 1 376 ? -16.327 0.583 28.546 1.00 95.00 376 ASN A C 1
ATOM 2893 O O . ASN A 1 376 ? -15.117 0.352 28.531 1.00 95.00 376 ASN A O 1
ATOM 2897 N N . ALA A 1 377 ? -17.198 -0.149 27.846 1.00 93.38 377 ALA A N 1
ATOM 2898 C CA . ALA A 1 377 ? -16.786 -1.237 26.960 1.00 93.38 377 ALA A CA 1
ATOM 2899 C C . ALA A 1 377 ? -15.873 -0.728 25.830 1.00 93.38 377 ALA A C 1
ATOM 2901 O O . ALA A 1 377 ? -14.819 -1.309 25.566 1.00 93.38 377 ALA A O 1
ATOM 2902 N N . TYR A 1 378 ? -16.212 0.411 25.219 1.00 94.12 378 TYR A N 1
ATOM 2903 C CA . TYR A 1 378 ? -15.354 1.069 24.235 1.00 94.12 378 TYR A CA 1
ATOM 2904 C C . TYR A 1 378 ? -13.993 1.477 24.827 1.00 94.12 378 TYR A C 1
ATOM 2906 O O . TYR A 1 378 ? -12.950 1.226 24.221 1.00 94.12 378 TYR A O 1
ATOM 2914 N N . LEU A 1 379 ? -13.966 2.061 26.029 1.00 95.12 379 LEU A N 1
ATOM 2915 C CA . LEU A 1 379 ? -12.715 2.403 26.715 1.00 95.12 379 LEU A CA 1
ATOM 2916 C C . LEU A 1 379 ? -11.837 1.166 26.960 1.00 95.12 379 LEU A C 1
ATOM 2918 O O . LEU A 1 379 ? -10.634 1.212 26.677 1.00 95.12 379 LEU A O 1
ATOM 2922 N N . LEU A 1 380 ? -12.432 0.049 27.386 1.00 94.25 380 LEU A N 1
ATOM 2923 C CA . LEU A 1 380 ? -11.729 -1.220 27.570 1.00 94.25 380 LEU A CA 1
ATOM 2924 C C . LEU A 1 380 ? -11.097 -1.714 26.256 1.00 94.25 380 LEU A C 1
ATOM 2926 O O . LEU A 1 380 ? -9.900 -2.009 26.219 1.00 94.25 380 LEU A O 1
ATOM 2930 N N . ARG A 1 381 ? -11.845 -1.684 25.141 1.00 93.38 381 ARG A N 1
ATOM 2931 C CA . ARG A 1 381 ? -11.335 -2.012 23.789 1.00 93.38 381 ARG A CA 1
ATOM 2932 C C . ARG A 1 381 ? -10.169 -1.123 23.353 1.00 93.38 381 ARG A C 1
ATOM 2934 O O . ARG A 1 381 ? -9.349 -1.541 22.534 1.00 93.38 381 ARG A O 1
ATOM 2941 N N . ARG A 1 382 ? -10.042 0.084 23.913 1.00 93.62 382 ARG A N 1
ATOM 2942 C CA . ARG A 1 382 ? -8.931 1.030 23.678 1.00 93.62 382 ARG A CA 1
ATOM 2943 C C . ARG A 1 382 ? -7.822 0.965 24.737 1.00 93.62 382 ARG A C 1
ATOM 2945 O O . ARG A 1 382 ? -6.922 1.804 24.727 1.00 93.62 382 ARG A O 1
ATOM 2952 N N . GLY A 1 383 ? -7.860 -0.036 25.618 1.00 91.69 383 GLY A N 1
ATOM 2953 C CA . GLY A 1 383 ? -6.816 -0.326 26.605 1.00 91.69 383 GLY A CA 1
ATOM 2954 C C . GLY A 1 383 ? -7.016 0.345 27.962 1.00 91.69 383 GLY A C 1
ATOM 2955 O O . GLY A 1 383 ? -6.192 0.160 28.852 1.00 91.69 383 GLY A O 1
ATOM 2956 N N . PHE A 1 384 ? -8.089 1.113 28.157 1.00 92.38 384 PHE A N 1
ATOM 2957 C CA . PHE A 1 384 ? -8.398 1.723 29.448 1.00 92.38 384 PHE A CA 1
ATOM 2958 C C . PHE A 1 384 ? -9.073 0.696 30.361 1.00 92.38 384 PHE A C 1
ATOM 2960 O O . PHE A 1 384 ? -10.294 0.661 30.472 1.00 92.38 384 PHE A O 1
ATOM 2967 N N . VAL A 1 385 ? -8.265 -0.120 31.043 1.00 90.44 385 VAL A N 1
ATOM 2968 C CA . VAL A 1 385 ? -8.739 -1.114 32.032 1.00 90.44 385 VAL A CA 1
ATOM 2969 C C . VAL A 1 385 ? -9.538 -0.453 33.166 1.00 90.44 385 VAL A C 1
ATOM 2971 O O . VAL A 1 385 ? -10.433 -1.056 33.748 1.00 90.44 385 VAL A O 1
ATOM 2974 N N . LYS A 1 386 ? -9.220 0.812 33.466 1.00 90.12 386 LYS A N 1
ATOM 2975 C CA . LYS A 1 386 ? -9.933 1.668 34.417 1.00 90.12 386 LYS A CA 1
ATOM 2976 C C . LYS A 1 386 ? -10.476 2.899 33.685 1.00 90.12 386 LYS A C 1
ATOM 2978 O O . LYS A 1 386 ? -9.660 3.682 33.178 1.00 90.12 386 LYS A O 1
ATOM 2983 N N . PRO A 1 387 ? -11.804 3.110 33.613 1.00 90.25 387 PRO A N 1
ATOM 2984 C CA . PRO A 1 387 ? -12.386 4.293 32.977 1.00 90.25 387 PRO A CA 1
ATOM 2985 C C . PRO A 1 387 ? -11.862 5.619 33.552 1.00 90.25 387 PRO A C 1
ATOM 2987 O O . PRO A 1 387 ? -11.739 6.612 32.833 1.00 90.25 387 PRO A O 1
ATOM 2990 N N . GLU A 1 388 ? -11.466 5.635 34.827 1.00 90.88 388 GLU A N 1
ATOM 2991 C CA . GLU A 1 388 ? -10.926 6.809 35.519 1.00 90.88 388 GLU A CA 1
ATOM 2992 C C . GLU A 1 388 ? -9.604 7.300 34.910 1.00 90.88 388 GLU A C 1
ATOM 2994 O O . GLU A 1 388 ? -9.287 8.493 34.953 1.00 90.88 388 GLU A O 1
ATOM 2999 N N . SER A 1 389 ? -8.832 6.403 34.289 1.00 89.94 389 SER A N 1
ATOM 3000 C CA . SER A 1 389 ? -7.611 6.768 33.564 1.00 89.94 389 SER A CA 1
ATOM 3001 C C . SER A 1 389 ? -7.928 7.635 32.342 1.00 89.94 389 SER A C 1
ATOM 3003 O O . SER A 1 389 ? -7.171 8.557 32.024 1.00 89.94 389 SER A O 1
ATOM 3005 N N . PHE A 1 390 ? -9.061 7.382 31.675 1.00 93.56 390 PHE A N 1
ATOM 3006 C CA . PHE A 1 390 ? -9.536 8.225 30.580 1.00 93.56 390 PHE A CA 1
ATOM 3007 C C . PHE A 1 390 ? -10.022 9.572 31.104 1.00 93.56 390 PHE A C 1
ATOM 3009 O O . PHE A 1 390 ? -9.588 10.603 30.594 1.00 93.56 390 PHE A O 1
ATOM 3016 N N . THR A 1 391 ? -10.867 9.591 32.138 1.00 91.94 391 THR A N 1
ATOM 3017 C CA . THR A 1 391 ? -11.421 10.848 32.670 1.00 91.94 391 THR A CA 1
ATOM 3018 C C . THR A 1 391 ? -10.331 11.766 33.222 1.00 91.94 391 THR A C 1
ATOM 3020 O O . THR A 1 391 ? -10.353 12.964 32.942 1.00 91.94 391 THR A O 1
ATOM 3023 N N . THR A 1 392 ? -9.324 11.214 33.904 1.00 92.25 392 THR A N 1
ATOM 3024 C CA . THR A 1 392 ? -8.153 11.960 34.396 1.00 92.25 392 THR A CA 1
ATOM 3025 C C . THR A 1 392 ? -7.352 12.565 33.242 1.00 92.25 392 THR A C 1
ATOM 3027 O O . THR A 1 392 ? -7.062 13.763 33.236 1.00 92.25 392 THR A O 1
ATOM 3030 N N . GLY A 1 393 ? -7.029 11.761 32.222 1.00 91.06 393 GLY A N 1
ATOM 3031 C CA . GLY A 1 393 ? -6.308 12.238 31.041 1.00 91.06 393 GLY A CA 1
ATOM 3032 C C . GLY A 1 393 ? -7.108 13.260 30.225 1.00 91.06 393 GLY A C 1
ATOM 3033 O O . GLY A 1 393 ? -6.543 14.219 29.698 1.00 91.06 393 GLY A O 1
ATOM 3034 N N . TYR A 1 394 ? -8.429 13.090 30.153 1.00 94.19 394 TYR A N 1
ATOM 3035 C CA . TYR A 1 394 ? -9.343 14.012 29.489 1.00 94.19 394 TYR A CA 1
ATOM 3036 C C . TYR A 1 394 ? -9.433 15.347 30.231 1.00 94.19 394 TYR A C 1
ATOM 3038 O O . TYR A 1 394 ? -9.335 16.397 29.599 1.00 94.19 394 TYR A O 1
ATOM 3046 N N . ALA A 1 395 ? -9.534 15.331 31.563 1.00 94.06 395 ALA A N 1
ATOM 3047 C CA . ALA A 1 395 ? -9.560 16.531 32.401 1.00 94.06 395 ALA A CA 1
ATOM 3048 C C . ALA A 1 395 ? -8.269 17.364 32.306 1.00 94.06 395 ALA A C 1
ATOM 3050 O O . ALA A 1 395 ? -8.322 18.582 32.458 1.00 94.06 395 ALA A O 1
ATOM 3051 N N . ALA A 1 396 ? -7.133 16.735 31.989 1.00 94.44 396 ALA A N 1
ATOM 3052 C CA . ALA A 1 396 ? -5.863 17.423 31.750 1.00 94.44 396 ALA A CA 1
ATOM 3053 C C . ALA A 1 396 ? -5.796 18.168 30.396 1.00 94.44 396 ALA A C 1
ATOM 3055 O O . ALA A 1 396 ? -4.837 18.898 30.126 1.00 94.44 396 ALA A O 1
ATOM 3056 N N . LEU A 1 397 ? -6.781 17.994 29.506 1.00 94.31 397 LEU A N 1
ATOM 3057 C CA . LEU A 1 397 ? -6.877 18.762 28.266 1.00 94.31 397 LEU A CA 1
ATOM 3058 C C . LEU A 1 397 ? -7.410 20.176 28.533 1.00 94.31 397 LEU A C 1
ATOM 3060 O O . LEU A 1 397 ? -8.264 20.393 29.387 1.00 94.31 397 LEU A O 1
ATOM 3064 N N . SER A 1 398 ? -6.967 21.146 27.725 1.00 96.19 398 SER A N 1
ATOM 3065 C CA . SER A 1 398 ? -7.551 22.489 27.761 1.00 96.19 398 SER A CA 1
ATOM 3066 C C . SER A 1 398 ? -9.040 22.449 27.420 1.00 96.19 398 SER A C 1
ATOM 3068 O O . SER A 1 398 ? -9.467 21.670 26.566 1.00 96.19 398 SER A O 1
ATOM 3070 N N . GLU A 1 399 ? -9.820 23.334 28.038 1.00 97.12 399 GLU A N 1
ATOM 3071 C CA . GLU A 1 399 ? -11.264 23.459 27.811 1.00 97.12 399 GLU A CA 1
ATOM 3072 C C . GLU A 1 399 ? -11.613 23.555 26.322 1.00 97.12 399 GLU A C 1
ATOM 3074 O O . GLU A 1 399 ? -12.339 22.710 25.810 1.00 97.12 399 GLU A O 1
ATOM 3079 N N . LYS A 1 400 ? -10.956 24.462 25.583 1.00 96.56 400 LYS A N 1
ATOM 3080 C CA . LYS A 1 400 ? -11.107 24.589 24.122 1.00 96.56 400 LYS A CA 1
ATOM 3081 C C . LYS A 1 400 ? -10.945 23.254 23.380 1.00 96.56 400 LYS A C 1
ATOM 3083 O O . LYS A 1 400 ? -11.634 23.004 22.393 1.00 96.56 400 LYS A O 1
ATOM 3088 N N . ARG A 1 401 ? -10.004 22.403 23.807 1.00 95.38 401 ARG A N 1
ATOM 3089 C CA . ARG A 1 401 ? -9.757 21.104 23.166 1.00 95.38 401 ARG A CA 1
ATOM 3090 C C . ARG A 1 401 ? -10.819 20.080 23.552 1.00 95.38 401 ARG A C 1
ATOM 3092 O O . ARG A 1 401 ? -11.236 19.345 22.665 1.00 95.38 401 ARG A O 1
ATOM 3099 N N . ARG A 1 402 ? -11.260 20.062 24.813 1.00 96.06 402 ARG A N 1
ATOM 3100 C CA . ARG A 1 402 ? -12.371 19.221 25.287 1.00 96.06 402 ARG A CA 1
ATOM 3101 C C . ARG A 1 402 ? -13.656 19.513 24.515 1.00 96.06 402 ARG A C 1
ATOM 3103 O O . ARG A 1 402 ? -14.142 18.632 23.817 1.00 96.06 402 ARG A O 1
ATOM 3110 N N . THR A 1 403 ? -14.089 20.775 24.480 1.00 94.00 403 THR A N 1
ATOM 3111 C CA . THR A 1 403 ? -15.290 21.207 23.742 1.00 94.00 403 THR A CA 1
ATOM 3112 C C . THR A 1 403 ? -15.241 20.811 22.267 1.00 94.00 403 THR A C 1
ATOM 3114 O O . THR A 1 403 ? -16.232 20.356 21.705 1.00 94.00 403 THR A O 1
ATOM 3117 N N . ARG A 1 404 ? -14.074 20.937 21.618 1.00 94.25 404 ARG A N 1
ATOM 3118 C CA . ARG A 1 404 ? -13.910 20.521 20.218 1.00 94.25 404 ARG A CA 1
ATOM 3119 C C . ARG A 1 404 ? -14.048 19.006 20.035 1.00 94.25 404 ARG A C 1
ATOM 3121 O O . ARG A 1 404 ? -14.617 18.585 19.036 1.00 94.25 404 ARG A O 1
ATOM 3128 N N . LEU A 1 405 ? -13.498 18.201 20.944 1.00 91.75 405 LEU A N 1
ATOM 3129 C CA . LEU A 1 405 ? -13.566 16.736 20.863 1.00 91.75 405 LEU A CA 1
ATOM 3130 C C . LEU A 1 405 ? -14.979 16.222 21.151 1.00 91.75 405 LEU A C 1
ATOM 3132 O O . LEU A 1 405 ? -15.450 15.353 20.426 1.00 91.75 405 LEU A O 1
ATOM 3136 N N . GLU A 1 406 ? -15.663 16.799 22.140 1.00 91.75 406 GLU A N 1
ATOM 3137 C CA . GLU A 1 406 ? -17.081 16.536 22.420 1.00 91.75 406 GLU A CA 1
ATOM 3138 C C . GLU A 1 406 ? -17.949 16.870 21.211 1.00 91.75 406 GLU A C 1
ATOM 3140 O O . GLU A 1 406 ? -18.693 16.013 20.741 1.00 91.75 406 GLU A O 1
ATOM 3145 N N . LYS A 1 407 ? -17.788 18.077 20.651 1.00 89.50 407 LYS A N 1
ATOM 3146 C CA . LYS A 1 407 ? -18.522 18.493 19.454 1.00 89.50 407 LYS A CA 1
ATOM 3147 C C . LYS A 1 407 ? -18.239 17.573 18.267 1.00 89.50 407 LYS A C 1
ATOM 3149 O O . LYS A 1 407 ? -19.170 17.131 17.612 1.00 89.50 407 LYS A O 1
ATOM 3154 N N . SER A 1 408 ? -16.974 17.236 18.013 1.00 86.25 408 SER A N 1
ATOM 3155 C CA . SER A 1 408 ? -16.603 16.313 16.933 1.00 86.25 408 SER A CA 1
ATOM 3156 C C . SER A 1 408 ? -17.248 14.940 17.105 1.00 86.25 408 SER A C 1
ATOM 3158 O O . SER A 1 408 ? -17.733 14.381 16.126 1.00 86.25 408 SER A O 1
ATOM 3160 N N . GLY A 1 409 ? -17.239 14.409 18.331 1.00 82.44 409 GLY A N 1
ATOM 3161 C CA . GLY A 1 409 ? -17.861 13.131 18.659 1.00 82.44 409 GLY A CA 1
ATOM 3162 C C . GLY A 1 409 ? -19.365 13.164 18.455 1.00 82.44 409 GLY A C 1
ATOM 3163 O O . GLY A 1 409 ? -19.917 12.247 17.867 1.00 82.44 409 GLY A O 1
ATOM 3164 N N . GLN A 1 410 ? -20.014 14.253 18.863 1.00 82.88 410 GLN A N 1
ATOM 3165 C CA . GLN A 1 410 ? -21.430 14.475 18.614 1.00 82.88 410 GLN A CA 1
ATOM 3166 C C . GLN A 1 410 ? -21.705 14.560 17.107 1.00 82.88 410 GLN A C 1
ATOM 3168 O O . GLN A 1 410 ? -22.543 13.824 16.606 1.00 82.88 410 GLN A O 1
ATOM 3173 N N . ASP A 1 411 ? -21.036 15.443 16.366 1.00 82.25 411 ASP A N 1
ATOM 3174 C CA . ASP A 1 411 ? -21.296 15.738 14.943 1.00 82.25 411 ASP A CA 1
ATOM 3175 C C . ASP A 1 411 ? -21.255 14.513 14.023 1.00 82.25 411 ASP A C 1
ATOM 3177 O O . ASP A 1 411 ? -21.986 14.495 13.041 1.00 82.25 411 ASP A O 1
ATOM 3181 N N . HIS A 1 412 ? -20.520 13.468 14.402 1.00 76.56 412 HIS A N 1
ATOM 3182 C CA . HIS A 1 412 ? -20.369 12.238 13.619 1.00 76.56 412 HIS A CA 1
ATOM 3183 C C . HIS A 1 412 ? -21.012 11.020 14.301 1.00 76.56 412 HIS A C 1
ATOM 3185 O O . HIS A 1 412 ? -20.691 9.885 13.966 1.00 76.56 412 HIS A O 1
ATOM 3191 N N . CYS A 1 413 ? -21.879 11.235 15.299 1.00 80.88 413 CYS A N 1
ATOM 3192 C CA . CYS A 1 413 ? -22.510 10.139 16.022 1.00 80.88 413 CYS A CA 1
ATOM 3193 C C . CYS A 1 413 ? -23.850 9.735 15.392 1.00 80.88 413 CYS A C 1
ATOM 3195 O O . CYS A 1 413 ? -24.798 10.525 15.468 1.00 80.88 413 CYS A O 1
ATOM 3197 N N . PRO A 1 414 ? -23.990 8.504 14.866 1.00 77.25 414 PRO A N 1
ATOM 3198 C CA . PRO A 1 414 ? -25.246 8.039 14.274 1.00 77.25 414 PRO A CA 1
ATOM 3199 C C . PRO A 1 414 ? -26.371 7.862 15.308 1.00 77.25 414 PRO A C 1
ATOM 3201 O O . PRO A 1 414 ? -27.538 7.776 14.948 1.00 77.25 414 PRO A O 1
ATOM 3204 N N . TRP A 1 415 ? -26.056 7.827 16.607 1.00 69.94 415 TRP A N 1
ATOM 3205 C CA . TRP A 1 415 ? -27.040 7.605 17.677 1.00 69.94 415 TRP A CA 1
ATOM 3206 C C . TRP A 1 415 ? -27.645 8.896 18.246 1.00 69.94 415 TRP A C 1
ATOM 3208 O O . TRP A 1 415 ? -28.330 8.858 19.265 1.00 69.94 415 TRP A O 1
ATOM 3218 N N . LYS A 1 416 ? -27.404 10.049 17.605 1.00 63.66 416 LYS A N 1
ATOM 3219 C CA . LYS A 1 416 ? -27.935 11.353 18.038 1.00 63.66 416 LYS A CA 1
ATOM 3220 C C . LYS A 1 416 ? -29.466 11.415 18.080 1.00 63.66 416 LYS A C 1
ATOM 3222 O O . LYS A 1 416 ? -30.002 12.060 18.976 1.00 63.66 416 LYS A O 1
ATOM 3227 N N . GLU A 1 417 ? -30.148 10.763 17.140 1.00 54.47 417 GLU A N 1
ATOM 3228 C CA . GLU A 1 417 ? -31.609 10.863 16.983 1.00 54.47 417 GLU A CA 1
ATOM 3229 C C . GLU A 1 417 ? -32.377 9.944 17.947 1.00 54.47 417 GLU A C 1
ATOM 3231 O O . GLU A 1 417 ? -33.443 10.308 18.439 1.00 54.47 417 GLU A O 1
ATOM 3236 N N . VAL A 1 418 ? -31.788 8.806 18.328 1.00 52.94 418 VAL A N 1
ATOM 3237 C CA . VAL A 1 418 ? -32.421 7.821 19.228 1.00 52.94 418 VAL A CA 1
ATOM 3238 C C . VAL A 1 418 ? -32.638 8.387 20.640 1.00 52.94 418 VAL A C 1
ATOM 3240 O O . VAL A 1 418 ? -33.566 7.994 21.340 1.00 52.94 418 VAL A O 1
ATOM 3243 N N . VAL A 1 419 ? -31.814 9.347 21.072 1.00 46.50 419 VAL A N 1
ATOM 3244 C CA . VAL A 1 419 ? -31.902 9.937 22.422 1.00 46.50 419 VAL A CA 1
ATOM 3245 C C . VAL A 1 419 ? -32.914 11.091 22.491 1.00 46.50 419 VAL A C 1
ATOM 3247 O O . VAL A 1 419 ? -33.403 11.404 23.577 1.00 46.50 419 VAL A O 1
ATOM 3250 N N . SER A 1 420 ? -33.264 11.725 21.364 1.00 44.56 420 SER A N 1
ATOM 3251 C CA . SER A 1 420 ? -34.267 12.803 21.343 1.00 44.56 420 SER A CA 1
ATOM 3252 C C . SER A 1 420 ? -35.715 12.317 21.416 1.00 44.56 420 SER A C 1
ATOM 3254 O O . SER A 1 420 ? -36.571 13.109 21.788 1.00 44.56 420 SER A O 1
ATOM 3256 N N . GLU A 1 421 ? -35.993 11.045 21.115 1.00 42.06 421 GLU A N 1
ATOM 3257 C CA . GLU A 1 421 ? -37.355 10.480 21.153 1.00 42.06 421 GLU A CA 1
ATOM 3258 C C . GLU A 1 421 ? -37.716 9.802 22.490 1.00 42.06 421 GLU A C 1
ATOM 3260 O O . GLU A 1 421 ? -38.865 9.422 22.699 1.00 42.06 421 GLU A O 1
ATOM 3265 N N . VAL A 1 422 ? -36.757 9.662 23.416 1.00 45.34 422 VAL A N 1
ATOM 3266 C CA . VAL A 1 422 ? -36.944 8.996 24.728 1.00 45.34 422 VAL A CA 1
ATOM 3267 C C . VAL A 1 422 ? -36.983 10.002 25.899 1.00 45.34 422 VAL A C 1
ATOM 3269 O O . VAL A 1 422 ? -37.028 9.614 27.066 1.00 45.34 422 VAL A O 1
ATOM 3272 N N . LYS A 1 423 ? -36.989 11.307 25.613 1.00 36.88 423 LYS A N 1
ATOM 3273 C CA . LYS A 1 423 ? -37.257 12.375 26.593 1.00 36.88 423 LYS A CA 1
ATOM 3274 C C . LYS A 1 423 ? -38.635 12.962 26.366 1.00 36.88 423 LYS A C 1
ATOM 3276 O O . LYS A 1 423 ? -39.268 13.308 27.388 1.00 36.88 423 LYS A O 1
#

Sequence (423 aa):
SKLGKQGLAADYAIVKLLLGGGDDAPDFTEARDTESTLYGILATHGSPVAVVGLLGRLHRNAGATEPDPWATYVLDALAQITGHDAYTYLPTYYLNEDIAWHKAAAEAWLGWWEKNQGRTQAEWRADGLAAARATLAAADSARDAKYLAARRLLEADGDKAQARVAIMRLVEDPELPADALWTYTSLASKAGAPQAEVADALKVRRKALIARGDENAKEEEVAEQRRERSVTLTNACQEAFYDLRLDESRTACEEAMTLDENNFAARLGFGWALLELGETEKARGVALDAVDLSWNEGVDDATDKAIHLHAAALTVNGDHDTARDTIRERLTAASRSNELRARLALLEGRPAPRTWVTYVAPRYFCWKAKGDADANAYLLRRGFVKPESFTTGYAALSEKRRTRLEKSGQDHCPWKEVVSEVK

pLDDT: mean 81.71, std 16.83, range [32.16, 98.31]

Radius of gyration: 32.88 Å; chains: 1; bounding box: 92×44×75 Å